Protein AF-A0A7Y2L2L7-F1 (afdb_monomer)

Foldseek 3Di:
DPDDPPQWDKDKDKDKDWDWDAPDPVWIKIKIWIKMWIAHPVDDVPQRIWIKIKMWIATPLQGTKIKMKIAHADDPDDPPDDDDPDPPPDPDDGGGIKIWIDGPQWIWIADPVQRKIKIFGAPDFQQVVVLSVVSVVPDSPDHQDPPRCVSRVHDQHQWMKMAGPDDPPQWRIKIKRADPDWDDPPQKTFGIKMWTQGPNFIAIATCIDGNDPPPCVDQNPPVVVVHHGPVDDDDPCPPDCAFKDWQDWDKDFQKDFPPLVVDQFLVVLVVLCSPQDDPPDPDDSDDPVDDDGNDIDGHPPKGIWTKTWMAGGDDPPDPDHQWTWIWIDTPPAKTKTKIAGDDCVSPLRHGWIWIWMWGDPDPPDIDIHIDTTHHPVVVDDDD

Radius of gyration: 35.13 Å; Cα contacts (8 Å, |Δi|>4): 806; chains: 1; bounding box: 85×41×116 Å

Secondary structure (DSSP, 8-state):
---------EEEEEEEEEEEEEEETTEEEEEEEEEEEEEETTSPTT-SEEEEEEEEEEETTTEEEEEEEEESS--S------S-----------SS-EEEEEETTEEEEEETTTTEEEEEESS-BHHHHHHHHHHHTT-TT----TTGGGGGGSB-TTEEEEEE-STT-SEEEEEEEEEEEEEE-SSEEEEEEEEEEETTEEEEEEEEEE-STTTTTSGGG-GGGT-EEGGG----TTSSTTSEEEEEEEEEESEEETTGGG--SHHHHHHHHHTSPPS-SSS-SS-TTSPPTT-EEE-TT--EEEEEEEEEEE-TTSS-EEEEEEEEEETTTEEEEEEEE-SGGGGGGTT-EEEEEEEE-SSS-EEEEEEEE--HHHH----

Structure (mmCIF, N/CA/C/O backbone):
data_AF-A0A7Y2L2L7-F1
#
_entry.id   AF-A0A7Y2L2L7-F1
#
loop_
_atom_site.group_PDB
_atom_site.id
_atom_site.type_symbol
_atom_site.label_atom_id
_atom_site.label_alt_id
_atom_site.label_comp_id
_atom_site.label_asym_id
_atom_site.label_entity_id
_atom_site.label_seq_id
_atom_site.pdbx_PDB_ins_code
_atom_site.Cartn_x
_atom_site.Cartn_y
_atom_site.Cartn_z
_atom_site.occupancy
_atom_site.B_iso_or_equiv
_atom_site.auth_seq_id
_atom_site.auth_comp_id
_atom_site.auth_asym_id
_atom_site.auth_atom_id
_atom_site.pdbx_PDB_model_num
ATOM 1 N N . ALA A 1 1 ? -16.631 1.952 -66.111 1.00 39.06 1 ALA A N 1
ATOM 2 C CA . ALA A 1 1 ? -15.420 1.112 -66.146 1.00 39.06 1 ALA A CA 1
ATOM 3 C C . ALA A 1 1 ? -15.058 0.763 -64.712 1.00 39.06 1 ALA A C 1
ATOM 5 O O . ALA A 1 1 ? -14.787 1.664 -63.931 1.00 39.06 1 ALA A O 1
ATOM 6 N N . VAL A 1 2 ? -15.178 -0.513 -64.348 1.00 40.34 2 VAL A N 1
ATOM 7 C CA . VAL A 1 2 ? -14.772 -1.027 -63.035 1.00 40.34 2 VAL A CA 1
ATOM 8 C C . VAL A 1 2 ? -13.245 -1.007 -63.015 1.00 40.34 2 VAL A C 1
ATOM 10 O O . VAL A 1 2 ? -12.619 -1.668 -63.839 1.00 40.34 2 VAL A O 1
ATOM 13 N N . ALA A 1 3 ? -12.650 -0.174 -62.161 1.00 37.66 3 ALA A N 1
ATOM 14 C CA . ALA A 1 3 ? -11.203 -0.104 -62.021 1.00 37.66 3 ALA A CA 1
ATOM 15 C C . ALA A 1 3 ? -10.710 -1.413 -61.397 1.00 37.66 3 ALA A C 1
ATOM 17 O O . ALA A 1 3 ? -11.117 -1.771 -60.293 1.00 37.66 3 ALA A O 1
ATOM 18 N N . ALA A 1 4 ? -9.864 -2.135 -62.128 1.00 40.38 4 ALA A N 1
ATOM 19 C CA . ALA A 1 4 ? -9.198 -3.327 -61.637 1.00 40.38 4 ALA A CA 1
ATOM 20 C C . ALA A 1 4 ? -8.348 -2.962 -60.410 1.00 40.38 4 ALA A C 1
ATOM 22 O O . ALA A 1 4 ? -7.367 -2.225 -60.515 1.00 40.38 4 ALA A O 1
ATOM 23 N N . THR A 1 5 ? -8.722 -3.476 -59.241 1.00 48.03 5 THR A N 1
ATOM 24 C CA . THR A 1 5 ? -7.874 -3.517 -58.049 1.00 48.03 5 THR A CA 1
ATOM 25 C C . THR A 1 5 ? -6.740 -4.501 -58.309 1.00 48.03 5 THR A C 1
ATOM 27 O O . THR A 1 5 ? -6.820 -5.677 -57.967 1.00 48.03 5 THR A O 1
ATOM 30 N N . GLY A 1 6 ? -5.694 -4.025 -58.987 1.00 52.25 6 GLY A N 1
ATOM 31 C CA . GLY A 1 6 ? -4.464 -4.784 -59.177 1.00 52.25 6 GLY A CA 1
ATOM 32 C C . GLY A 1 6 ? -3.884 -5.178 -57.821 1.00 52.25 6 GLY A C 1
ATOM 33 O O . GLY A 1 6 ? -3.702 -4.328 -56.947 1.00 52.25 6 GLY A O 1
ATOM 34 N N . THR A 1 7 ? -3.626 -6.470 -57.643 1.00 58.78 7 THR A N 1
ATOM 35 C CA . THR A 1 7 ? -2.940 -7.038 -56.483 1.00 58.78 7 THR A CA 1
ATOM 36 C C . THR A 1 7 ? -1.595 -6.334 -56.329 1.00 58.78 7 THR A C 1
ATOM 38 O O . THR A 1 7 ? -0.733 -6.433 -57.201 1.00 58.78 7 THR A O 1
ATOM 41 N N . ARG A 1 8 ? -1.431 -5.553 -55.261 1.00 77.12 8 ARG A N 1
ATOM 42 C CA . ARG A 1 8 ? -0.179 -4.840 -54.996 1.00 77.12 8 ARG A CA 1
ATOM 43 C C . ARG A 1 8 ? 0.861 -5.823 -54.450 1.00 77.12 8 ARG A C 1
ATOM 45 O O . ARG A 1 8 ? 0.506 -6.767 -53.752 1.00 77.12 8 ARG A O 1
ATOM 52 N N . SER A 1 9 ? 2.129 -5.629 -54.806 1.00 82.94 9 SER A N 1
ATOM 53 C CA . SER A 1 9 ? 3.227 -6.535 -54.448 1.00 82.94 9 SER A CA 1
ATOM 54 C C . SER A 1 9 ? 3.540 -6.517 -52.951 1.00 82.94 9 SER A C 1
ATOM 56 O O . SER A 1 9 ? 3.517 -5.453 -52.331 1.00 82.94 9 SER A O 1
ATOM 58 N N . SER A 1 10 ? 3.925 -7.669 -52.407 1.00 84.56 10 SER A N 1
ATOM 59 C CA . SER A 1 10 ? 4.484 -7.815 -51.062 1.00 84.56 10 SER A CA 1
ATOM 60 C C . SER A 1 10 ? 5.721 -8.718 -51.086 1.00 84.56 10 SER A C 1
ATOM 62 O O . SER A 1 10 ? 5.851 -9.578 -51.961 1.00 84.56 10 SER A O 1
ATOM 64 N N . TYR A 1 11 ? 6.652 -8.505 -50.156 1.00 80.94 11 TYR A N 1
ATOM 65 C CA . TYR A 1 11 ? 7.819 -9.372 -49.959 1.00 80.94 11 TYR A CA 1
ATOM 66 C C . TYR A 1 11 ? 8.286 -9.352 -48.501 1.00 80.94 11 TYR A C 1
ATOM 68 O O . TYR A 1 11 ? 8.021 -8.399 -47.774 1.00 80.94 11 TYR A O 1
ATOM 76 N N . SER A 1 12 ? 9.001 -10.397 -48.085 1.00 81.94 12 SER A N 1
ATOM 77 C CA . SER A 1 12 ? 9.593 -10.522 -46.751 1.00 81.94 12 SER A CA 1
ATOM 78 C C . SER A 1 12 ? 11.036 -11.002 -46.869 1.00 81.94 12 SER A C 1
ATOM 80 O O . SER A 1 12 ? 11.345 -11.868 -47.692 1.00 81.94 12 SER A O 1
ATOM 82 N N . ILE A 1 13 ? 11.924 -10.418 -46.072 1.00 80.69 13 ILE A N 1
ATOM 83 C CA . ILE A 1 13 ? 13.342 -10.757 -45.985 1.00 80.69 13 ILE A CA 1
ATOM 84 C C . ILE A 1 13 ? 13.654 -11.024 -44.519 1.00 80.69 13 ILE A C 1
ATOM 86 O O . ILE A 1 13 ? 13.437 -10.164 -43.671 1.00 80.69 13 ILE A O 1
ATOM 90 N N . SER A 1 14 ? 14.226 -12.189 -44.226 1.00 83.56 14 SER A N 1
ATOM 91 C CA . SER A 1 14 ? 14.702 -12.540 -42.890 1.00 83.56 14 SER A CA 1
ATOM 92 C C . SER A 1 14 ? 16.137 -13.046 -42.948 1.00 83.56 14 SER A C 1
ATOM 94 O O . SER A 1 14 ? 16.464 -13.876 -43.798 1.00 83.56 14 SER A O 1
ATOM 96 N N . THR A 1 15 ? 16.983 -12.599 -42.028 1.00 84.69 15 THR A N 1
ATOM 97 C CA . THR A 1 15 ? 18.357 -13.083 -41.878 1.00 84.69 15 THR A CA 1
ATOM 98 C C . THR A 1 15 ? 18.706 -13.280 -40.410 1.00 84.69 15 THR A C 1
ATOM 100 O O . THR A 1 15 ? 18.122 -12.663 -39.518 1.00 84.69 15 THR A O 1
ATOM 103 N N . ARG A 1 16 ? 19.669 -14.164 -40.162 1.00 89.50 16 ARG A N 1
ATOM 104 C CA . ARG A 1 16 ? 20.179 -14.480 -38.835 1.00 89.50 16 ARG A CA 1
ATOM 105 C C . ARG A 1 16 ? 21.699 -14.477 -38.887 1.00 89.50 16 ARG A C 1
ATOM 107 O O . ARG A 1 16 ? 22.299 -15.198 -39.681 1.00 89.50 16 ARG A O 1
ATOM 114 N N . ILE A 1 17 ? 22.308 -13.674 -38.029 1.00 91.19 17 ILE A N 1
ATOM 115 C CA . ILE A 1 17 ? 23.754 -13.517 -37.899 1.00 91.19 17 ILE A CA 1
ATOM 116 C C . ILE A 1 17 ? 24.122 -13.994 -36.499 1.00 91.19 17 ILE A C 1
ATOM 118 O O . ILE A 1 17 ? 23.615 -13.459 -35.517 1.00 91.19 17 ILE A O 1
ATOM 122 N N . ARG A 1 18 ? 24.993 -14.999 -36.397 1.00 92.81 18 ARG A N 1
ATOM 123 C CA . ARG A 1 18 ? 25.559 -15.434 -35.116 1.00 92.81 18 ARG A CA 1
ATOM 124 C C . ARG A 1 18 ? 27.035 -15.084 -35.078 1.00 92.81 18 ARG A C 1
ATOM 126 O O . ARG A 1 18 ? 27.758 -15.391 -36.024 1.00 92.81 18 ARG A O 1
ATOM 133 N N . TRP A 1 19 ? 27.471 -14.469 -33.991 1.00 90.44 19 TRP A N 1
ATOM 134 C CA . TRP A 1 19 ? 28.860 -14.114 -33.769 1.00 90.44 19 TRP A CA 1
ATOM 135 C C . TRP A 1 19 ? 29.282 -14.546 -32.370 1.00 90.44 19 TRP A C 1
ATOM 137 O O . TRP A 1 19 ? 28.681 -14.136 -31.383 1.00 90.44 19 TRP A O 1
ATOM 147 N N . ILE A 1 20 ? 30.309 -15.391 -32.310 1.00 90.12 20 ILE A N 1
ATOM 148 C CA . ILE A 1 20 ? 30.885 -15.901 -31.067 1.00 90.12 20 ILE A CA 1
ATOM 149 C C . ILE A 1 20 ? 32.310 -15.371 -30.986 1.00 90.12 20 ILE A C 1
ATOM 151 O O . ILE A 1 20 ? 33.086 -15.548 -31.930 1.00 90.12 20 ILE A O 1
ATOM 155 N N . PHE A 1 21 ? 32.646 -14.717 -29.882 1.00 87.75 21 PHE A N 1
ATOM 156 C CA . PHE A 1 21 ? 33.990 -14.213 -29.628 1.00 87.75 21 PHE A CA 1
ATOM 157 C C . PHE A 1 21 ? 34.285 -14.197 -28.128 1.00 87.75 21 PHE A C 1
ATOM 159 O O . PHE A 1 21 ? 33.378 -14.186 -27.302 1.00 87.75 21 PHE A O 1
ATOM 166 N N . GLU A 1 22 ? 35.562 -14.181 -27.767 1.00 85.25 22 GLU A N 1
ATOM 167 C CA . GLU A 1 22 ? 35.997 -14.019 -26.380 1.00 85.25 22 GLU A CA 1
ATOM 168 C C . GLU A 1 22 ? 36.244 -12.532 -26.109 1.00 85.25 22 GLU A C 1
ATOM 170 O O . GLU A 1 22 ? 37.097 -11.916 -26.751 1.00 85.25 22 GLU A O 1
ATOM 175 N N . LEU A 1 23 ? 35.491 -11.933 -25.181 1.00 79.31 23 LEU A N 1
ATOM 176 C CA . LEU A 1 23 ? 35.745 -10.554 -24.742 1.00 79.31 23 LEU A CA 1
ATOM 177 C C . LEU A 1 23 ? 37.018 -10.498 -23.885 1.00 79.31 23 LEU A C 1
ATOM 179 O O . LEU A 1 23 ? 37.830 -9.583 -24.006 1.00 79.31 23 LEU A O 1
ATOM 183 N N . THR A 1 24 ? 37.186 -11.515 -23.042 1.00 78.12 24 THR A N 1
ATOM 184 C CA . THR A 1 24 ? 38.411 -11.871 -22.322 1.00 78.12 24 THR A CA 1
ATOM 185 C C . THR A 1 24 ? 38.525 -13.402 -22.313 1.00 78.12 24 THR A C 1
ATOM 187 O O . THR A 1 24 ? 37.511 -14.068 -22.538 1.00 78.12 24 THR A O 1
ATOM 190 N N . PRO A 1 25 ? 39.696 -13.994 -22.001 1.00 77.25 25 PRO A N 1
ATOM 191 C CA . PRO A 1 25 ? 39.854 -15.456 -21.963 1.00 77.25 25 PRO A CA 1
ATOM 192 C C . PRO A 1 25 ? 38.906 -16.189 -20.994 1.00 77.25 25 PRO A C 1
ATOM 194 O O . PRO A 1 25 ? 38.838 -17.413 -21.000 1.00 77.25 25 PRO A O 1
ATOM 197 N N . GLN A 1 26 ? 38.211 -15.458 -20.117 1.00 73.62 26 GLN A N 1
ATOM 198 C CA . GLN A 1 26 ? 37.263 -15.982 -19.132 1.00 73.62 26 GLN A CA 1
ATOM 199 C C . GLN A 1 26 ? 35.803 -15.614 -19.444 1.00 73.62 26 GLN A C 1
ATOM 201 O O . GLN A 1 26 ? 34.911 -16.031 -18.709 1.00 73.62 26 GLN A O 1
ATOM 206 N N . ILE A 1 27 ? 35.548 -14.811 -20.483 1.00 77.81 27 ILE A N 1
ATOM 207 C CA . ILE A 1 27 ? 34.214 -14.296 -20.818 1.00 77.81 27 ILE A CA 1
ATOM 208 C C . ILE A 1 27 ? 33.947 -14.526 -22.313 1.00 77.81 27 ILE A C 1
ATOM 210 O O . ILE A 1 27 ? 34.188 -13.629 -23.135 1.00 77.81 27 ILE A O 1
ATOM 214 N N . PRO A 1 28 ? 33.453 -15.719 -22.690 1.00 83.25 28 PRO A N 1
ATOM 215 C CA . PRO A 1 28 ? 32.911 -15.941 -24.021 1.00 83.25 28 PRO A CA 1
ATOM 216 C C . PRO A 1 28 ? 31.595 -15.167 -24.180 1.00 83.25 28 PRO A C 1
ATOM 218 O O . PRO A 1 28 ? 30.755 -15.132 -23.280 1.00 83.25 28 PRO A O 1
ATOM 221 N N . ILE A 1 29 ? 31.419 -14.538 -25.338 1.00 84.31 29 ILE A N 1
ATOM 222 C CA . ILE A 1 29 ? 30.205 -13.826 -25.731 1.00 84.31 29 ILE A CA 1
ATOM 223 C C . ILE A 1 29 ? 29.638 -14.514 -26.978 1.00 84.31 29 ILE A C 1
ATOM 225 O O . ILE A 1 29 ? 30.321 -14.624 -27.998 1.00 84.31 29 ILE A O 1
ATOM 229 N N . ASP A 1 30 ? 28.378 -14.945 -26.914 1.00 89.75 30 ASP A N 1
ATOM 230 C CA . ASP A 1 30 ? 27.628 -15.479 -28.060 1.00 89.75 30 ASP A CA 1
ATOM 231 C C . ASP A 1 30 ? 26.462 -14.544 -28.389 1.00 89.75 30 ASP A C 1
ATOM 233 O O . ASP A 1 30 ? 25.514 -14.407 -27.613 1.00 89.75 30 ASP A O 1
ATOM 237 N N . ILE A 1 31 ? 26.552 -13.872 -29.535 1.00 89.44 31 ILE A N 1
ATOM 238 C CA . ILE A 1 31 ? 25.547 -12.931 -30.022 1.00 89.44 31 ILE A CA 1
ATOM 239 C C . ILE A 1 31 ? 24.783 -13.562 -31.180 1.00 89.44 31 ILE A C 1
ATOM 241 O O . ILE A 1 31 ? 25.371 -13.984 -32.174 1.00 89.44 31 ILE A O 1
ATOM 245 N N . LEU A 1 32 ? 23.457 -13.534 -31.100 1.00 90.31 32 LEU A N 1
ATOM 246 C CA . LEU A 1 32 ? 22.547 -13.895 -32.176 1.00 90.31 32 LEU A CA 1
ATOM 247 C C . LEU A 1 32 ? 21.701 -12.686 -32.569 1.00 90.31 32 LEU A C 1
ATOM 249 O O . LEU A 1 32 ? 20.846 -12.269 -31.797 1.00 90.31 32 LEU A O 1
ATOM 253 N N . ALA A 1 33 ? 21.902 -12.145 -33.765 1.00 88.06 33 ALA A N 1
ATOM 254 C CA . ALA A 1 33 ? 21.072 -11.091 -34.331 1.00 88.06 33 ALA A CA 1
ATOM 255 C C . ALA A 1 33 ? 20.120 -11.662 -35.388 1.00 88.06 33 ALA A C 1
ATOM 257 O O . ALA A 1 33 ? 20.546 -12.315 -36.338 1.00 88.06 33 ALA A O 1
ATOM 258 N N . GLU A 1 34 ? 18.834 -11.383 -35.247 1.00 85.25 34 GLU A N 1
ATOM 259 C CA . GLU A 1 34 ? 17.785 -11.715 -36.206 1.00 85.25 34 GLU A CA 1
ATOM 260 C C . GLU A 1 34 ? 17.257 -10.421 -36.812 1.00 85.25 34 GLU A C 1
ATOM 262 O O . GLU A 1 34 ? 16.835 -9.521 -36.087 1.00 85.25 34 GLU A O 1
ATOM 267 N N . LEU A 1 35 ? 17.296 -10.308 -38.136 1.00 84.31 35 LEU A N 1
ATOM 268 C CA . LEU A 1 35 ? 16.791 -9.148 -38.857 1.00 84.31 35 LEU A CA 1
ATOM 269 C C . LEU A 1 35 ? 15.642 -9.587 -39.759 1.00 84.31 35 LEU A C 1
ATOM 271 O O . LEU A 1 35 ? 15.767 -10.572 -40.483 1.00 84.31 35 LEU A O 1
ATOM 275 N N . GLY A 1 36 ? 14.541 -8.846 -39.722 1.00 83.06 36 GLY A N 1
ATOM 276 C CA . GLY A 1 36 ? 13.360 -9.050 -40.552 1.00 83.06 36 GLY A CA 1
ATOM 277 C C . GLY A 1 36 ? 12.926 -7.737 -41.196 1.00 83.06 36 GLY A C 1
ATOM 278 O O . GLY A 1 36 ? 12.938 -6.700 -40.531 1.00 83.06 36 GLY A O 1
ATOM 279 N N . LEU A 1 37 ? 12.551 -7.780 -42.472 1.00 82.25 37 LEU A N 1
ATOM 280 C CA . LEU A 1 37 ? 11.985 -6.666 -43.226 1.00 82.25 37 LEU A CA 1
ATOM 281 C C . LEU A 1 37 ? 10.838 -7.179 -44.098 1.00 82.25 37 LEU A C 1
ATOM 283 O O . LEU A 1 37 ? 11.045 -8.023 -44.964 1.00 82.25 37 LEU A O 1
ATOM 287 N N . ASP A 1 38 ? 9.661 -6.607 -43.908 1.00 84.25 38 ASP A N 1
ATOM 288 C CA . ASP A 1 38 ? 8.451 -6.864 -44.672 1.00 84.25 38 ASP A CA 1
ATOM 289 C C . ASP A 1 38 ? 8.064 -5.615 -45.468 1.00 84.25 38 ASP A C 1
ATOM 291 O O . ASP A 1 38 ? 8.082 -4.498 -44.942 1.00 84.25 38 ASP A O 1
ATOM 295 N N . TYR A 1 39 ? 7.672 -5.815 -46.722 1.00 82.06 39 TYR A N 1
ATOM 296 C CA . TYR A 1 39 ? 7.047 -4.810 -47.573 1.00 82.06 39 TYR A CA 1
ATOM 297 C C . TYR A 1 39 ? 5.655 -5.270 -48.002 1.00 82.06 39 TYR A C 1
ATOM 299 O O . TYR A 1 39 ? 5.471 -6.407 -48.445 1.00 82.06 39 TYR A O 1
ATOM 307 N N . ASP A 1 40 ? 4.686 -4.363 -47.936 1.00 84.06 40 ASP A N 1
ATOM 308 C CA . ASP A 1 40 ? 3.310 -4.591 -48.355 1.00 84.06 40 ASP A CA 1
ATOM 309 C C . ASP A 1 40 ? 2.741 -3.341 -49.040 1.00 84.06 40 ASP A C 1
ATOM 311 O O . ASP A 1 40 ? 2.351 -2.364 -48.394 1.00 84.06 40 ASP A O 1
ATOM 315 N N . GLY A 1 41 ? 2.652 -3.386 -50.373 1.00 80.06 41 GLY A N 1
ATOM 316 C CA . GLY A 1 41 ? 2.139 -2.278 -51.178 1.00 80.06 41 GLY A CA 1
ATOM 317 C C . GLY A 1 41 ? 0.646 -1.991 -50.979 1.00 80.06 41 GLY A C 1
ATOM 318 O O . GLY A 1 41 ? 0.157 -0.961 -51.448 1.00 80.06 41 GLY A O 1
ATOM 319 N N . SER A 1 42 ? -0.110 -2.869 -50.305 1.00 82.38 42 SER A N 1
ATOM 320 C CA . SER A 1 42 ? -1.523 -2.625 -49.977 1.00 82.38 42 SER A CA 1
ATOM 321 C C . SER A 1 42 ? -1.721 -1.586 -48.867 1.00 82.38 42 SER A C 1
ATOM 323 O O . SER A 1 42 ? -2.819 -1.036 -48.745 1.00 82.38 42 SER A O 1
ATOM 325 N N . ARG A 1 43 ? -0.662 -1.266 -48.112 1.00 76.56 43 ARG A N 1
ATOM 326 C CA . ARG A 1 43 ? -0.695 -0.296 -47.011 1.00 76.56 43 ARG A CA 1
ATOM 327 C C . ARG A 1 43 ? -0.734 1.148 -47.499 1.00 76.56 43 ARG A C 1
ATOM 329 O O . ARG A 1 43 ? -0.617 1.445 -48.691 1.00 76.56 43 ARG A O 1
ATOM 336 N N . LYS A 1 44 ? -0.972 2.057 -46.552 1.00 79.75 44 LYS A N 1
ATOM 337 C CA . LYS A 1 44 ? -0.953 3.496 -46.814 1.00 79.75 44 LYS A CA 1
ATOM 338 C C . LYS A 1 44 ? 0.466 3.942 -47.187 1.00 79.75 44 LYS A C 1
ATOM 340 O O . LYS A 1 44 ? 1.419 3.376 -46.655 1.00 79.75 44 LYS A O 1
ATOM 345 N N . PRO A 1 45 ? 0.597 4.989 -48.022 1.00 73.62 45 PRO A N 1
ATOM 346 C CA . PRO A 1 45 ? 1.872 5.657 -48.244 1.00 73.62 45 PRO A CA 1
ATOM 347 C C . PRO A 1 45 ? 2.561 6.029 -46.924 1.00 73.62 45 PRO A C 1
ATOM 349 O O . PRO A 1 45 ? 1.982 6.764 -46.125 1.00 73.62 45 PRO A O 1
ATOM 352 N N . GLY A 1 46 ? 3.772 5.517 -46.702 1.00 72.19 46 GLY A N 1
ATOM 353 C CA . GLY A 1 46 ? 4.560 5.687 -45.476 1.00 72.19 46 GLY A CA 1
ATOM 354 C C . GLY A 1 46 ? 4.458 4.540 -44.457 1.00 72.19 46 GLY A C 1
ATOM 355 O O . GLY A 1 46 ? 5.206 4.547 -43.483 1.00 72.19 46 GLY A O 1
ATOM 356 N N . GLU A 1 47 ? 3.581 3.553 -44.667 1.00 76.62 47 GLU A N 1
ATOM 357 C CA . GLU A 1 47 ? 3.376 2.391 -43.779 1.00 76.62 47 GLU A CA 1
ATOM 358 C C . GLU A 1 47 ? 3.721 1.051 -44.460 1.00 76.62 47 GLU A C 1
ATOM 360 O O . GLU A 1 47 ? 3.529 -0.020 -43.875 1.00 76.62 47 GLU A O 1
ATOM 365 N N . GLU A 1 48 ? 4.217 1.081 -45.700 1.00 81.06 48 GLU A N 1
ATOM 366 C CA . GLU A 1 48 ? 4.445 -0.115 -46.517 1.00 81.06 48 GLU A CA 1
ATOM 367 C C . GLU A 1 48 ? 5.557 -1.009 -45.978 1.00 81.06 48 GLU A C 1
ATOM 369 O O . GLU A 1 48 ? 5.547 -2.205 -46.253 1.00 81.06 48 GLU A O 1
ATOM 374 N N . PHE A 1 49 ? 6.484 -0.457 -45.193 1.00 82.00 49 PHE A N 1
ATOM 375 C CA . PHE A 1 49 ? 7.595 -1.192 -44.598 1.00 82.00 49 PHE A CA 1
ATOM 376 C C . PHE A 1 49 ? 7.370 -1.463 -43.109 1.00 82.00 49 PHE A C 1
ATOM 378 O O . PHE A 1 49 ? 7.006 -0.571 -42.341 1.00 82.00 49 PHE A O 1
ATOM 385 N N . ALA A 1 50 ? 7.657 -2.690 -42.688 1.00 82.00 50 ALA A N 1
ATOM 386 C CA . ALA A 1 50 ? 7.777 -3.067 -41.285 1.00 82.00 50 ALA A CA 1
ATOM 387 C C . ALA A 1 50 ? 8.994 -3.966 -41.093 1.00 82.00 50 ALA A C 1
ATOM 389 O O . ALA A 1 50 ? 9.442 -4.623 -42.027 1.00 82.00 50 ALA A O 1
ATOM 390 N N . GLY A 1 51 ? 9.553 -4.003 -39.894 1.00 80.19 51 GLY A N 1
ATOM 391 C CA . GLY A 1 51 ? 10.708 -4.847 -39.650 1.00 80.19 51 GLY A CA 1
ATOM 392 C C . GLY A 1 51 ? 11.141 -4.892 -38.201 1.00 80.19 51 GLY A C 1
ATOM 393 O O . GLY A 1 51 ? 10.614 -4.195 -37.328 1.00 80.19 51 GLY A O 1
ATOM 394 N N . SER A 1 52 ? 12.128 -5.739 -37.947 1.00 82.25 52 SER A N 1
ATOM 395 C CA . SER A 1 52 ? 12.704 -5.915 -36.624 1.00 82.25 52 SER A CA 1
ATOM 396 C C . SER A 1 52 ? 14.175 -6.276 -36.691 1.00 82.25 52 SER A C 1
ATOM 398 O O . SER A 1 52 ? 14.588 -7.021 -37.573 1.00 82.25 52 SER A O 1
ATOM 400 N N . VAL A 1 53 ? 14.942 -5.816 -35.713 1.00 83.69 53 VAL A N 1
ATOM 401 C CA . VAL A 1 53 ? 16.292 -6.295 -35.415 1.00 83.69 53 VAL A CA 1
ATOM 402 C C . VAL A 1 53 ? 16.271 -6.780 -33.976 1.00 83.69 53 VAL A C 1
ATOM 404 O O . VAL A 1 53 ? 15.986 -5.989 -33.088 1.00 83.69 53 VAL A O 1
ATOM 407 N N . ILE A 1 54 ? 16.525 -8.059 -33.726 1.00 86.50 54 ILE A N 1
ATOM 408 C CA . ILE A 1 54 ? 16.513 -8.649 -32.383 1.00 86.50 54 ILE A CA 1
ATOM 409 C C . ILE A 1 54 ? 17.863 -9.317 -32.146 1.00 86.50 54 ILE A C 1
ATOM 411 O O . ILE A 1 54 ? 18.175 -10.334 -32.753 1.00 86.50 54 ILE A O 1
ATOM 415 N N . GLY A 1 55 ? 18.672 -8.731 -31.274 1.00 85.75 55 GLY A N 1
ATOM 416 C CA . GLY A 1 55 ? 19.914 -9.295 -30.766 1.00 85.75 55 GLY A CA 1
ATOM 417 C C . GLY A 1 55 ? 19.685 -10.041 -29.455 1.00 85.75 55 GLY A C 1
ATOM 418 O O . GLY A 1 55 ? 19.054 -9.515 -28.545 1.00 85.75 55 GLY A O 1
ATOM 419 N N . THR A 1 56 ? 20.225 -11.245 -29.329 1.00 89.81 56 THR A N 1
ATOM 420 C CA . THR A 1 56 ? 20.357 -11.971 -28.062 1.00 89.81 56 THR A CA 1
ATOM 421 C C . THR A 1 56 ? 21.839 -12.129 -27.769 1.00 89.81 56 THR A C 1
ATOM 423 O O . THR A 1 56 ? 22.559 -12.701 -28.578 1.00 89.81 56 THR A O 1
ATOM 426 N N . ILE A 1 57 ? 22.292 -11.603 -26.641 1.00 89.25 57 ILE A N 1
ATOM 427 C CA . ILE A 1 57 ? 23.664 -11.684 -26.150 1.00 89.25 57 ILE A CA 1
ATOM 428 C C . ILE A 1 57 ? 23.651 -12.668 -24.984 1.00 89.25 57 ILE A C 1
ATOM 430 O O . ILE A 1 57 ? 23.040 -12.397 -23.952 1.00 89.25 57 ILE A O 1
ATOM 434 N N . ASN A 1 58 ? 24.307 -13.811 -25.142 1.00 86.50 58 ASN A N 1
ATOM 43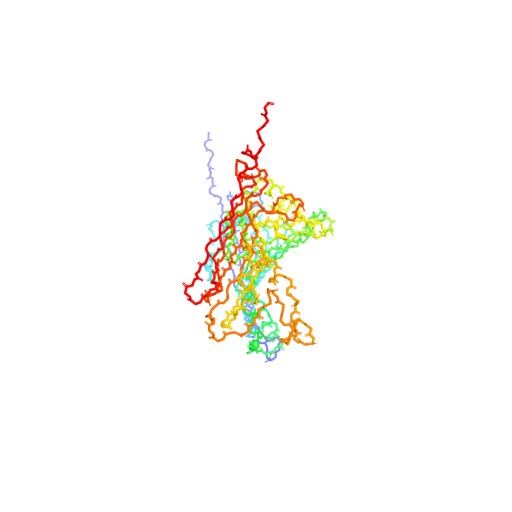5 C CA . ASN A 1 58 ? 24.484 -14.787 -24.077 1.00 86.50 58 ASN A CA 1
ATOM 436 C C . ASN A 1 58 ? 25.843 -14.568 -23.412 1.00 86.50 58 ASN A C 1
ATOM 438 O O . ASN A 1 58 ? 26.877 -14.591 -24.081 1.00 86.50 58 ASN A O 1
ATOM 442 N N . ILE A 1 59 ? 25.811 -14.357 -22.097 1.00 82.31 59 ILE A N 1
ATOM 443 C CA . ILE A 1 59 ? 26.991 -14.243 -21.239 1.00 82.31 59 ILE A CA 1
ATOM 444 C C . ILE A 1 59 ? 26.798 -15.238 -20.097 1.00 82.31 59 ILE A C 1
ATOM 446 O O . ILE A 1 59 ? 25.813 -15.126 -19.368 1.00 82.31 59 ILE A O 1
ATOM 450 N N . ASP A 1 60 ? 27.714 -16.191 -19.927 1.00 77.31 60 ASP A N 1
ATOM 451 C CA . ASP A 1 60 ? 27.522 -17.353 -19.041 1.00 77.31 60 ASP A CA 1
ATOM 452 C C . ASP A 1 60 ? 27.096 -16.988 -17.607 1.00 77.31 60 ASP A C 1
ATOM 454 O O . ASP A 1 60 ? 26.218 -17.634 -17.039 1.00 77.31 60 ASP A O 1
ATOM 458 N N . PHE A 1 61 ? 27.653 -15.915 -17.035 1.00 72.25 61 PHE A N 1
ATOM 459 C CA . PHE A 1 61 ? 27.342 -15.483 -15.666 1.00 72.25 61 PHE A CA 1
ATOM 460 C C . PHE A 1 61 ? 26.136 -14.527 -15.551 1.00 72.25 61 PHE A C 1
ATOM 462 O O . PHE A 1 61 ? 25.576 -14.387 -14.466 1.00 72.25 61 PHE A O 1
ATOM 469 N N . LEU A 1 62 ? 25.693 -13.882 -16.641 1.00 72.38 62 LEU A N 1
ATOM 470 C CA . LEU A 1 62 ? 24.531 -12.967 -16.632 1.00 72.38 62 LEU A CA 1
ATOM 471 C C . LEU A 1 62 ? 23.265 -13.595 -17.222 1.00 72.38 62 LEU A C 1
ATOM 473 O O . LEU A 1 62 ? 22.160 -13.113 -16.955 1.00 72.38 62 LEU A O 1
ATOM 477 N N . GLY A 1 63 ? 23.406 -14.670 -17.996 1.00 79.44 63 GLY A N 1
ATOM 478 C CA . GLY A 1 63 ? 22.340 -15.240 -18.809 1.00 79.44 63 GLY A CA 1
ATOM 479 C C . GLY A 1 63 ? 22.052 -14.422 -20.080 1.00 79.44 63 GLY A C 1
ATOM 480 O O . GLY A 1 63 ? 22.808 -13.513 -20.431 1.00 79.44 63 GLY A O 1
ATOM 481 N N . PRO A 1 64 ? 20.960 -14.747 -20.795 1.00 86.06 64 PRO A N 1
ATOM 482 C CA . PRO A 1 64 ? 20.597 -14.082 -22.043 1.00 86.06 64 PRO A CA 1
ATOM 483 C C . PRO A 1 64 ? 20.117 -12.645 -21.799 1.00 86.06 64 PRO A C 1
ATOM 485 O O . PRO A 1 64 ? 19.156 -12.409 -21.059 1.00 86.06 64 PRO A O 1
ATOM 488 N N . ILE A 1 65 ? 20.748 -11.691 -22.478 1.00 85.69 65 ILE A N 1
ATOM 489 C CA . ILE A 1 65 ? 20.293 -10.305 -22.612 1.00 85.69 65 ILE A CA 1
ATOM 490 C C . ILE A 1 65 ? 19.736 -10.148 -24.019 1.00 85.69 65 ILE A C 1
ATOM 492 O O . ILE A 1 65 ? 20.425 -10.417 -24.999 1.00 85.69 65 ILE A O 1
ATOM 496 N N . GLN A 1 66 ? 18.499 -9.692 -24.136 1.00 86.94 66 GLN A N 1
ATOM 497 C CA . GLN A 1 66 ? 17.880 -9.446 -25.430 1.00 86.94 66 GLN A CA 1
ATOM 498 C C . GLN A 1 66 ? 17.759 -7.944 -25.659 1.00 86.94 66 GLN A C 1
ATOM 500 O O . GLN A 1 66 ? 17.307 -7.220 -24.777 1.00 86.94 66 GLN A O 1
ATOM 505 N N . ILE A 1 67 ? 18.161 -7.479 -26.833 1.00 85.44 67 ILE A N 1
ATOM 506 C CA . ILE A 1 67 ? 18.007 -6.100 -27.287 1.00 85.44 67 ILE A CA 1
ATOM 507 C C . ILE A 1 67 ? 17.272 -6.172 -28.613 1.00 85.44 67 ILE A C 1
ATOM 509 O O . ILE A 1 67 ? 17.716 -6.862 -29.525 1.00 85.44 67 ILE A O 1
ATOM 513 N N . GLY A 1 68 ? 16.154 -5.477 -28.741 1.00 85.44 68 GLY A N 1
ATOM 514 C CA . GLY A 1 68 ? 15.379 -5.490 -29.965 1.00 85.44 68 GLY A CA 1
ATOM 515 C C . GLY A 1 68 ? 14.942 -4.108 -30.393 1.00 85.44 68 GLY A C 1
ATOM 516 O O . GLY A 1 68 ? 14.691 -3.224 -29.587 1.00 85.44 68 GLY A O 1
ATOM 517 N N . TYR A 1 69 ? 14.820 -3.934 -31.692 1.00 81.81 69 TYR A N 1
ATOM 518 C CA . TYR A 1 69 ? 14.234 -2.778 -32.330 1.00 81.81 69 TYR A CA 1
ATOM 519 C C . TYR A 1 69 ? 13.140 -3.269 -33.269 1.00 81.81 69 TYR A C 1
ATOM 521 O O . TYR A 1 69 ? 13.353 -4.222 -34.019 1.00 81.81 69 TYR A O 1
ATOM 529 N N . ARG A 1 70 ? 11.961 -2.657 -33.223 1.00 82.19 70 ARG A N 1
ATOM 530 C CA . ARG A 1 70 ? 10.855 -2.942 -34.150 1.00 82.19 70 ARG A CA 1
ATOM 531 C C . ARG A 1 70 ? 10.351 -1.639 -34.743 1.00 82.19 70 ARG A C 1
ATOM 533 O O . ARG A 1 70 ? 10.280 -0.652 -34.020 1.00 82.19 70 ARG A O 1
ATOM 540 N N . PHE A 1 71 ? 9.995 -1.645 -36.023 1.00 77.56 71 PHE A N 1
ATOM 541 C CA . PHE A 1 71 ? 9.447 -0.486 -36.731 1.00 77.56 71 PHE A CA 1
ATOM 542 C C . PHE A 1 71 ? 8.343 -0.899 -37.713 1.00 77.56 71 PHE A C 1
ATOM 544 O O . PHE A 1 71 ? 8.277 -2.052 -38.140 1.00 77.56 71 PHE A O 1
ATOM 551 N N . GLY A 1 72 ? 7.499 0.062 -38.089 1.00 67.31 72 GLY A N 1
ATOM 552 C CA . GLY A 1 72 ? 6.347 -0.145 -38.970 1.00 67.31 72 GLY A CA 1
ATOM 553 C C . GLY A 1 72 ? 5.055 -0.493 -38.225 1.00 67.31 72 GLY A C 1
ATOM 554 O O . GLY A 1 72 ? 5.043 -0.686 -37.008 1.00 67.31 72 GLY A O 1
ATOM 555 N N . ALA A 1 73 ? 3.943 -0.529 -38.961 1.00 58.34 73 ALA A N 1
ATOM 556 C CA . ALA A 1 73 ? 2.630 -0.826 -38.397 1.00 58.34 73 ALA A CA 1
ATOM 557 C C . ALA A 1 73 ? 2.546 -2.287 -37.907 1.00 58.34 73 ALA A C 1
ATOM 559 O O . ALA A 1 73 ? 3.073 -3.174 -38.585 1.00 58.34 73 ALA A O 1
ATOM 560 N N . PRO A 1 74 ? 1.887 -2.566 -36.761 1.00 50.47 74 PRO A N 1
ATOM 561 C CA . PRO A 1 74 ? 1.746 -3.924 -36.248 1.00 50.47 74 PRO A CA 1
ATOM 562 C C . PRO A 1 74 ? 1.038 -4.794 -37.288 1.00 50.47 74 PRO A C 1
ATOM 564 O O . PRO A 1 74 ? -0.125 -4.567 -37.624 1.00 50.47 74 PRO A O 1
ATOM 567 N N . THR A 1 75 ? 1.751 -5.778 -37.829 1.00 46.00 75 THR A N 1
ATOM 568 C CA . THR A 1 75 ? 1.175 -6.731 -38.771 1.00 46.00 75 THR A CA 1
ATOM 569 C C . THR A 1 75 ? 0.440 -7.799 -37.970 1.00 46.00 75 THR A C 1
ATOM 571 O O . THR A 1 75 ? 0.987 -8.408 -37.054 1.00 46.00 75 THR A O 1
ATOM 574 N N . THR A 1 76 ? -0.818 -8.068 -38.308 1.00 37.31 76 THR A N 1
ATOM 575 C CA . THR A 1 76 ? -1.552 -9.240 -37.803 1.00 37.31 76 THR A CA 1
ATOM 576 C C . THR A 1 76 ? -1.032 -10.558 -38.395 1.00 37.31 76 THR A C 1
ATOM 578 O O . THR A 1 76 ? -1.591 -11.617 -38.127 1.00 37.31 76 THR A O 1
ATOM 581 N N . SER A 1 77 ? 0.038 -10.526 -39.194 1.00 38.22 77 SER A N 1
ATOM 582 C CA . SER A 1 77 ? 0.567 -11.692 -39.895 1.00 38.22 77 SER A CA 1
ATOM 583 C C . SER A 1 77 ? 1.974 -11.429 -40.449 1.00 38.22 77 SER A C 1
ATOM 585 O O . SER A 1 77 ? 2.133 -11.174 -41.640 1.00 38.22 77 SER A O 1
ATOM 587 N N . SER A 1 78 ? 3.001 -11.526 -39.608 1.00 34.34 78 SER A N 1
ATOM 588 C CA . SER A 1 78 ? 4.370 -11.797 -40.067 1.00 34.34 78 SER A CA 1
ATOM 589 C C . SER A 1 78 ? 4.862 -13.032 -39.322 1.00 34.34 78 SER A C 1
ATOM 591 O O . SER A 1 78 ? 5.154 -12.988 -38.129 1.00 34.34 78 SER A O 1
ATOM 593 N N . GLY A 1 79 ? 4.853 -14.167 -40.021 1.00 33.16 79 GLY A N 1
ATOM 594 C CA . GLY A 1 79 ? 5.199 -15.493 -39.511 1.00 33.16 79 GLY A CA 1
ATOM 595 C C . GLY A 1 79 ? 6.690 -15.673 -39.231 1.00 33.16 79 GLY A C 1
ATOM 596 O O . GLY A 1 79 ? 7.335 -16.506 -39.858 1.00 33.16 79 GLY A O 1
ATOM 597 N N . VAL A 1 80 ? 7.217 -14.943 -38.248 1.00 33.19 80 VAL A N 1
ATOM 598 C CA . VAL A 1 80 ? 8.430 -15.334 -37.521 1.00 33.19 80 VAL A CA 1
ATOM 599 C C . VAL A 1 80 ? 8.018 -15.633 -36.082 1.00 33.19 80 VAL A C 1
ATOM 601 O O . VAL A 1 80 ? 8.117 -14.807 -35.180 1.00 33.19 80 VAL A O 1
ATOM 604 N N . THR A 1 81 ? 7.500 -16.842 -35.882 1.00 33.25 81 THR A N 1
ATOM 605 C CA . THR A 1 81 ? 7.405 -17.478 -34.567 1.00 33.25 81 THR A CA 1
ATOM 606 C C . THR A 1 81 ? 8.816 -17.768 -34.060 1.00 33.25 81 THR A C 1
ATOM 608 O O . THR A 1 81 ? 9.459 -18.710 -34.528 1.00 33.25 81 THR A O 1
ATOM 611 N N . THR A 1 82 ? 9.297 -16.989 -33.091 1.00 29.41 82 THR A N 1
ATOM 612 C CA . THR A 1 82 ? 10.384 -17.409 -32.197 1.00 29.41 82 THR A CA 1
ATOM 613 C C . THR A 1 82 ? 9.847 -17.651 -30.790 1.00 29.41 82 THR A C 1
ATOM 615 O O . THR A 1 82 ? 8.909 -17.005 -30.328 1.00 29.41 82 THR A O 1
ATOM 618 N N . LEU A 1 83 ? 10.427 -18.666 -30.143 1.00 32.94 83 LEU A N 1
ATOM 619 C CA . LEU A 1 83 ? 10.045 -19.222 -28.846 1.00 32.94 83 LEU A CA 1
ATOM 620 C C . LEU A 1 83 ? 10.019 -18.155 -27.743 1.00 32.94 83 LEU A C 1
ATOM 622 O O . LEU A 1 83 ? 11.054 -17.861 -27.148 1.00 32.94 83 LEU A O 1
ATOM 626 N N . ARG A 1 84 ? 8.828 -17.634 -27.433 1.00 30.66 84 ARG A N 1
ATOM 627 C CA . ARG A 1 84 ? 8.219 -17.643 -26.089 1.00 30.66 84 ARG A CA 1
ATOM 628 C C . ARG A 1 84 ? 6.908 -16.861 -26.115 1.00 30.66 84 ARG A C 1
ATOM 630 O O . ARG A 1 84 ? 6.874 -15.664 -25.841 1.00 30.66 84 ARG A O 1
ATOM 637 N N . ASP A 1 85 ? 5.837 -17.596 -26.395 1.00 31.91 85 ASP A N 1
ATOM 638 C CA . ASP A 1 85 ? 4.427 -17.238 -26.220 1.00 31.91 85 ASP A CA 1
ATOM 639 C C . ASP A 1 85 ? 4.081 -16.914 -24.750 1.00 31.91 85 ASP A C 1
ATOM 641 O O . ASP A 1 85 ? 3.303 -17.609 -24.096 1.00 31.91 85 ASP A O 1
ATOM 645 N N . LEU A 1 86 ? 4.683 -15.867 -24.183 1.00 29.84 86 LEU A N 1
ATOM 646 C CA . LEU A 1 86 ? 4.215 -15.289 -22.929 1.00 29.84 86 LEU A CA 1
ATOM 647 C C . LEU A 1 86 ? 2.994 -14.409 -23.228 1.00 29.84 86 LEU A C 1
ATOM 649 O O . LEU A 1 86 ? 3.083 -13.524 -24.084 1.00 29.84 86 LEU A O 1
ATOM 653 N N . PRO A 1 87 ? 1.868 -14.597 -22.520 1.00 27.58 87 PRO A N 1
ATOM 654 C CA . PRO A 1 87 ? 0.697 -13.759 -22.683 1.00 27.58 87 PRO A CA 1
ATOM 655 C C . PRO A 1 87 ? 0.981 -12.415 -22.010 1.00 27.58 87 PRO A C 1
ATOM 657 O O . PRO A 1 87 ? 0.673 -12.208 -20.839 1.00 27.58 87 PRO A O 1
ATOM 660 N N . LEU A 1 88 ? 1.585 -11.481 -22.741 1.00 33.94 88 LEU A N 1
ATOM 661 C CA . LEU A 1 88 ? 1.397 -10.071 -22.433 1.00 33.94 88 LEU A CA 1
ATOM 662 C C . LEU A 1 88 ? 0.067 -9.689 -23.071 1.00 33.94 88 LEU A C 1
ATOM 664 O O . LEU A 1 88 ? -0.046 -9.645 -24.295 1.00 33.94 88 LEU A O 1
ATOM 668 N N . ALA A 1 89 ? -0.951 -9.483 -22.238 1.00 28.47 89 ALA A N 1
ATOM 669 C CA . ALA A 1 89 ? -2.228 -8.941 -22.665 1.00 28.47 89 ALA A CA 1
ATOM 670 C C . ALA A 1 89 ? -1.974 -7.722 -23.566 1.00 28.47 89 ALA A C 1
ATOM 672 O O . ALA A 1 89 ? -1.398 -6.720 -23.140 1.00 28.47 89 ALA A O 1
ATOM 673 N N . ALA A 1 90 ? -2.348 -7.866 -24.835 1.00 27.70 90 ALA A N 1
ATOM 674 C CA . ALA A 1 90 ? -2.136 -6.890 -25.882 1.00 27.70 90 ALA A CA 1
ATOM 675 C C . ALA A 1 90 ? -3.035 -5.670 -25.645 1.00 27.70 90 ALA A C 1
ATOM 677 O O . ALA A 1 90 ? -4.126 -5.560 -26.200 1.00 27.70 90 ALA A O 1
ATOM 678 N N . ALA A 1 91 ? -2.566 -4.724 -24.834 1.00 28.25 91 ALA A N 1
ATOM 679 C CA . ALA A 1 91 ? -2.879 -3.330 -25.095 1.00 28.25 91 ALA A CA 1
ATOM 680 C C . ALA A 1 91 ? -2.131 -2.972 -26.382 1.00 28.25 91 ALA A C 1
ATOM 682 O O . ALA A 1 91 ? -0.901 -2.975 -26.414 1.00 28.25 91 ALA A O 1
ATOM 683 N N . ALA A 1 92 ? -2.882 -2.771 -27.463 1.00 31.53 92 ALA A N 1
ATOM 684 C CA . ALA A 1 92 ? -2.355 -2.399 -28.765 1.00 31.53 92 ALA A CA 1
ATOM 685 C C . ALA A 1 92 ? -1.386 -1.214 -28.627 1.00 31.53 92 ALA A C 1
ATOM 687 O O . ALA A 1 92 ? -1.802 -0.095 -28.329 1.00 31.53 92 ALA A O 1
ATOM 688 N N . LEU A 1 93 ? -0.093 -1.459 -28.838 1.00 37.22 93 LEU A N 1
ATOM 689 C CA . LEU A 1 93 ? 0.864 -0.382 -29.042 1.00 37.22 93 LEU A CA 1
ATOM 690 C C . LEU A 1 93 ? 0.701 0.085 -30.498 1.00 37.22 93 LEU A C 1
ATOM 692 O O . LEU A 1 93 ? 0.856 -0.733 -31.410 1.00 37.22 93 LEU A O 1
ATOM 696 N N . PRO A 1 94 ? 0.304 1.350 -30.734 1.00 39.09 94 PRO A N 1
ATOM 697 C CA . PRO A 1 94 ? 0.140 1.878 -32.080 1.00 39.09 94 PRO A CA 1
ATOM 698 C C . PRO A 1 94 ? 1.494 1.932 -32.791 1.00 39.09 94 PRO A C 1
ATOM 700 O O . PRO A 1 94 ? 2.540 1.973 -32.147 1.00 39.09 94 PRO A O 1
ATOM 703 N N . ALA A 1 95 ? 1.439 1.903 -34.124 1.00 56.22 95 ALA A N 1
ATOM 704 C CA . ALA A 1 95 ? 2.590 1.988 -35.010 1.00 56.22 95 ALA A CA 1
ATOM 705 C C . ALA A 1 95 ? 3.552 3.088 -34.547 1.00 56.22 95 ALA A C 1
ATOM 707 O O . ALA A 1 95 ? 3.124 4.234 -34.419 1.00 56.22 95 ALA A O 1
ATOM 708 N N . ASN A 1 96 ? 4.789 2.689 -34.231 1.00 58.94 96 ASN A N 1
ATOM 709 C CA . ASN A 1 96 ? 6.059 3.322 -34.587 1.00 58.94 96 ASN A CA 1
ATOM 710 C C . ASN A 1 96 ? 7.219 2.746 -33.734 1.00 58.94 96 ASN A C 1
ATOM 712 O O . ASN A 1 96 ? 7.039 1.891 -32.862 1.00 58.94 96 ASN A O 1
ATOM 716 N N . SER A 1 97 ? 8.441 3.126 -34.106 1.00 69.81 97 SER A N 1
ATOM 717 C CA . SER A 1 97 ? 9.714 2.527 -33.707 1.00 69.81 97 SER A CA 1
ATOM 718 C C . SER A 1 97 ? 9.889 2.371 -32.194 1.00 69.81 97 SER A C 1
ATOM 720 O O . SER A 1 97 ? 9.861 3.356 -31.463 1.00 69.81 97 SER A O 1
ATOM 722 N N . THR A 1 98 ? 10.122 1.143 -31.725 1.00 77.69 98 THR A N 1
ATOM 723 C CA . THR A 1 98 ? 10.410 0.845 -30.312 1.00 77.69 98 THR A CA 1
ATOM 724 C C . THR A 1 98 ? 11.756 0.143 -30.195 1.00 77.69 98 THR A C 1
ATOM 726 O O . THR A 1 98 ? 11.941 -0.935 -30.768 1.00 77.69 98 THR A O 1
ATOM 729 N N . LEU A 1 99 ? 12.683 0.732 -29.437 1.00 82.38 99 LEU A N 1
ATOM 730 C CA . LEU A 1 99 ? 13.900 0.063 -28.968 1.00 82.38 99 LEU A CA 1
ATOM 731 C C . LEU A 1 99 ? 13.614 -0.526 -27.592 1.00 82.38 99 LEU A C 1
ATOM 733 O O . LEU A 1 99 ? 13.090 0.162 -26.729 1.00 82.38 99 LEU A O 1
ATOM 737 N N . TRP A 1 100 ? 13.969 -1.776 -27.355 1.00 86.06 100 TRP A N 1
ATOM 738 C CA . TRP A 1 100 ? 13.770 -2.420 -26.069 1.00 86.06 100 TRP A CA 1
ATOM 739 C C . TRP A 1 100 ? 14.960 -3.289 -25.693 1.00 86.06 100 TRP A C 1
ATOM 741 O O . TRP A 1 100 ? 15.707 -3.776 -26.539 1.00 86.06 100 TRP A O 1
ATOM 751 N N . MET A 1 101 ? 15.121 -3.486 -24.395 1.00 86.00 101 MET A N 1
ATOM 752 C CA . MET A 1 101 ? 16.072 -4.400 -23.793 1.00 86.00 101 MET A CA 1
ATOM 753 C C . MET A 1 101 ? 15.337 -5.223 -22.744 1.00 86.00 101 MET A C 1
ATOM 755 O O . MET A 1 101 ? 14.564 -4.675 -21.958 1.00 86.00 101 MET A O 1
ATOM 759 N N . SER A 1 102 ? 15.588 -6.526 -22.696 1.00 86.38 102 SER A N 1
ATOM 760 C CA . SER A 1 102 ? 15.077 -7.393 -21.642 1.00 86.38 102 SER A CA 1
ATOM 761 C C . SER A 1 102 ? 16.162 -8.301 -21.088 1.00 86.38 102 SER A C 1
ATOM 763 O O . SER A 1 102 ? 16.925 -8.902 -21.846 1.00 86.38 102 SER A O 1
ATOM 765 N N . TRP A 1 103 ? 16.190 -8.440 -19.768 1.00 83.19 103 TRP A N 1
ATOM 766 C CA . TRP A 1 103 ? 17.140 -9.286 -19.058 1.00 83.19 103 TRP A CA 1
ATOM 767 C C . TRP A 1 103 ? 16.513 -9.793 -17.760 1.00 83.19 103 TRP A C 1
ATOM 769 O O . TRP A 1 103 ? 16.079 -8.994 -16.938 1.00 83.19 103 TRP A O 1
ATOM 779 N N . LYS A 1 104 ? 16.422 -11.118 -17.580 1.00 80.75 104 LYS A N 1
ATOM 780 C CA . LYS A 1 104 ? 15.881 -11.763 -16.362 1.00 80.75 104 LYS A CA 1
ATOM 781 C C . LYS A 1 104 ? 14.567 -11.133 -15.835 1.00 80.75 104 LYS A C 1
ATOM 783 O O . LYS A 1 104 ? 14.363 -11.041 -14.637 1.00 80.75 104 LYS A O 1
ATOM 788 N N . GLY A 1 105 ? 13.660 -10.675 -16.705 1.00 76.12 105 GLY A N 1
ATOM 789 C CA . GLY A 1 105 ? 12.392 -10.039 -16.299 1.00 76.12 105 GLY A CA 1
ATOM 790 C C . GLY A 1 105 ? 12.463 -8.532 -16.000 1.00 76.12 105 GLY A C 1
ATOM 791 O O . GLY A 1 105 ? 11.424 -7.912 -15.779 1.00 76.12 105 GLY A O 1
ATOM 792 N N . PHE A 1 106 ? 13.652 -7.925 -16.047 1.00 76.44 106 PHE A N 1
ATOM 793 C CA . PHE A 1 106 ? 13.814 -6.487 -16.258 1.00 76.44 106 PHE A CA 1
ATOM 794 C C . PHE A 1 106 ? 13.552 -6.171 -17.728 1.00 76.44 106 PHE A C 1
ATOM 796 O O . PHE A 1 106 ? 14.049 -6.874 -18.614 1.00 76.44 106 PHE A O 1
ATOM 803 N N . ARG A 1 107 ? 12.793 -5.111 -17.995 1.00 82.62 107 ARG A N 1
ATOM 804 C CA . ARG A 1 107 ? 12.513 -4.640 -19.351 1.00 82.62 107 ARG A CA 1
ATOM 805 C C . ARG A 1 107 ? 12.611 -3.125 -19.413 1.00 82.62 107 ARG A C 1
ATOM 807 O O . ARG A 1 107 ? 11.955 -2.440 -18.632 1.00 82.62 107 ARG A O 1
ATOM 814 N N . ALA A 1 108 ? 13.413 -2.630 -20.345 1.00 76.56 108 ALA A N 1
ATOM 815 C CA . ALA A 1 108 ? 13.509 -1.224 -20.701 1.00 76.56 108 ALA A CA 1
ATOM 816 C C . ALA A 1 108 ? 13.005 -1.042 -22.133 1.00 76.56 108 ALA A C 1
ATOM 818 O O . ALA A 1 108 ? 13.350 -1.835 -23.004 1.00 76.56 108 ALA A O 1
ATOM 819 N N . GLU A 1 109 ? 12.211 -0.014 -22.388 1.00 86.12 109 GLU A N 1
ATOM 820 C CA . GLU A 1 109 ? 11.677 0.314 -23.706 1.00 86.12 109 GLU A CA 1
ATOM 821 C C . GLU A 1 109 ? 11.819 1.805 -23.963 1.00 86.12 109 GLU A C 1
ATOM 823 O O . GLU A 1 109 ? 11.660 2.615 -23.056 1.00 86.12 109 GLU A O 1
ATOM 828 N N . TYR A 1 110 ? 12.098 2.166 -25.203 1.00 82.12 110 TYR A N 1
ATOM 829 C CA . TYR A 1 110 ? 12.098 3.525 -25.693 1.00 82.12 110 TYR A CA 1
ATOM 830 C C . TYR A 1 110 ? 11.181 3.610 -26.907 1.00 82.12 110 TYR A C 1
ATOM 832 O O . TYR A 1 110 ? 11.442 2.993 -27.943 1.00 82.12 110 TYR A O 1
ATOM 840 N N . ASP A 1 111 ? 10.104 4.370 -26.748 1.00 82.19 111 ASP A N 1
ATOM 841 C CA . ASP A 1 111 ? 9.153 4.717 -27.799 1.00 82.19 111 ASP A CA 1
ATOM 842 C C . ASP A 1 111 ? 9.609 6.050 -28.404 1.00 82.19 111 ASP A C 1
ATOM 844 O O . ASP A 1 111 ? 9.613 7.077 -27.718 1.00 82.19 111 ASP A O 1
ATOM 848 N N . PHE A 1 112 ? 10.058 6.034 -29.660 1.00 78.94 112 PHE A N 1
ATOM 849 C CA . PHE A 1 112 ? 10.665 7.207 -30.300 1.00 78.94 112 PHE A CA 1
ATOM 850 C C . PHE A 1 112 ? 9.649 8.329 -30.574 1.00 78.94 112 PHE A C 1
ATOM 852 O O . PHE A 1 112 ? 10.020 9.501 -30.602 1.00 78.94 112 PHE A O 1
ATOM 859 N N . ASP A 1 113 ? 8.368 8.004 -30.726 1.00 78.00 113 ASP A N 1
ATOM 860 C CA . ASP A 1 113 ? 7.302 8.941 -31.111 1.00 78.00 113 ASP A CA 1
ATOM 861 C C . ASP A 1 113 ? 6.685 9.607 -29.897 1.00 78.00 113 ASP A C 1
ATOM 863 O O . ASP A 1 113 ? 6.410 10.817 -29.854 1.00 78.00 113 ASP A O 1
ATOM 867 N N . LYS A 1 114 ? 6.497 8.807 -28.851 1.00 79.81 114 LYS A N 1
ATOM 868 C CA . LYS A 1 114 ? 6.153 9.327 -27.537 1.00 79.81 114 LYS A CA 1
ATOM 869 C C . LYS A 1 114 ? 7.362 9.963 -26.869 1.00 79.81 114 LYS A C 1
ATOM 871 O O . LYS A 1 114 ? 7.150 10.825 -26.028 1.00 79.81 114 LYS A O 1
ATOM 876 N N . GLN A 1 115 ? 8.581 9.615 -27.287 1.00 83.12 115 GLN A N 1
ATOM 877 C CA . GLN A 1 115 ? 9.841 9.978 -26.636 1.00 83.12 115 GLN A CA 1
ATOM 878 C C . GLN A 1 115 ? 9.836 9.581 -25.155 1.00 83.12 115 GLN A C 1
ATOM 880 O O . GLN A 1 115 ? 10.272 10.340 -24.291 1.00 83.12 115 GLN A O 1
ATOM 885 N N . VAL A 1 116 ? 9.327 8.382 -24.869 1.00 82.06 116 VAL A N 1
ATOM 886 C CA . VAL A 1 116 ? 9.182 7.858 -23.508 1.00 82.06 116 VAL A CA 1
ATOM 887 C C . VAL A 1 116 ? 10.133 6.690 -23.307 1.00 82.06 116 VAL A C 1
ATOM 889 O O . VAL A 1 116 ? 10.118 5.745 -24.093 1.00 82.06 116 VAL A O 1
ATOM 892 N N . VAL A 1 117 ? 10.925 6.740 -22.234 1.00 79.69 117 VAL A N 1
ATOM 893 C CA . VAL A 1 117 ? 11.704 5.595 -21.745 1.00 79.69 117 VAL A CA 1
ATOM 894 C C . VAL A 1 117 ? 10.931 4.936 -20.608 1.00 79.69 117 VAL A C 1
ATOM 896 O O . VAL A 1 117 ? 10.691 5.575 -19.588 1.00 79.69 117 VAL A O 1
ATOM 899 N N . ALA A 1 118 ? 10.553 3.672 -20.753 1.00 81.38 118 ALA A N 1
ATOM 900 C CA . ALA A 1 118 ? 9.833 2.901 -19.748 1.00 81.38 118 ALA A CA 1
ATOM 901 C C . ALA A 1 118 ? 10.688 1.747 -19.221 1.00 81.38 118 ALA A C 1
ATOM 903 O O . ALA A 1 118 ? 11.257 0.982 -19.987 1.00 81.38 118 ALA A O 1
ATOM 904 N N . PHE A 1 119 ? 10.730 1.589 -17.906 1.00 75.19 119 PHE A N 1
ATOM 905 C CA . PHE A 1 119 ? 11.347 0.483 -17.189 1.00 75.19 119 PHE A CA 1
ATOM 906 C C . PHE A 1 119 ? 10.260 -0.315 -16.481 1.00 75.19 119 PHE A C 1
ATOM 908 O O . PHE A 1 119 ? 9.303 0.262 -15.960 1.00 75.19 119 PHE A O 1
ATOM 915 N N . SER A 1 120 ? 10.398 -1.635 -16.435 1.00 79.12 120 SER A N 1
ATOM 916 C CA . SER A 1 120 ? 9.480 -2.514 -15.713 1.00 79.12 120 SER A CA 1
ATOM 917 C C . SER A 1 120 ? 10.187 -3.757 -15.184 1.00 79.12 120 SER A C 1
ATOM 919 O O . SER A 1 120 ? 11.184 -4.215 -15.750 1.00 79.12 120 SER A O 1
ATOM 921 N N . LEU A 1 121 ? 9.664 -4.284 -14.077 1.00 71.81 121 LEU A N 1
ATOM 922 C CA . LEU A 1 121 ? 10.159 -5.487 -13.415 1.00 71.81 121 LEU A CA 1
ATOM 923 C C . LEU A 1 121 ? 9.047 -6.538 -13.343 1.00 71.81 121 LEU A C 1
ATOM 925 O O . LEU A 1 121 ? 7.942 -6.273 -12.869 1.00 71.81 121 LEU A O 1
ATOM 929 N N . THR A 1 122 ? 9.353 -7.752 -13.798 1.00 81.50 122 THR A N 1
ATOM 930 C CA . THR A 1 122 ? 8.468 -8.922 -13.713 1.00 81.50 122 THR A CA 1
ATOM 931 C C . THR A 1 122 ? 9.236 -10.121 -13.170 1.00 81.50 122 THR A C 1
ATOM 933 O O . THR A 1 122 ? 10.300 -10.457 -13.678 1.00 81.50 122 THR A O 1
ATOM 936 N N . GLY A 1 123 ? 8.694 -10.779 -12.149 1.00 82.81 123 GLY A N 1
ATOM 937 C CA . GLY A 1 123 ? 9.335 -11.892 -11.444 1.00 82.81 123 GLY A CA 1
ATOM 938 C C . GLY A 1 123 ? 10.383 -11.475 -10.406 1.00 82.81 123 GLY A C 1
ATOM 939 O O . GLY A 1 123 ? 11.109 -12.339 -9.926 1.00 82.81 123 GLY A O 1
ATOM 940 N N . TRP A 1 124 ? 10.477 -10.185 -10.059 1.00 77.94 124 TRP A N 1
ATOM 941 C CA . TRP A 1 124 ? 11.491 -9.664 -9.135 1.00 77.94 124 TRP A CA 1
ATOM 942 C C . TRP A 1 124 ? 10.942 -9.432 -7.732 1.00 77.94 124 TRP A C 1
ATOM 944 O O . TRP A 1 124 ? 9.772 -9.099 -7.540 1.00 77.94 124 TRP A O 1
ATOM 954 N N . THR A 1 125 ? 11.829 -9.537 -6.751 1.00 78.25 125 THR A N 1
ATOM 955 C CA . THR A 1 125 ? 11.648 -9.098 -5.367 1.00 78.25 125 THR A CA 1
ATOM 956 C C . THR A 1 125 ? 12.797 -8.157 -5.004 1.00 78.25 125 THR A C 1
ATOM 958 O O . THR A 1 125 ? 13.803 -8.088 -5.716 1.00 78.25 125 THR A O 1
ATOM 961 N N . VAL A 1 126 ? 12.680 -7.421 -3.897 1.00 62.06 126 VAL A N 1
ATOM 962 C CA . VAL A 1 126 ? 13.801 -6.597 -3.401 1.00 62.06 126 VAL A CA 1
ATOM 963 C C . VAL A 1 126 ? 15.031 -7.471 -3.161 1.00 62.06 126 VAL A C 1
ATOM 965 O O . VAL A 1 126 ? 16.145 -7.099 -3.524 1.00 62.06 126 VAL A O 1
ATOM 968 N N . GLY A 1 127 ? 14.823 -8.663 -2.604 1.00 63.44 127 GLY A N 1
ATOM 969 C CA . GLY A 1 127 ? 15.900 -9.611 -2.375 1.00 63.44 127 GLY A CA 1
ATOM 970 C C . GLY A 1 127 ? 16.520 -10.152 -3.666 1.00 63.44 127 GLY A C 1
ATOM 971 O O . GLY A 1 127 ? 17.744 -10.174 -3.771 1.00 63.44 127 GLY A O 1
ATOM 972 N N . SER A 1 128 ? 15.717 -10.481 -4.687 1.00 78.75 128 SER A N 1
ATOM 973 C CA . SER A 1 128 ? 16.255 -10.964 -5.967 1.00 78.75 128 SER A CA 1
ATOM 974 C C . SER A 1 128 ? 17.048 -9.887 -6.709 1.00 78.75 128 SER A C 1
ATOM 976 O O . SER A 1 128 ? 18.037 -10.218 -7.358 1.00 78.75 128 SER A O 1
ATOM 978 N N . LEU A 1 129 ? 16.666 -8.607 -6.583 1.00 70.00 129 LEU A N 1
ATOM 979 C CA . LEU A 1 129 ? 17.430 -7.473 -7.119 1.00 70.00 129 LEU A CA 1
ATOM 980 C C . LEU A 1 129 ? 18.828 -7.404 -6.507 1.00 70.00 129 LEU A C 1
ATOM 982 O O . LEU A 1 129 ? 19.815 -7.296 -7.231 1.00 70.00 129 LEU A O 1
ATOM 986 N N . ILE A 1 130 ? 18.909 -7.509 -5.180 1.00 63.50 130 ILE A N 1
ATOM 987 C CA . ILE A 1 130 ? 20.185 -7.514 -4.460 1.00 63.50 130 ILE A CA 1
ATOM 988 C C . ILE A 1 130 ? 21.012 -8.735 -4.868 1.00 63.50 130 ILE A C 1
ATOM 990 O O . ILE A 1 130 ? 22.190 -8.581 -5.183 1.00 63.50 130 ILE A O 1
ATOM 994 N N . THR A 1 131 ? 20.401 -9.922 -4.930 1.00 76.12 131 THR A N 1
ATOM 995 C CA . THR A 1 131 ? 21.086 -11.135 -5.388 1.00 76.12 131 THR A CA 1
ATOM 996 C C . THR A 1 131 ? 21.652 -10.967 -6.794 1.00 76.12 131 THR A C 1
ATOM 998 O O . THR A 1 131 ? 22.835 -11.215 -6.982 1.00 76.12 131 THR A O 1
ATOM 1001 N N . ALA A 1 132 ? 20.883 -10.450 -7.755 1.00 73.94 132 ALA A N 1
ATOM 1002 C CA . ALA A 1 132 ? 21.375 -10.250 -9.118 1.00 73.94 132 ALA A CA 1
ATOM 1003 C C . ALA A 1 132 ? 22.518 -9.222 -9.216 1.00 73.94 132 ALA A C 1
ATOM 1005 O O . ALA A 1 132 ? 23.410 -9.377 -10.050 1.00 73.94 132 ALA A O 1
ATOM 1006 N N . LEU A 1 133 ? 22.518 -8.182 -8.372 1.00 68.44 133 LEU A N 1
ATOM 1007 C CA . LEU A 1 133 ? 23.638 -7.238 -8.292 1.00 68.44 133 LEU A CA 1
ATOM 1008 C C . LEU A 1 133 ? 24.901 -7.913 -7.742 1.00 68.44 133 LEU A C 1
ATOM 1010 O O . LEU A 1 133 ? 25.988 -7.668 -8.254 1.00 68.44 133 LEU A O 1
ATOM 1014 N N . VAL A 1 134 ? 24.771 -8.780 -6.736 1.00 69.12 134 VAL A N 1
ATOM 1015 C CA . VAL A 1 134 ? 25.905 -9.523 -6.164 1.00 69.12 134 VAL A CA 1
ATOM 1016 C C . VAL A 1 134 ? 26.413 -10.611 -7.123 1.00 69.12 134 VAL A C 1
ATOM 1018 O O . VAL A 1 134 ? 27.626 -10.749 -7.287 1.00 69.12 134 VAL A O 1
ATOM 1021 N N . GLU A 1 135 ? 25.515 -11.289 -7.847 1.00 73.06 135 GLU A N 1
ATOM 1022 C CA . GLU A 1 135 ? 25.862 -12.187 -8.961 1.00 73.06 135 GLU A CA 1
ATOM 1023 C C . GLU A 1 135 ? 26.710 -11.450 -10.009 1.00 73.06 135 GLU A C 1
ATOM 1025 O O . GLU A 1 135 ? 27.757 -11.945 -10.427 1.00 73.06 135 GLU A O 1
ATOM 1030 N N . MET A 1 136 ? 26.306 -10.230 -10.390 1.00 65.56 136 MET A N 1
ATOM 1031 C CA . MET A 1 136 ? 27.043 -9.395 -11.346 1.00 65.56 136 MET A CA 1
ATOM 1032 C C . MET A 1 136 ? 28.424 -8.964 -10.825 1.00 65.56 136 MET A C 1
ATOM 1034 O O . MET A 1 136 ? 29.341 -8.762 -11.621 1.00 65.56 136 MET A O 1
ATOM 1038 N N . LEU A 1 137 ? 28.590 -8.835 -9.507 1.00 69.19 137 LEU A N 1
ATOM 1039 C CA . LEU A 1 137 ? 29.864 -8.495 -8.867 1.00 69.19 137 LEU A CA 1
ATOM 1040 C C . LEU A 1 137 ? 30.805 -9.701 -8.695 1.00 69.19 137 LEU A C 1
ATOM 1042 O O . LEU A 1 137 ? 31.942 -9.512 -8.262 1.00 69.19 137 LEU A O 1
ATOM 1046 N N . GLY A 1 138 ? 30.374 -10.911 -9.070 1.00 64.12 138 GLY A N 1
ATOM 1047 C CA . GLY A 1 138 ? 31.230 -12.098 -9.148 1.00 64.12 138 GLY A CA 1
ATOM 1048 C C . GLY A 1 138 ? 30.923 -13.214 -8.148 1.00 64.12 138 GLY A C 1
ATOM 1049 O O . GLY A 1 138 ? 31.709 -14.156 -8.072 1.00 64.12 138 GLY A O 1
ATOM 1050 N N . ASP A 1 139 ? 29.809 -13.152 -7.409 1.00 72.06 139 ASP A N 1
ATOM 1051 C CA . ASP A 1 139 ? 29.342 -14.261 -6.560 1.00 72.06 139 ASP A CA 1
ATOM 1052 C C . ASP A 1 139 ? 28.031 -14.863 -7.111 1.00 72.06 139 ASP A C 1
ATOM 1054 O O . ASP A 1 139 ? 26.935 -14.456 -6.714 1.00 72.06 139 ASP A O 1
ATOM 1058 N N . PRO A 1 140 ? 28.117 -15.823 -8.056 1.00 70.00 140 PRO A N 1
ATOM 1059 C CA . PRO A 1 140 ? 26.959 -16.358 -8.774 1.00 70.00 140 PRO A CA 1
ATOM 1060 C C . PRO A 1 140 ? 26.055 -17.265 -7.924 1.00 70.00 140 PRO A C 1
ATOM 1062 O O . PRO A 1 140 ? 24.974 -17.632 -8.377 1.00 70.00 140 PRO A O 1
ATOM 1065 N N . TYR A 1 141 ? 26.485 -17.658 -6.719 1.00 74.62 141 TYR A N 1
ATOM 1066 C CA . TYR A 1 141 ? 25.716 -18.525 -5.814 1.00 74.62 141 TYR A CA 1
ATOM 1067 C C . TYR A 1 141 ? 25.212 -17.779 -4.576 1.0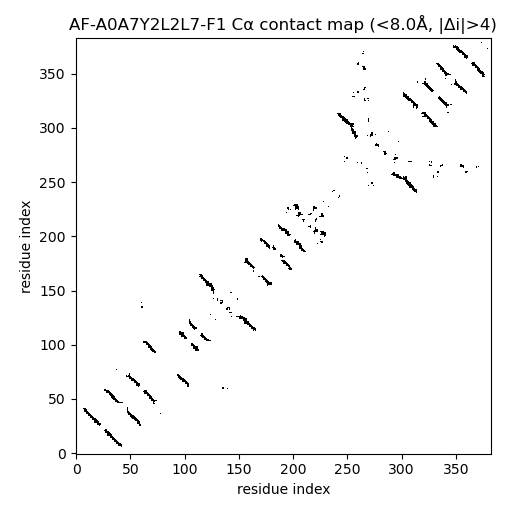0 74.62 141 TYR A C 1
ATOM 1069 O O . TYR A 1 141 ? 24.697 -18.399 -3.637 1.00 74.62 141 TYR A O 1
ATOM 1077 N N . PHE A 1 142 ? 25.355 -16.454 -4.561 1.00 73.50 142 PHE A N 1
ATOM 1078 C CA . PHE A 1 142 ? 24.919 -15.628 -3.455 1.00 73.50 142 PHE A CA 1
ATOM 1079 C C . PHE A 1 142 ? 23.411 -15.762 -3.220 1.00 73.50 142 PHE A C 1
ATOM 1081 O O . PHE A 1 142 ? 22.583 -15.555 -4.106 1.00 73.50 142 PHE A O 1
ATOM 1088 N N . THR A 1 143 ? 23.030 -16.044 -1.979 1.00 78.25 143 THR A N 1
ATOM 1089 C CA . THR A 1 143 ? 21.635 -15.996 -1.532 1.00 78.25 143 THR A CA 1
ATOM 1090 C C . THR A 1 143 ? 21.556 -15.190 -0.248 1.00 78.25 143 THR A C 1
ATOM 1092 O O . THR A 1 143 ? 22.501 -15.164 0.537 1.00 78.25 143 THR A O 1
ATOM 1095 N N . L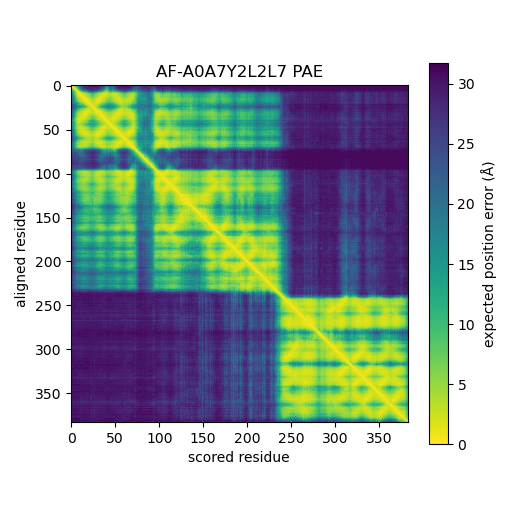EU A 1 144 ? 20.431 -14.509 -0.021 1.00 64.38 144 LEU A N 1
ATOM 1096 C CA . LEU A 1 144 ? 20.231 -13.742 1.205 1.00 64.38 144 LEU A CA 1
ATOM 1097 C C . LEU A 1 144 ? 19.966 -14.697 2.381 1.00 64.38 144 LEU A C 1
ATOM 1099 O O . LEU A 1 144 ? 18.899 -15.321 2.406 1.00 64.38 144 LEU A O 1
ATOM 1103 N N . PRO A 1 145 ? 20.875 -14.809 3.370 1.00 56.81 145 PRO A N 1
ATOM 1104 C CA . PRO A 1 145 ? 20.636 -15.647 4.536 1.00 56.81 145 PRO A CA 1
ATOM 1105 C C . PRO A 1 145 ? 19.557 -15.027 5.429 1.00 56.81 145 PRO A C 1
ATOM 1107 O O . PRO A 1 145 ? 19.241 -13.836 5.340 1.00 56.81 145 PRO A O 1
ATOM 1110 N N . ALA A 1 146 ? 18.991 -15.818 6.339 1.00 46.16 146 ALA A N 1
ATOM 1111 C CA . ALA A 1 146 ? 18.156 -15.267 7.402 1.00 46.16 146 ALA A CA 1
ATOM 1112 C C . ALA A 1 146 ? 18.966 -14.260 8.256 1.00 46.16 146 ALA A C 1
ATOM 1114 O O . ALA A 1 146 ? 20.144 -14.507 8.517 1.00 46.16 146 ALA A O 1
ATOM 1115 N N . PRO A 1 147 ? 18.373 -13.133 8.703 1.00 41.22 147 PRO A N 1
ATOM 1116 C CA . PRO A 1 147 ? 16.979 -12.708 8.517 1.00 41.22 147 PRO A CA 1
ATOM 1117 C C . PRO A 1 147 ? 16.707 -11.968 7.190 1.00 41.22 147 PRO A C 1
ATOM 1119 O O . PRO A 1 147 ? 15.549 -11.778 6.827 1.00 41.22 147 PRO A O 1
ATOM 1122 N N . TRP A 1 148 ? 17.744 -11.589 6.437 1.00 42.78 148 TRP A N 1
ATOM 1123 C CA . TRP A 1 148 ? 17.660 -10.792 5.201 1.00 42.78 148 TRP A CA 1
ATOM 1124 C C . TRP A 1 148 ? 16.864 -11.449 4.074 1.00 42.78 148 TRP A C 1
ATOM 1126 O O . TRP A 1 148 ? 16.331 -10.751 3.214 1.00 42.78 148 TRP A O 1
ATOM 1136 N N . SER A 1 149 ? 16.697 -12.773 4.125 1.00 55.94 149 SER A N 1
ATOM 1137 C CA . SER A 1 149 ? 15.765 -13.517 3.269 1.00 55.94 149 SER A CA 1
ATOM 1138 C C . SER A 1 149 ? 14.332 -12.954 3.270 1.00 55.94 149 SER A C 1
ATOM 1140 O O . SER A 1 149 ? 13.607 -13.172 2.304 1.00 55.94 149 SER A O 1
ATOM 1142 N N . VAL A 1 150 ? 13.929 -12.173 4.287 1.00 44.16 150 VAL A N 1
ATOM 1143 C CA . VAL A 1 150 ? 12.645 -11.447 4.300 1.00 44.16 150 VAL A CA 1
ATOM 1144 C C . VAL A 1 150 ? 12.496 -10.494 3.109 1.00 44.16 150 VAL A C 1
ATOM 1146 O O . VAL A 1 150 ? 11.390 -10.298 2.624 1.00 44.16 150 VAL A O 1
ATOM 1149 N N . LEU A 1 151 ? 13.589 -9.955 2.562 1.00 44.56 151 LEU A N 1
ATOM 1150 C CA . LEU A 1 151 ? 13.543 -9.099 1.371 1.00 44.56 151 LEU A CA 1
ATOM 1151 C C . LEU A 1 151 ? 13.080 -9.865 0.120 1.00 44.56 151 LEU A C 1
ATOM 1153 O O . LEU A 1 151 ? 12.581 -9.250 -0.822 1.00 44.56 151 LEU A O 1
ATOM 1157 N N . ASN A 1 152 ? 13.180 -11.201 0.119 1.00 70.69 152 ASN A N 1
ATOM 1158 C CA . ASN A 1 152 ? 12.645 -12.043 -0.951 1.00 70.69 152 ASN A CA 1
ATOM 1159 C C . ASN A 1 152 ? 11.110 -12.123 -0.939 1.00 70.69 152 ASN A C 1
ATOM 1161 O O . ASN A 1 152 ? 10.537 -12.552 -1.933 1.00 70.69 152 ASN A O 1
ATOM 1165 N N . SER A 1 153 ? 10.426 -11.733 0.144 1.00 64.75 153 SER A N 1
ATOM 1166 C CA . SER A 1 153 ? 8.954 -11.716 0.181 1.00 64.75 153 SER A CA 1
ATOM 1167 C C . SER A 1 153 ? 8.357 -10.417 -0.371 1.00 64.75 153 SER A C 1
ATOM 1169 O O . SER A 1 153 ? 7.177 -10.377 -0.719 1.00 64.75 153 SER A O 1
ATOM 1171 N N . ILE A 1 154 ? 9.169 -9.360 -0.494 1.00 61.59 154 ILE A N 1
ATOM 1172 C CA . ILE A 1 154 ? 8.741 -8.060 -1.012 1.00 61.59 154 ILE A CA 1
ATOM 1173 C C . ILE A 1 154 ? 8.797 -8.108 -2.539 1.00 61.59 154 ILE A C 1
ATOM 1175 O O . ILE A 1 154 ? 9.836 -7.837 -3.145 1.00 61.59 154 ILE A O 1
ATOM 1179 N N . ALA A 1 155 ? 7.683 -8.491 -3.162 1.00 74.62 155 ALA A N 1
ATOM 1180 C CA . ALA A 1 155 ? 7.550 -8.519 -4.613 1.00 74.62 155 ALA A CA 1
ATOM 1181 C C . ALA A 1 155 ? 7.675 -7.108 -5.214 1.00 74.62 155 ALA A C 1
ATOM 1183 O O . ALA A 1 155 ? 7.079 -6.155 -4.726 1.00 74.62 155 ALA A O 1
ATOM 1184 N N . LEU A 1 156 ? 8.428 -7.001 -6.307 1.00 66.25 156 LEU A N 1
ATOM 1185 C CA . LEU A 1 156 ? 8.532 -5.815 -7.165 1.00 66.25 156 LEU A CA 1
ATOM 1186 C C . LEU A 1 156 ? 7.735 -5.990 -8.467 1.00 66.25 156 LEU A C 1
ATOM 1188 O O . LEU A 1 156 ? 7.822 -5.169 -9.379 1.00 66.25 156 LEU A O 1
ATOM 1192 N N . ASN A 1 157 ? 6.958 -7.071 -8.559 1.00 75.44 157 ASN A N 1
ATOM 1193 C CA . ASN A 1 157 ? 6.061 -7.331 -9.676 1.00 75.44 157 ASN A CA 1
ATOM 1194 C C . ASN A 1 157 ? 5.047 -6.194 -9.792 1.00 75.44 157 ASN A C 1
ATOM 1196 O O . ASN A 1 157 ? 4.406 -5.844 -8.807 1.00 75.44 157 ASN A O 1
ATOM 1200 N N . GLY A 1 158 ? 4.909 -5.630 -10.992 1.00 70.38 158 GLY A N 1
ATOM 1201 C CA . GLY A 1 158 ? 4.019 -4.492 -11.229 1.00 70.38 158 GLY A CA 1
ATOM 1202 C C . GLY A 1 158 ? 4.674 -3.130 -10.996 1.00 70.38 158 GLY A C 1
ATOM 1203 O O . GLY A 1 158 ? 4.010 -2.112 -11.186 1.00 70.38 158 GLY A O 1
ATOM 1204 N N . PHE A 1 159 ? 5.960 -3.085 -10.628 1.00 71.38 159 PHE A N 1
ATOM 1205 C CA . PHE A 1 159 ? 6.722 -1.841 -10.601 1.00 71.38 159 PHE A CA 1
ATOM 1206 C C . PHE A 1 159 ? 7.136 -1.406 -12.013 1.00 71.38 159 PHE A C 1
ATOM 1208 O O . PHE A 1 159 ? 7.695 -2.190 -12.788 1.00 71.38 159 PHE A O 1
ATOM 1215 N N . SER A 1 160 ? 6.905 -0.134 -12.332 1.00 76.31 160 SER A N 1
ATOM 1216 C CA . SER A 1 160 ? 7.340 0.500 -13.572 1.00 76.31 160 SER A CA 1
ATOM 1217 C C . SER A 1 160 ? 7.738 1.955 -13.340 1.00 76.31 160 SER A C 1
ATOM 1219 O O . SER A 1 160 ? 7.104 2.657 -12.558 1.00 76.31 160 SER A O 1
ATOM 1221 N N . ILE A 1 161 ? 8.770 2.424 -14.040 1.00 70.56 161 ILE A N 1
ATOM 1222 C CA . ILE A 1 161 ? 9.165 3.837 -14.082 1.00 70.56 161 ILE A CA 1
ATOM 1223 C C . ILE A 1 161 ? 9.154 4.286 -15.535 1.00 70.56 161 ILE A C 1
ATOM 1225 O O . ILE A 1 161 ? 9.672 3.590 -16.397 1.00 70.56 161 ILE A O 1
ATOM 1229 N N . GLN A 1 162 ? 8.605 5.457 -15.812 1.00 82.56 162 GLN A N 1
ATOM 1230 C CA . GLN A 1 162 ? 8.557 6.059 -17.133 1.00 82.56 162 GLN A CA 1
ATOM 1231 C C . GLN A 1 162 ? 9.153 7.461 -17.080 1.00 82.56 162 GLN A C 1
ATOM 1233 O O . GLN A 1 162 ? 8.870 8.230 -16.159 1.00 82.56 162 GLN A O 1
ATOM 1238 N N . PHE A 1 163 ? 9.957 7.783 -18.085 1.00 75.19 163 PHE A N 1
ATOM 1239 C CA . PHE A 1 163 ? 10.561 9.087 -18.297 1.00 75.19 163 PHE A CA 1
ATOM 1240 C C . PHE A 1 163 ? 10.044 9.662 -19.609 1.00 75.19 163 PHE A C 1
ATOM 1242 O O . PHE A 1 163 ? 10.268 9.067 -20.661 1.00 75.19 163 PHE A O 1
ATOM 1249 N N . ASP A 1 164 ? 9.381 10.812 -19.548 1.00 84.00 164 ASP A N 1
ATOM 1250 C CA . ASP A 1 164 ? 8.986 11.572 -20.732 1.00 84.00 164 ASP A CA 1
ATOM 1251 C C . ASP A 1 164 ? 10.103 12.563 -21.088 1.00 84.00 164 ASP A C 1
ATOM 1253 O O . ASP A 1 164 ? 10.464 13.451 -20.301 1.00 84.00 164 ASP A O 1
ATOM 1257 N N . LEU A 1 165 ? 10.696 12.370 -22.267 1.00 84.31 165 LEU A N 1
ATOM 1258 C CA . LEU A 1 165 ? 11.801 13.181 -22.768 1.00 84.31 165 LEU A CA 1
ATOM 1259 C C . LEU A 1 165 ? 11.325 14.385 -23.598 1.00 84.31 165 LEU A C 1
ATOM 1261 O O . LEU A 1 165 ? 12.166 15.189 -24.012 1.00 84.31 165 LEU A O 1
ATOM 1265 N N . LYS A 1 166 ? 10.012 14.554 -23.826 1.00 85.44 166 LYS A N 1
ATOM 1266 C CA . LYS A 1 166 ? 9.474 15.710 -24.557 1.00 85.44 166 LYS A CA 1
ATOM 1267 C C . LYS A 1 166 ? 9.752 17.009 -23.811 1.00 85.44 166 LYS A C 1
ATOM 1269 O O . LYS A 1 166 ? 9.555 17.136 -22.600 1.00 85.44 166 LYS A O 1
ATOM 1274 N N . SER A 1 167 ? 10.168 18.025 -24.564 1.00 74.56 167 SER A N 1
ATOM 1275 C CA . SER A 1 167 ? 10.281 19.383 -24.034 1.00 74.56 167 SER A CA 1
ATOM 1276 C C . SER A 1 167 ? 8.893 19.895 -23.631 1.00 74.56 167 SER A C 1
ATOM 1278 O O . SER A 1 167 ? 7.964 19.853 -24.435 1.00 74.56 167 SER A O 1
ATOM 1280 N N . GLY A 1 168 ? 8.739 20.353 -22.384 1.00 70.94 168 GLY A N 1
ATOM 1281 C CA . GLY A 1 168 ? 7.459 20.836 -21.849 1.00 70.94 168 GLY A CA 1
ATOM 1282 C C . GLY A 1 168 ? 6.500 19.748 -21.348 1.00 70.94 168 GLY A C 1
ATOM 1283 O O . GLY A 1 168 ? 5.340 20.055 -21.073 1.00 70.94 168 GLY A O 1
ATOM 1284 N N . ALA A 1 169 ? 6.950 18.495 -21.212 1.00 72.19 169 ALA A N 1
ATOM 1285 C CA . ALA A 1 169 ? 6.152 17.448 -20.580 1.00 72.19 169 ALA A CA 1
ATOM 1286 C C . ALA A 1 169 ? 5.768 17.848 -19.144 1.00 72.19 169 ALA A C 1
ATOM 1288 O O . ALA A 1 169 ? 6.637 18.108 -18.308 1.00 72.19 169 ALA A O 1
ATOM 1289 N N . LYS A 1 170 ? 4.459 17.862 -18.855 1.00 70.38 170 LYS A N 1
ATOM 1290 C CA . LYS A 1 170 ? 3.927 18.157 -17.512 1.00 70.38 170 LYS A CA 1
ATOM 1291 C C . LYS A 1 170 ? 4.402 17.143 -16.475 1.00 70.38 170 LYS A C 1
ATOM 1293 O O . LYS A 1 170 ? 4.651 17.516 -15.334 1.00 70.38 170 LYS A O 1
ATOM 1298 N N . SER A 1 171 ? 4.554 15.882 -16.889 1.00 73.00 171 SER A N 1
ATOM 1299 C CA . SER A 1 171 ? 4.983 14.772 -16.040 1.00 73.00 171 SER A CA 1
ATOM 1300 C C . SER A 1 171 ? 6.235 14.092 -16.576 1.00 73.00 171 SER A C 1
ATOM 1302 O O . SER A 1 171 ? 6.151 13.104 -17.296 1.00 73.00 171 SER A O 1
ATOM 1304 N N . ARG A 1 172 ? 7.414 14.618 -16.222 1.00 78.19 172 ARG A N 1
ATOM 1305 C CA . ARG A 1 172 ? 8.697 14.094 -16.731 1.00 78.19 172 ARG A CA 1
ATOM 1306 C C . ARG A 1 172 ? 9.043 12.711 -16.198 1.00 78.19 172 ARG A C 1
ATOM 1308 O O . ARG A 1 172 ? 9.707 11.951 -16.892 1.00 78.19 172 ARG A O 1
ATOM 1315 N N . VAL A 1 173 ? 8.618 12.397 -14.976 1.00 78.62 173 VAL A N 1
ATOM 1316 C CA . VAL A 1 173 ? 8.862 11.103 -14.334 1.00 78.62 173 VAL A CA 1
ATOM 1317 C C . VAL A 1 173 ? 7.552 10.580 -13.766 1.00 78.62 173 VAL A C 1
ATOM 1319 O O . VAL A 1 173 ? 6.856 11.289 -13.037 1.00 78.62 173 VAL A O 1
ATOM 1322 N N . THR A 1 174 ? 7.230 9.334 -14.094 1.00 79.00 174 THR A N 1
ATOM 1323 C CA . THR A 1 174 ? 6.070 8.612 -13.564 1.00 79.00 174 THR A CA 1
ATOM 1324 C C . THR A 1 174 ? 6.524 7.256 -13.050 1.00 79.00 174 THR A C 1
ATOM 1326 O O . THR A 1 174 ? 7.042 6.459 -13.822 1.00 79.00 174 THR A O 1
ATOM 1329 N N . ALA A 1 175 ? 6.309 6.960 -11.773 1.00 71.56 175 ALA A N 1
ATOM 1330 C CA . ALA A 1 175 ? 6.489 5.618 -11.228 1.00 71.56 175 ALA A CA 1
ATOM 1331 C C . ALA A 1 175 ? 5.125 5.002 -10.906 1.00 71.56 175 ALA A C 1
ATOM 1333 O O . ALA A 1 175 ? 4.227 5.677 -10.412 1.00 71.56 175 ALA A O 1
ATOM 1334 N N . LYS A 1 176 ? 4.953 3.719 -11.196 1.00 78.81 176 LYS A N 1
ATOM 1335 C CA . LYS A 1 176 ? 3.728 2.957 -10.957 1.00 78.81 176 LYS A CA 1
ATOM 1336 C C . LYS A 1 176 ? 4.080 1.675 -10.230 1.00 78.81 176 LYS A C 1
ATOM 1338 O O . LYS A 1 176 ? 5.098 1.056 -10.527 1.00 78.81 176 LYS A O 1
ATOM 1343 N N . TYR A 1 177 ? 3.230 1.281 -9.297 1.00 71.56 177 TYR A N 1
ATOM 1344 C CA . TYR A 1 177 ? 3.311 -0.001 -8.623 1.00 71.56 177 TYR A CA 1
ATOM 1345 C C . TYR A 1 177 ? 1.923 -0.623 -8.543 1.00 71.56 177 TYR A C 1
ATOM 1347 O O . TYR A 1 177 ? 1.069 -0.164 -7.785 1.00 71.56 177 TYR A O 1
ATOM 1355 N N . THR A 1 178 ? 1.695 -1.662 -9.338 1.00 81.19 178 THR A N 1
ATOM 1356 C CA . THR A 1 178 ? 0.468 -2.459 -9.282 1.00 81.19 178 THR A CA 1
ATOM 1357 C C . THR A 1 178 ? 0.613 -3.549 -8.229 1.00 81.19 178 THR A C 1
ATOM 1359 O O . THR A 1 178 ? 1.587 -4.298 -8.232 1.00 81.19 178 THR A O 1
ATOM 1362 N N . LEU A 1 179 ? -0.365 -3.653 -7.333 1.00 64.88 179 LEU A N 1
ATOM 1363 C CA . LEU A 1 179 ? -0.386 -4.687 -6.307 1.00 64.88 179 LEU A CA 1
ATOM 1364 C C . LEU A 1 179 ? -0.655 -6.062 -6.946 1.00 64.88 179 LEU A C 1
ATOM 1366 O O . LEU A 1 179 ? -1.509 -6.161 -7.829 1.00 64.88 179 LEU A O 1
ATOM 1370 N N . PRO A 1 180 ? -0.002 -7.143 -6.475 1.00 72.50 180 PRO A N 1
ATOM 1371 C CA . PRO A 1 180 ? -0.257 -8.501 -6.967 1.00 72.50 180 PRO A CA 1
ATOM 1372 C C . PRO A 1 180 ? -1.715 -8.952 -6.808 1.00 72.50 180 PRO A C 1
ATOM 1374 O O . PRO A 1 180 ? -2.217 -9.732 -7.614 1.00 72.50 180 PRO A O 1
ATOM 1377 N N . ALA A 1 181 ? -2.389 -8.458 -5.769 1.00 73.31 181 ALA A N 1
ATOM 1378 C CA . ALA A 1 181 ? -3.815 -8.623 -5.545 1.00 73.31 181 ALA A CA 1
ATOM 1379 C C . ALA A 1 181 ? -4.401 -7.278 -5.086 1.00 73.31 181 ALA A C 1
ATOM 1381 O O . ALA A 1 181 ? -3.784 -6.622 -4.239 1.00 73.31 181 ALA A O 1
ATOM 1382 N N . PRO A 1 182 ? -5.568 -6.856 -5.610 1.00 72.75 182 PRO A N 1
ATOM 1383 C CA . PRO A 1 182 ? -6.240 -5.663 -5.118 1.00 72.75 182 PRO A CA 1
ATOM 1384 C C . PRO A 1 182 ? -6.570 -5.796 -3.629 1.00 72.75 182 PRO A C 1
ATOM 1386 O O . PRO A 1 182 ? -7.055 -6.836 -3.185 1.00 72.75 182 PRO A O 1
ATOM 1389 N N . ILE A 1 183 ? -6.333 -4.732 -2.866 1.00 59.22 183 ILE A N 1
ATOM 1390 C CA . ILE A 1 183 ? -6.787 -4.635 -1.478 1.00 59.22 183 ILE A CA 1
ATOM 1391 C C . ILE A 1 183 ? -8.215 -4.109 -1.520 1.00 59.22 183 ILE A C 1
ATOM 1393 O O . ILE A 1 183 ? -8.437 -2.986 -1.971 1.00 59.22 183 ILE A O 1
ATOM 1397 N N . ASP A 1 184 ? -9.170 -4.908 -1.059 1.00 66.00 184 ASP A N 1
ATOM 1398 C CA . ASP A 1 184 ? -10.572 -4.515 -0.955 1.00 66.00 184 ASP A CA 1
ATOM 1399 C C . ASP A 1 184 ? -10.979 -4.398 0.517 1.00 66.00 184 ASP A C 1
ATOM 1401 O O . ASP A 1 184 ? -10.903 -5.360 1.283 1.00 66.00 184 ASP A O 1
ATOM 1405 N N . LEU A 1 185 ? -11.386 -3.194 0.913 1.00 54.81 185 LEU A N 1
ATOM 1406 C CA . LEU A 1 185 ? -11.858 -2.860 2.256 1.00 54.81 185 LEU A CA 1
ATOM 1407 C C . LEU A 1 185 ? -13.383 -2.643 2.287 1.00 54.81 185 LEU A C 1
ATOM 1409 O O . LEU A 1 185 ? -13.910 -2.088 3.252 1.00 54.81 185 LEU A O 1
ATOM 1413 N N . GLY A 1 186 ? -14.105 -3.016 1.225 1.00 61.19 186 GLY A N 1
ATOM 1414 C CA . GLY A 1 186 ? -15.557 -2.861 1.075 1.00 61.19 186 GLY A CA 1
ATOM 1415 C C . GLY A 1 186 ? -15.999 -1.442 0.702 1.00 61.19 186 GLY A C 1
ATOM 1416 O O . GLY A 1 186 ? -16.909 -1.276 -0.105 1.00 61.19 186 GLY A O 1
ATOM 1417 N N . PHE A 1 187 ? -15.342 -0.412 1.244 1.00 61.59 187 PHE A N 1
ATOM 1418 C CA . PHE A 1 187 ? -15.560 0.999 0.882 1.00 61.59 187 PHE A CA 1
ATOM 1419 C C . PHE A 1 187 ? -14.423 1.603 0.042 1.00 61.59 187 PHE A C 1
ATOM 1421 O O . PHE A 1 187 ? -14.526 2.735 -0.439 1.00 61.59 187 PHE A O 1
ATOM 1428 N N . LEU A 1 188 ? -13.312 0.878 -0.092 1.00 58.12 188 LEU A N 1
ATOM 1429 C CA . LEU A 1 188 ? -12.100 1.312 -0.772 1.00 58.12 188 LEU A CA 1
ATOM 1430 C C . LEU A 1 188 ? -11.424 0.102 -1.411 1.00 58.12 188 LEU A C 1
ATOM 1432 O O . LEU A 1 188 ? -11.099 -0.864 -0.724 1.00 58.12 188 LEU A O 1
ATOM 1436 N N . THR A 1 189 ? -11.170 0.194 -2.708 1.00 77.00 189 THR A N 1
ATOM 1437 C CA . THR A 1 189 ? -10.397 -0.781 -3.471 1.00 77.00 189 THR A CA 1
ATOM 1438 C C . THR A 1 189 ? -9.107 -0.126 -3.935 1.00 77.00 189 THR A C 1
ATOM 1440 O O . THR A 1 189 ? -9.153 0.907 -4.600 1.00 77.00 189 THR A O 1
ATOM 1443 N N . ILE A 1 190 ? -7.964 -0.732 -3.623 1.00 69.94 190 ILE A N 1
ATOM 1444 C CA . ILE A 1 190 ? -6.639 -0.272 -4.049 1.00 69.94 190 ILE A CA 1
ATOM 1445 C C . ILE A 1 190 ? -6.038 -1.337 -4.961 1.00 69.94 190 ILE A C 1
ATOM 1447 O O . ILE A 1 190 ? -5.769 -2.456 -4.528 1.00 69.94 190 ILE A O 1
ATOM 1451 N N . LYS A 1 191 ? -5.821 -0.987 -6.226 1.00 80.94 191 LYS A N 1
ATOM 1452 C CA . LYS A 1 191 ? -5.154 -1.830 -7.228 1.00 80.94 191 LYS A CA 1
ATOM 1453 C C . LYS A 1 191 ? -3.670 -1.507 -7.337 1.00 80.94 191 LYS A C 1
ATOM 1455 O O . LYS A 1 191 ? -2.877 -2.384 -7.667 1.00 80.94 191 LYS A O 1
ATOM 1460 N N . GLY A 1 192 ? -3.280 -0.274 -7.039 1.00 72.19 192 GLY A N 1
ATOM 1461 C CA . GLY A 1 192 ? -1.892 0.147 -7.118 1.00 72.19 192 GLY A CA 1
ATOM 1462 C C . GLY A 1 192 ? -1.669 1.576 -6.651 1.00 72.19 192 GLY A C 1
ATOM 1463 O O . GLY A 1 192 ? -2.587 2.277 -6.226 1.00 72.19 192 GLY A O 1
ATOM 1464 N N . LEU A 1 193 ? -0.415 1.995 -6.739 1.00 72.12 193 LEU A N 1
ATOM 1465 C CA . LEU A 1 193 ? 0.043 3.338 -6.423 1.00 72.12 193 LEU A CA 1
ATOM 1466 C C . LEU A 1 193 ? 0.729 3.932 -7.648 1.00 72.12 193 LEU A C 1
ATOM 1468 O O . LEU A 1 193 ? 1.458 3.244 -8.366 1.00 72.12 193 LEU A O 1
ATOM 1472 N N . GLN A 1 194 ? 0.528 5.223 -7.860 1.00 75.81 194 GLN A N 1
ATOM 1473 C CA . GLN A 1 194 ? 1.195 5.985 -8.900 1.00 75.81 194 GLN A CA 1
ATOM 1474 C C . GLN A 1 194 ? 1.837 7.226 -8.290 1.00 75.81 194 GLN A C 1
ATOM 1476 O O . GLN A 1 194 ? 1.210 7.977 -7.554 1.00 75.81 194 GLN A O 1
ATOM 1481 N N . PHE A 1 195 ? 3.095 7.454 -8.628 1.00 76.25 195 PHE A N 1
ATOM 1482 C CA . PHE A 1 195 ? 3.861 8.625 -8.246 1.00 76.25 195 PHE A CA 1
ATOM 1483 C C . PHE A 1 195 ? 4.141 9.421 -9.511 1.00 76.25 195 PHE A C 1
ATOM 1485 O O . PHE A 1 195 ? 4.661 8.871 -10.485 1.00 76.25 195 PHE A O 1
ATOM 1492 N N . LEU A 1 196 ? 3.792 10.703 -9.516 1.00 79.75 196 LEU A N 1
ATOM 1493 C CA . LEU A 1 196 ? 4.003 11.573 -10.666 1.00 79.75 196 LEU A CA 1
ATOM 1494 C C . LEU A 1 196 ? 4.812 12.791 -10.243 1.0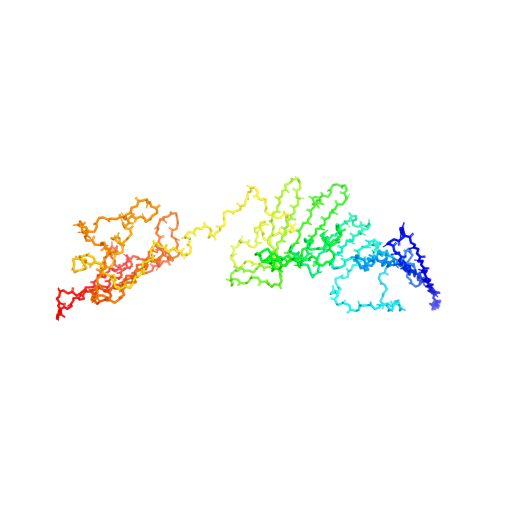0 79.75 196 LEU A C 1
ATOM 1496 O O . LEU A 1 196 ? 4.590 13.367 -9.177 1.00 79.75 196 LEU A O 1
ATOM 1500 N N . GLN A 1 197 ? 5.732 13.215 -11.098 1.00 78.44 197 GLN A N 1
ATOM 1501 C CA . GLN A 1 197 ? 6.366 14.517 -10.962 1.00 78.44 197 GLN A CA 1
ATOM 1502 C C . GLN A 1 197 ? 5.627 15.523 -11.843 1.00 78.44 197 GLN A C 1
ATOM 1504 O O . GLN A 1 197 ? 5.895 15.557 -13.037 1.00 78.44 197 GLN A O 1
ATOM 1509 N N . VAL A 1 198 ? 4.729 16.334 -11.284 1.00 77.31 198 VAL A N 1
ATOM 1510 C CA . VAL A 1 198 ? 3.955 17.342 -12.032 1.00 77.31 198 VAL A CA 1
ATOM 1511 C C . VAL A 1 198 ? 4.491 18.732 -11.713 1.00 77.31 198 VAL A C 1
ATOM 1513 O O . VAL A 1 198 ? 4.535 19.117 -10.548 1.00 77.31 198 VAL A O 1
ATOM 1516 N N . ASP A 1 199 ? 4.937 19.480 -12.727 1.00 76.19 199 ASP A N 1
ATOM 1517 C CA . ASP A 1 199 ? 5.425 20.865 -12.578 1.00 76.19 199 ASP A CA 1
ATOM 1518 C C . ASP A 1 199 ? 6.495 21.042 -11.473 1.00 76.19 199 ASP A C 1
ATOM 1520 O O . ASP A 1 199 ? 6.516 22.019 -10.727 1.00 76.19 199 ASP A O 1
ATOM 1524 N N . GLY A 1 200 ? 7.392 20.057 -11.335 1.00 70.81 200 GLY A N 1
ATOM 1525 C CA . GLY A 1 200 ? 8.462 20.049 -10.326 1.00 70.81 200 GLY A CA 1
ATOM 1526 C C . GLY A 1 200 ? 8.032 19.605 -8.923 1.00 70.81 200 GLY A C 1
ATOM 1527 O O . GLY A 1 200 ? 8.891 19.433 -8.057 1.00 70.81 200 GLY A O 1
ATOM 1528 N N . LYS A 1 201 ? 6.739 19.353 -8.701 1.00 76.44 201 LYS A N 1
ATOM 1529 C CA . LYS A 1 201 ? 6.199 18.787 -7.461 1.00 76.44 201 LYS A CA 1
ATOM 1530 C C . LYS A 1 201 ? 6.083 17.275 -7.558 1.00 76.44 201 LYS A C 1
ATOM 1532 O O . LYS A 1 201 ? 5.805 16.728 -8.622 1.00 76.44 201 LYS A O 1
ATOM 1537 N N . VAL A 1 202 ? 6.278 16.600 -6.430 1.00 77.44 202 VAL A N 1
ATOM 1538 C CA . VAL A 1 202 ? 6.045 15.158 -6.317 1.00 77.44 202 VAL A CA 1
ATOM 1539 C C . VAL A 1 202 ? 4.611 14.947 -5.860 1.00 77.44 202 VAL A C 1
ATOM 1541 O O . VAL A 1 202 ? 4.175 15.524 -4.867 1.00 77.44 202 VAL A O 1
ATOM 1544 N N . THR A 1 203 ? 3.880 14.118 -6.586 1.00 78.62 203 THR A N 1
ATOM 1545 C CA . THR A 1 203 ? 2.479 13.806 -6.315 1.00 78.62 203 THR A CA 1
ATOM 1546 C C . THR A 1 203 ? 2.277 12.299 -6.187 1.00 78.62 203 THR A C 1
ATOM 1548 O O . THR A 1 203 ? 3.014 11.510 -6.787 1.00 78.62 203 THR A O 1
ATOM 1551 N N . LEU A 1 204 ? 1.289 11.904 -5.388 1.00 74.62 204 LEU A N 1
ATOM 1552 C CA . LEU A 1 204 ? 0.833 10.533 -5.193 1.00 74.62 204 LEU A CA 1
ATOM 1553 C C . LEU A 1 204 ? -0.613 10.408 -5.672 1.00 74.62 204 LEU A C 1
ATOM 1555 O O . LEU A 1 204 ? -1.465 11.225 -5.329 1.00 74.62 204 LEU A O 1
ATOM 1559 N N . ALA A 1 205 ? -0.903 9.333 -6.386 1.00 79.00 205 ALA A N 1
ATOM 1560 C CA . ALA A 1 205 ? -2.247 8.892 -6.698 1.00 79.00 205 ALA A CA 1
ATOM 1561 C C . ALA A 1 205 ? -2.411 7.409 -6.344 1.00 79.00 205 ALA A C 1
ATOM 1563 O O . ALA A 1 205 ? -1.476 6.609 -6.440 1.00 79.00 205 ALA A O 1
ATOM 1564 N N . ILE A 1 206 ? -3.616 7.047 -5.933 1.00 75.12 206 ILE A N 1
ATOM 1565 C CA . ILE A 1 206 ? -4.049 5.679 -5.694 1.00 75.12 206 ILE A CA 1
ATOM 1566 C C . ILE A 1 206 ? -4.789 5.226 -6.950 1.00 75.12 206 ILE A C 1
ATOM 1568 O O . ILE A 1 206 ? -5.810 5.803 -7.316 1.00 75.12 206 ILE A O 1
ATOM 1572 N N . ASP A 1 207 ? -4.282 4.179 -7.595 1.00 81.00 207 ASP A N 1
ATOM 1573 C CA . ASP A 1 207 ? -5.028 3.467 -8.629 1.00 81.00 207 ASP A CA 1
ATOM 1574 C C . ASP A 1 207 ? -6.054 2.580 -7.920 1.00 81.00 207 ASP A C 1
ATOM 1576 O O . ASP A 1 207 ? -5.722 1.536 -7.347 1.00 81.00 207 ASP A O 1
ATOM 1580 N N . GLY A 1 208 ? -7.292 3.058 -7.852 1.00 78.19 208 GLY A N 1
ATOM 1581 C CA . GLY A 1 208 ? -8.321 2.479 -7.009 1.00 78.19 208 GLY A CA 1
ATOM 1582 C C . GLY A 1 208 ? -9.645 3.224 -7.088 1.00 78.19 208 GLY A C 1
ATOM 1583 O O . GLY A 1 208 ? -9.805 4.177 -7.845 1.00 78.19 208 GLY A O 1
ATOM 1584 N N . SER A 1 209 ? -10.609 2.774 -6.296 1.00 79.75 209 SER A N 1
ATOM 1585 C CA . SER A 1 209 ? -11.929 3.396 -6.198 1.00 79.75 209 SER A CA 1
ATOM 1586 C C . SER A 1 209 ? -12.406 3.411 -4.756 1.00 79.75 209 SER A C 1
ATOM 1588 O O . SER A 1 209 ? -12.260 2.421 -4.042 1.00 79.75 209 SER A O 1
ATOM 1590 N N . CYS A 1 210 ? -13.028 4.505 -4.342 1.00 70.62 210 CYS A N 1
ATOM 1591 C CA . CYS A 1 210 ? -13.646 4.684 -3.040 1.00 70.62 210 CYS A CA 1
ATOM 1592 C C . CYS A 1 210 ? -15.158 4.890 -3.201 1.00 70.62 210 CYS A C 1
ATOM 1594 O O . CYS A 1 210 ? -15.602 5.744 -3.959 1.00 70.62 210 CYS A O 1
ATOM 1596 N N . SER A 1 211 ? -15.987 4.131 -2.492 1.00 71.12 211 SER A N 1
ATOM 1597 C CA . SER A 1 211 ? -17.448 4.281 -2.568 1.00 71.12 211 SER A CA 1
ATOM 1598 C C . SER A 1 211 ? -17.985 5.430 -1.704 1.00 71.12 211 SER A C 1
ATOM 1600 O O . SER A 1 211 ? -19.194 5.661 -1.668 1.00 71.12 211 SER A O 1
ATOM 1602 N N . VAL A 1 212 ? -17.111 6.140 -0.983 1.00 63.50 212 VAL A N 1
ATOM 1603 C CA . VAL A 1 212 ? -17.480 7.298 -0.165 1.00 63.50 212 VAL A CA 1
ATOM 1604 C C . VAL A 1 212 ? -17.723 8.507 -1.082 1.00 63.50 212 VAL A C 1
ATOM 1606 O O . VAL A 1 212 ? -16.819 8.884 -1.837 1.00 63.50 212 VAL A O 1
ATOM 1609 N N . PRO A 1 213 ? -18.910 9.143 -1.022 1.00 68.50 213 PRO A N 1
ATOM 1610 C CA . PRO A 1 213 ? -19.228 10.305 -1.850 1.00 68.50 213 PRO A CA 1
ATOM 1611 C C . PRO A 1 213 ? -18.187 11.424 -1.711 1.00 68.50 213 PRO A C 1
ATOM 1613 O O . PRO A 1 213 ? -17.779 11.758 -0.599 1.00 68.50 213 PRO A O 1
ATOM 1616 N N . GLY A 1 214 ? -17.758 12.000 -2.836 1.00 68.25 214 GLY A N 1
ATOM 1617 C CA . GLY A 1 214 ? -16.799 13.109 -2.880 1.00 68.25 214 GLY A CA 1
ATOM 1618 C C . GLY A 1 214 ? -15.320 12.731 -2.727 1.00 68.25 214 GLY A C 1
ATOM 1619 O O . GLY A 1 214 ? -14.469 13.598 -2.924 1.00 68.25 214 GLY A O 1
ATOM 1620 N N . LEU A 1 215 ? -14.978 11.469 -2.405 1.00 69.50 215 LEU A N 1
ATOM 1621 C CA . LEU A 1 215 ? -13.575 11.028 -2.302 1.00 69.50 215 LEU A CA 1
ATOM 1622 C C . LEU A 1 215 ? -12.976 10.572 -3.639 1.00 69.50 215 LEU A C 1
ATOM 1624 O O . LEU A 1 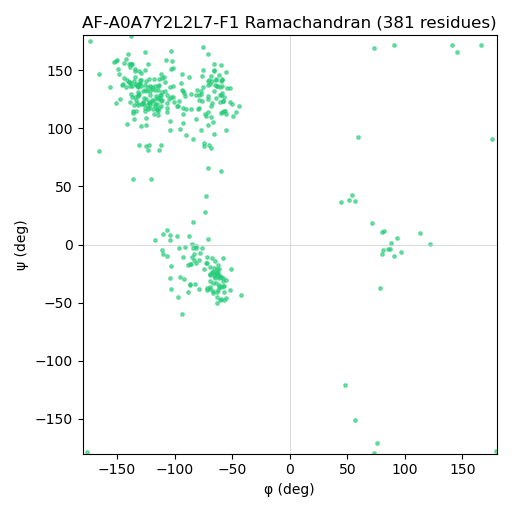215 ? -11.809 10.854 -3.884 1.00 69.50 215 LEU A O 1
ATOM 1628 N N . ASN A 1 216 ? -13.752 9.951 -4.534 1.00 73.56 216 ASN A N 1
ATOM 1629 C CA . ASN A 1 216 ? -13.269 9.612 -5.889 1.00 73.56 216 ASN A CA 1
ATOM 1630 C C . ASN A 1 216 ? -12.912 10.838 -6.734 1.00 73.56 216 ASN A C 1
ATOM 1632 O O . ASN A 1 216 ? -12.132 10.745 -7.673 1.00 73.56 216 ASN A O 1
ATOM 1636 N N . GLU A 1 217 ? -13.511 11.980 -6.412 1.00 76.88 217 GLU A N 1
ATOM 1637 C CA . GLU A 1 217 ? -13.287 13.246 -7.106 1.00 76.88 217 GLU A CA 1
ATOM 1638 C C . GLU A 1 217 ? -12.032 13.967 -6.590 1.00 76.88 217 GLU A C 1
ATOM 1640 O O . GLU A 1 217 ? -11.622 14.971 -7.167 1.00 76.88 217 GLU A O 1
ATOM 1645 N N . GLN A 1 218 ? -11.411 13.470 -5.511 1.00 77.81 218 GLN A N 1
ATOM 1646 C CA . GLN A 1 218 ? -10.200 14.063 -4.952 1.00 77.81 218 GLN A CA 1
ATOM 1647 C C . GLN A 1 218 ? -8.972 13.747 -5.815 1.00 77.81 218 GLN A C 1
ATOM 1649 O O . GLN A 1 218 ? -8.880 12.646 -6.369 1.00 77.81 218 GLN A O 1
ATOM 1654 N N . PRO A 1 219 ? -7.961 14.639 -5.839 1.00 80.56 219 PRO A N 1
ATOM 1655 C CA . PRO A 1 219 ? -6.737 14.428 -6.614 1.00 80.56 219 PRO A CA 1
ATOM 1656 C C . PRO A 1 219 ? -6.026 13.108 -6.286 1.00 80.56 219 PRO A C 1
ATOM 1658 O O . PRO A 1 219 ? -5.440 12.485 -7.165 1.00 80.56 219 PRO A O 1
ATOM 1661 N N . LEU A 1 220 ? -6.132 12.627 -5.040 1.00 78.75 220 LEU A N 1
ATOM 1662 C CA . LEU A 1 220 ? -5.534 11.363 -4.599 1.00 78.75 220 LEU A CA 1
ATOM 1663 C C . LEU A 1 220 ? -6.064 10.132 -5.358 1.00 78.75 220 LEU A C 1
ATOM 1665 O O . LEU A 1 220 ? -5.322 9.170 -5.508 1.00 78.75 220 LEU A O 1
ATOM 1669 N N . PHE A 1 221 ? -7.305 10.150 -5.846 1.00 79.25 221 PHE A N 1
ATOM 1670 C CA . PHE A 1 221 ? -7.899 9.053 -6.627 1.00 79.25 221 PHE A CA 1
ATOM 1671 C C . PHE A 1 221 ? -7.961 9.354 -8.127 1.00 79.25 221 PHE A C 1
ATOM 1673 O O . PHE A 1 221 ? -8.482 8.551 -8.898 1.00 79.25 221 PHE A O 1
ATOM 1680 N N . ASN A 1 222 ? -7.421 10.498 -8.554 1.00 81.44 222 ASN A N 1
ATOM 1681 C CA . ASN A 1 222 ? -7.482 10.938 -9.937 1.00 81.44 222 ASN A CA 1
ATOM 1682 C C . ASN A 1 222 ? -6.074 11.179 -10.511 1.00 81.44 222 ASN A C 1
ATOM 1684 O O . ASN A 1 222 ? -5.598 12.318 -10.567 1.00 81.44 222 ASN A O 1
ATOM 1688 N N . PRO A 1 223 ? -5.382 10.110 -10.952 1.00 72.81 223 PRO A N 1
ATOM 1689 C CA . PRO A 1 223 ? -4.045 10.230 -11.529 1.00 72.81 223 PRO A CA 1
ATOM 1690 C C . PRO A 1 223 ? -4.021 11.064 -12.818 1.00 72.81 223 PRO A C 1
ATOM 1692 O O . PRO A 1 223 ? -3.009 11.697 -13.111 1.00 72.81 223 PRO A O 1
ATOM 1695 N N . GLU A 1 224 ? -5.124 11.112 -13.573 1.00 76.81 224 GLU A N 1
ATOM 1696 C CA . GLU A 1 224 ? -5.233 11.913 -14.802 1.00 76.81 224 GLU A CA 1
ATOM 1697 C C . GLU A 1 224 ? -5.243 13.422 -14.520 1.00 76.81 224 GLU A C 1
ATOM 1699 O O . GLU A 1 224 ? -4.819 14.217 -15.358 1.00 76.81 224 GLU A O 1
ATOM 1704 N N . GLN A 1 225 ? -5.664 13.820 -13.317 1.00 77.31 225 GLN A N 1
ATOM 1705 C CA . GLN A 1 225 ? -5.616 15.206 -12.847 1.00 77.31 225 GLN A CA 1
ATOM 1706 C C . GLN A 1 225 ? -4.282 15.578 -12.180 1.00 77.31 225 GLN A C 1
ATOM 1708 O O . GLN A 1 225 ? -4.146 16.680 -11.654 1.00 77.31 225 GLN A O 1
ATOM 1713 N N . GLY A 1 226 ? -3.280 14.694 -12.236 1.00 72.94 226 GLY A N 1
ATOM 1714 C CA . GLY A 1 226 ? -1.934 14.959 -11.731 1.00 72.94 226 GLY A CA 1
ATOM 1715 C C . GLY A 1 226 ? -1.686 14.512 -10.291 1.00 72.94 226 GLY A C 1
ATOM 1716 O O . GLY A 1 226 ? -0.597 14.754 -9.788 1.00 72.94 226 GLY A O 1
ATOM 1717 N N . GLY A 1 227 ? -2.636 13.830 -9.645 1.00 78.38 227 GLY A N 1
ATOM 1718 C CA . GLY A 1 227 ? -2.446 13.279 -8.303 1.00 78.38 227 GLY A CA 1
ATOM 1719 C C . GLY A 1 227 ? -2.438 14.324 -7.180 1.00 78.38 227 GLY A C 1
ATOM 1720 O O . GLY A 1 227 ? -2.597 15.527 -7.388 1.00 78.38 227 GLY A O 1
ATOM 1721 N N . GLN A 1 228 ? -2.247 13.853 -5.952 1.00 79.06 228 GLN A N 1
ATOM 1722 C CA . GLN A 1 228 ? -2.166 14.684 -4.757 1.00 79.06 228 GLN A CA 1
ATOM 1723 C C . GLN A 1 228 ? -0.720 15.073 -4.441 1.00 79.06 228 GLN A C 1
ATOM 1725 O O . GLN A 1 228 ? 0.138 14.202 -4.344 1.00 79.06 228 GLN A O 1
ATOM 1730 N N . ASP A 1 229 ? -0.449 16.356 -4.199 1.00 79.44 229 ASP A N 1
ATOM 1731 C CA . ASP A 1 229 ? 0.864 16.825 -3.730 1.00 79.44 229 ASP A CA 1
ATOM 1732 C C . ASP A 1 229 ? 1.246 16.145 -2.402 1.00 79.44 229 ASP A C 1
ATOM 1734 O O . ASP A 1 229 ? 0.508 16.231 -1.418 1.00 79.44 229 ASP A O 1
ATOM 1738 N N . VAL A 1 230 ? 2.405 15.476 -2.358 1.00 72.62 230 VAL A N 1
ATOM 1739 C CA . VAL A 1 230 ? 2.854 14.734 -1.165 1.00 72.62 230 VAL A CA 1
ATOM 1740 C C . VAL A 1 230 ? 3.162 15.646 0.022 1.00 72.62 230 VAL A C 1
ATOM 1742 O O . VAL A 1 230 ? 3.102 15.197 1.164 1.00 72.62 230 VAL A O 1
ATOM 1745 N N . GLN A 1 231 ? 3.476 16.921 -0.233 1.00 73.62 231 GLN A N 1
ATOM 1746 C CA . GLN A 1 231 ? 3.684 17.928 0.815 1.00 73.62 231 GLN A CA 1
ATOM 1747 C C . GLN A 1 231 ? 2.361 18.463 1.376 1.00 73.62 231 GLN A C 1
ATOM 1749 O O . GLN A 1 231 ? 2.347 19.124 2.411 1.00 73.62 231 GLN A O 1
ATOM 1754 N N . ASN A 1 232 ? 1.247 18.185 0.699 1.00 71.62 232 ASN A N 1
ATOM 1755 C CA . ASN A 1 232 ? -0.080 18.645 1.077 1.00 71.62 232 ASN A CA 1
ATOM 1756 C C . ASN A 1 232 ? -1.090 17.504 0.933 1.00 71.62 232 ASN A C 1
ATOM 1758 O O . ASN A 1 232 ? -2.060 17.609 0.186 1.00 71.62 232 ASN A O 1
ATOM 1762 N N . MET A 1 233 ? -0.836 16.379 1.602 1.00 61.62 233 MET A N 1
ATOM 1763 C CA . MET A 1 233 ? -1.779 15.261 1.620 1.00 61.62 233 MET A CA 1
ATOM 1764 C C . MET A 1 233 ? -3.073 15.674 2.334 1.00 61.62 233 MET A C 1
ATOM 1766 O O . MET A 1 233 ? -2.995 16.296 3.398 1.00 61.62 233 MET A O 1
ATOM 1770 N N . PRO A 1 234 ? -4.262 15.317 1.810 1.00 55.88 234 PRO A N 1
ATOM 1771 C CA . PRO A 1 234 ? -5.498 15.532 2.532 1.00 55.88 234 PRO A CA 1
ATOM 1772 C C . PRO A 1 234 ? -5.406 14.776 3.860 1.00 55.88 234 PRO A C 1
ATOM 1774 O O . PRO A 1 234 ? -4.845 13.673 3.902 1.00 55.88 234 PRO A O 1
ATOM 1777 N N . PRO A 1 235 ? -5.947 15.338 4.949 1.00 51.47 235 PRO A N 1
ATOM 1778 C CA . PRO A 1 235 ? -6.030 14.616 6.202 1.00 51.47 235 PRO A CA 1
ATOM 1779 C C . PRO A 1 235 ? -6.803 13.324 5.940 1.00 51.47 235 PRO A C 1
ATOM 1781 O O . PRO A 1 235 ? -7.969 13.352 5.553 1.00 51.47 235 PRO A O 1
ATOM 1784 N N . VAL A 1 236 ? -6.125 12.190 6.092 1.00 47.75 236 VAL A N 1
ATOM 1785 C CA . VAL A 1 236 ? -6.698 10.854 5.925 1.00 47.75 236 VAL A CA 1
ATOM 1786 C C . VAL A 1 236 ? -7.899 10.726 6.866 1.00 47.75 236 VAL A C 1
ATOM 1788 O O . VAL A 1 236 ? -7.704 10.752 8.087 1.00 47.75 236 VAL A O 1
ATOM 1791 N N . PRO A 1 237 ? -9.139 10.579 6.354 1.00 41.31 237 PRO A N 1
ATOM 1792 C CA . PRO A 1 237 ? -10.299 10.335 7.199 1.00 41.31 237 PRO A CA 1
ATOM 1793 C C . PRO A 1 237 ? -10.131 8.960 7.855 1.00 41.31 237 PRO A C 1
ATOM 1795 O O . PRO A 1 237 ? -10.420 7.934 7.248 1.00 41.31 237 PRO A O 1
ATOM 1798 N N . GLY A 1 238 ? -9.599 8.929 9.079 1.00 43.56 238 GLY A N 1
ATOM 1799 C CA . GLY A 1 238 ? -9.309 7.685 9.799 1.00 43.56 238 GLY A CA 1
ATOM 1800 C C . GLY A 1 238 ? -7.855 7.467 10.229 1.00 43.56 238 GLY A C 1
ATOM 1801 O O . GLY A 1 238 ? -7.608 6.474 10.908 1.00 43.56 238 GLY A O 1
ATOM 1802 N N . GLN A 1 239 ? -6.901 8.374 9.958 1.00 37.72 239 GLN A N 1
ATOM 1803 C CA . GLN A 1 239 ? -5.763 8.499 10.888 1.00 37.72 239 GLN A CA 1
ATOM 1804 C C . GLN A 1 239 ? -6.265 9.224 12.131 1.00 37.72 239 GLN A C 1
ATOM 1806 O O . GLN A 1 239 ? -6.229 10.447 12.251 1.00 37.72 239 GLN A O 1
ATOM 1811 N N . GLY A 1 240 ? -6.831 8.435 13.026 1.00 51.88 240 GLY A N 1
ATOM 1812 C CA . GLY A 1 240 ? -7.433 8.899 14.255 1.00 51.88 240 GLY A CA 1
ATOM 1813 C C . GLY A 1 240 ? -8.639 8.050 14.599 1.00 51.88 240 GLY A C 1
ATOM 1814 O O . GLY A 1 240 ? -9.187 7.319 13.773 1.00 51.88 240 GLY A O 1
ATOM 1815 N N . ASN A 1 241 ? -9.074 8.199 15.836 1.00 54.94 241 ASN A N 1
ATOM 1816 C CA . ASN A 1 241 ? -10.138 7.433 16.458 1.00 54.94 241 ASN A CA 1
ATOM 1817 C C . ASN A 1 241 ? -11.533 7.830 15.916 1.00 54.94 241 ASN A C 1
ATOM 1819 O O . ASN A 1 241 ? -12.466 8.057 16.669 1.00 54.94 241 ASN A O 1
ATOM 1823 N N . ALA A 1 242 ? -11.693 8.043 14.607 1.00 59.69 242 ALA A N 1
ATOM 1824 C CA . ALA A 1 242 ? -12.921 8.579 14.019 1.00 59.69 242 ALA A CA 1
ATOM 1825 C C . ALA A 1 242 ? -14.020 7.517 13.886 1.00 59.69 242 ALA A C 1
ATOM 1827 O O . ALA A 1 242 ? -15.191 7.815 14.106 1.00 59.69 242 ALA A O 1
ATOM 1828 N N . TYR A 1 243 ? -13.657 6.280 13.542 1.00 64.50 243 TYR A N 1
ATOM 1829 C CA . TYR A 1 243 ? -14.616 5.184 13.364 1.00 64.50 243 TYR A CA 1
ATOM 1830 C C . TYR A 1 243 ? -14.628 4.220 14.540 1.00 64.50 243 TYR A C 1
ATOM 1832 O O . TYR A 1 243 ? -15.700 3.775 14.936 1.00 64.50 243 TYR A O 1
ATOM 1840 N N . PHE A 1 244 ? -13.464 3.939 15.113 1.00 75.25 244 PHE A N 1
ATOM 1841 C CA . PHE A 1 244 ? -13.301 3.052 16.250 1.00 75.25 244 PHE A CA 1
ATOM 1842 C C . PHE A 1 244 ? -12.169 3.576 17.132 1.00 75.25 244 PHE A C 1
ATOM 1844 O O . PHE A 1 244 ? -11.140 4.014 16.618 1.00 75.25 244 PHE A O 1
ATOM 1851 N N . ASP A 1 245 ? -12.377 3.543 18.441 1.00 81.25 245 ASP A N 1
ATOM 1852 C CA . ASP A 1 245 ? -11.401 3.944 19.450 1.00 81.25 245 ASP A CA 1
ATOM 1853 C C . ASP A 1 245 ? -11.350 2.901 20.552 1.00 81.25 245 ASP A C 1
ATOM 1855 O O . ASP A 1 245 ? -12.339 2.750 21.265 1.00 81.25 245 ASP A O 1
ATOM 1859 N N . LEU A 1 246 ? -10.228 2.204 20.716 1.00 80.19 246 LEU A N 1
ATOM 1860 C CA . LEU A 1 246 ? -10.014 1.328 21.865 1.00 80.19 246 LEU A CA 1
ATOM 1861 C C . LEU A 1 246 ? -9.303 2.123 22.962 1.00 80.19 246 LEU A C 1
ATOM 1863 O O . LEU A 1 246 ? -8.099 2.354 22.884 1.00 80.19 246 LEU A O 1
ATOM 1867 N N . LYS A 1 247 ? -10.050 2.515 23.994 1.00 86.25 247 LYS A N 1
ATOM 1868 C CA . LYS A 1 247 ? -9.547 3.343 25.101 1.00 86.25 247 LYS A CA 1
ATOM 1869 C C . LYS A 1 247 ? -8.914 2.502 26.208 1.00 86.25 247 LYS A C 1
ATOM 1871 O O . LYS A 1 247 ? -7.925 2.915 26.804 1.00 86.25 247 LYS A O 1
ATOM 1876 N N . LEU A 1 248 ? -9.463 1.311 26.459 1.00 86.69 248 LEU A N 1
ATOM 1877 C CA . LEU A 1 248 ? -8.948 0.362 27.446 1.00 86.69 248 LEU A CA 1
ATOM 1878 C C . LEU A 1 248 ? -9.081 -1.071 26.930 1.00 86.69 248 LEU A C 1
ATOM 1880 O O . LEU A 1 248 ? -10.150 -1.468 26.463 1.00 86.69 248 LEU A O 1
ATOM 1884 N N . LEU A 1 249 ? -8.020 -1.856 27.110 1.00 88.44 249 LEU A N 1
ATOM 1885 C CA . LEU A 1 249 ? -8.051 -3.315 27.090 1.00 88.44 249 LEU A CA 1
ATOM 1886 C C . LEU A 1 249 ? -7.199 -3.831 28.253 1.00 88.44 249 LEU A C 1
ATOM 1888 O O . LEU A 1 249 ? -5.983 -3.657 28.256 1.00 88.44 249 LEU A O 1
ATOM 1892 N N . ALA A 1 250 ? -7.834 -4.468 29.232 1.00 83.75 250 ALA A N 1
ATOM 1893 C CA . ALA A 1 250 ? -7.165 -5.111 30.355 1.00 83.75 250 ALA A CA 1
ATOM 1894 C C . ALA A 1 250 ? -7.497 -6.603 30.352 1.00 83.75 250 ALA A C 1
ATOM 1896 O O . ALA A 1 250 ? -8.666 -6.982 30.369 1.00 83.75 250 ALA A O 1
ATOM 1897 N N . LEU A 1 251 ? -6.468 -7.445 30.336 1.00 86.44 251 LEU A N 1
ATOM 1898 C CA . LEU A 1 251 ? -6.589 -8.899 30.370 1.00 86.44 251 LEU A CA 1
ATOM 1899 C C . LEU A 1 251 ? -5.654 -9.446 31.447 1.00 86.44 251 LEU A C 1
ATOM 1901 O O . LEU A 1 251 ? -4.512 -9.003 31.565 1.00 86.44 251 LEU A O 1
ATOM 1905 N N . GLY A 1 252 ? -6.116 -10.422 32.218 1.00 83.94 252 GLY A N 1
ATOM 1906 C CA . GLY A 1 252 ? -5.295 -11.058 33.238 1.00 83.94 252 GLY A CA 1
ATOM 1907 C C . GLY A 1 252 ? -5.902 -12.355 33.742 1.00 83.94 252 GLY A C 1
ATOM 1908 O O . GLY A 1 252 ? -7.117 -12.495 33.834 1.00 83.94 252 GLY A O 1
ATOM 1909 N N . GLN A 1 253 ? -5.047 -13.307 34.097 1.00 90.00 253 GLN A N 1
ATOM 1910 C CA . GLN A 1 253 ? -5.456 -14.535 34.770 1.00 90.00 253 GLN A CA 1
ATOM 1911 C C . GLN A 1 253 ? -5.143 -14.405 36.262 1.00 90.00 253 GLN A C 1
ATOM 1913 O O . GLN A 1 253 ? -4.054 -13.949 36.616 1.00 90.00 253 GLN A O 1
ATOM 1918 N N . ARG A 1 254 ? -6.066 -14.822 37.138 1.00 90.75 254 ARG A N 1
ATOM 1919 C CA . ARG A 1 254 ? -5.923 -14.686 38.604 1.00 90.75 254 ARG A CA 1
ATOM 1920 C C . ARG A 1 254 ? -5.702 -13.254 39.080 1.00 90.75 254 ARG A C 1
ATOM 1922 O O . ARG A 1 254 ? -4.935 -13.004 40.008 1.00 90.75 254 ARG A O 1
ATOM 1929 N N . ILE A 1 255 ? -6.375 -12.313 38.428 1.00 90.19 255 ILE A N 1
ATOM 1930 C CA . ILE A 1 255 ? -6.355 -10.901 38.796 1.00 90.19 255 ILE A CA 1
ATOM 1931 C C . ILE A 1 255 ? -7.740 -10.510 39.306 1.00 90.19 255 ILE A C 1
ATOM 1933 O O . ILE A 1 255 ? -8.731 -10.759 38.625 1.00 90.19 255 ILE A O 1
ATOM 1937 N N . ALA A 1 256 ? -7.801 -9.890 40.479 1.00 91.12 256 ALA A N 1
ATOM 1938 C CA . ALA A 1 256 ? -8.994 -9.264 41.043 1.00 91.12 256 ALA A CA 1
ATOM 1939 C C . ALA A 1 256 ? -8.873 -7.738 40.992 1.00 91.12 256 ALA A C 1
ATOM 1941 O O . ALA A 1 256 ? -7.764 -7.199 40.937 1.00 91.12 256 ALA A O 1
ATOM 1942 N N . ILE A 1 257 ? -10.006 -7.040 41.059 1.00 91.44 257 ILE A N 1
ATOM 1943 C CA . ILE A 1 257 ? -10.053 -5.578 41.188 1.00 91.44 257 ILE A CA 1
ATOM 1944 C C . ILE A 1 257 ? -10.318 -5.211 42.652 1.00 91.44 257 ILE A C 1
ATOM 1946 O O . ILE A 1 257 ? -11.319 -5.620 43.245 1.00 91.44 257 ILE A O 1
ATOM 1950 N N . ALA A 1 258 ? -9.430 -4.421 43.256 1.00 89.50 258 ALA A N 1
ATOM 1951 C CA . ALA A 1 258 ? -9.608 -3.959 44.629 1.00 89.50 258 ALA A CA 1
ATOM 1952 C C . ALA A 1 258 ? -10.891 -3.128 44.777 1.00 89.50 258 ALA A C 1
ATOM 1954 O O . ALA A 1 258 ? -11.169 -2.249 43.962 1.00 89.50 258 ALA A O 1
ATOM 1955 N N . GLY A 1 259 ? -11.670 -3.373 45.832 1.00 85.94 259 GLY A N 1
ATOM 1956 C CA . GLY A 1 259 ? -12.914 -2.637 46.071 1.00 85.94 259 GLY A CA 1
ATOM 1957 C C . GLY A 1 259 ? -14.059 -2.974 45.107 1.00 85.94 259 GLY A C 1
ATOM 1958 O O . GLY A 1 259 ? -15.010 -2.206 45.042 1.00 85.94 259 GLY A O 1
ATOM 1959 N N . ALA A 1 260 ? -14.017 -4.112 44.399 1.00 83.75 260 ALA A N 1
ATOM 1960 C CA . ALA A 1 260 ? -15.082 -4.541 43.482 1.00 83.75 260 ALA A CA 1
ATOM 1961 C C . ALA A 1 260 ? -16.532 -4.332 44.009 1.00 83.75 260 ALA A C 1
ATOM 1963 O O . ALA A 1 260 ? -17.359 -3.798 43.267 1.00 83.75 260 ALA A O 1
ATOM 1964 N N . PRO A 1 261 ? -16.867 -4.632 45.285 1.00 84.00 261 PRO A N 1
ATOM 1965 C CA . PRO A 1 261 ? -18.235 -4.465 45.791 1.00 84.00 261 PRO A CA 1
ATOM 1966 C C . PRO A 1 261 ? -18.706 -3.005 45.945 1.00 84.00 261 PRO A C 1
ATOM 1968 O O . PRO A 1 261 ? -19.913 -2.745 46.039 1.00 84.00 261 PRO A O 1
ATOM 1971 N N . THR A 1 262 ? -17.787 -2.036 46.011 1.00 88.19 262 THR A N 1
ATOM 1972 C CA . THR A 1 262 ? -18.131 -0.627 46.276 1.00 88.19 262 THR A CA 1
ATOM 1973 C C . THR A 1 262 ? -18.485 0.148 45.012 1.00 88.19 262 THR A C 1
ATOM 1975 O O . THR A 1 262 ? -19.146 1.183 45.114 1.00 88.19 262 THR A O 1
ATOM 1978 N N . PHE A 1 263 ? -18.124 -0.366 43.833 1.00 91.31 263 PHE A N 1
ATOM 1979 C CA . PHE A 1 263 ? -18.509 0.234 42.560 1.00 91.31 263 PHE A CA 1
ATOM 1980 C C . PHE A 1 263 ? -20.027 0.207 42.365 1.00 91.31 263 PHE A C 1
ATOM 1982 O O . PHE A 1 263 ? -20.724 -0.748 42.744 1.00 91.31 263 PHE A O 1
ATOM 1989 N N . LYS A 1 264 ? -20.542 1.287 41.780 1.00 91.50 264 LYS A N 1
ATOM 1990 C CA . LYS A 1 264 ? -21.966 1.476 41.485 1.00 91.50 264 LYS A CA 1
ATOM 1991 C C . LYS A 1 264 ? -22.278 1.267 40.010 1.00 91.50 264 LYS A C 1
ATOM 1993 O O . LYS A 1 264 ? -23.390 0.866 39.697 1.00 91.50 264 LYS A O 1
ATOM 1998 N N . THR A 1 265 ? -21.324 1.522 39.117 1.00 92.62 265 THR A N 1
ATOM 1999 C CA . THR A 1 265 ? -21.527 1.414 37.664 1.00 92.62 265 THR A CA 1
ATOM 2000 C C . THR A 1 265 ? -20.332 0.762 36.979 1.00 92.62 265 THR A C 1
ATOM 2002 O O . THR A 1 265 ? -19.200 0.852 37.463 1.00 92.62 265 THR A O 1
ATOM 2005 N N . THR A 1 266 ? -20.559 0.148 35.817 1.00 90.56 266 THR A N 1
ATOM 2006 C CA . THR A 1 266 ? -19.483 -0.370 34.956 1.00 90.56 266 THR A CA 1
ATOM 2007 C C . THR A 1 266 ? -18.519 0.750 34.561 1.00 90.56 266 THR A C 1
ATOM 2009 O O . THR A 1 266 ? -17.305 0.549 34.513 1.00 90.56 266 THR A O 1
ATOM 2012 N N . GLN A 1 267 ? -19.043 1.962 34.345 1.00 92.25 267 GLN A N 1
ATOM 2013 C CA . GLN A 1 267 ? -18.226 3.133 34.030 1.00 92.25 267 GLN A CA 1
ATOM 2014 C C . GLN A 1 267 ? -17.246 3.507 35.150 1.00 92.25 267 GLN A C 1
ATOM 2016 O O . GLN A 1 267 ? -16.120 3.903 34.852 1.00 92.25 267 GLN A O 1
ATOM 2021 N N . GLU A 1 268 ? -17.641 3.404 36.422 1.00 93.25 268 GLU A N 1
ATOM 2022 C CA . GLU A 1 268 ? -16.726 3.658 37.544 1.00 93.25 268 GLU A CA 1
ATOM 2023 C C . GLU A 1 268 ? -15.570 2.653 37.565 1.00 93.25 268 GLU A C 1
ATOM 2025 O O . GLU A 1 268 ? -14.425 3.055 37.769 1.00 93.25 268 GLU A O 1
ATOM 2030 N N . VAL A 1 269 ? -15.852 1.374 37.291 1.00 92.38 269 VAL A N 1
ATOM 2031 C CA . VAL A 1 269 ? -14.828 0.320 37.232 1.00 92.38 269 VAL A CA 1
ATOM 2032 C C . VAL A 1 269 ? -13.825 0.602 36.112 1.00 92.38 269 VAL A C 1
ATOM 2034 O O . VAL A 1 269 ? -12.619 0.615 36.352 1.00 92.38 269 VAL A O 1
ATOM 2037 N N . ILE A 1 270 ? -14.312 0.879 34.898 1.00 93.62 270 ILE A N 1
ATOM 2038 C CA . ILE A 1 270 ? -13.463 1.191 33.738 1.00 93.62 270 ILE A CA 1
ATOM 2039 C C . ILE A 1 270 ? -12.607 2.431 33.994 1.00 93.62 270 ILE A C 1
ATOM 2041 O O . ILE A 1 270 ? -11.401 2.378 33.777 1.00 93.62 270 ILE A O 1
ATOM 2045 N N . LYS A 1 271 ? -13.189 3.517 34.518 1.00 92.75 271 LYS A N 1
ATOM 2046 C CA . LYS A 1 271 ? -12.429 4.733 34.856 1.00 92.75 271 LYS A CA 1
ATOM 2047 C C . LYS A 1 271 ? -11.330 4.463 35.878 1.00 92.75 271 LYS A C 1
ATOM 2049 O O . LYS A 1 271 ? -10.264 5.068 35.805 1.00 92.75 271 LYS A O 1
ATOM 2054 N N . ALA A 1 272 ? -11.586 3.573 36.835 1.00 91.25 272 ALA A N 1
ATOM 2055 C CA . ALA A 1 272 ? -10.589 3.206 37.826 1.00 91.25 272 ALA A CA 1
ATOM 2056 C C . ALA A 1 272 ? -9.431 2.403 37.204 1.00 91.25 272 ALA A C 1
ATOM 2058 O O . ALA A 1 272 ? -8.279 2.634 37.564 1.00 91.25 272 ALA A O 1
ATOM 2059 N N . LEU A 1 273 ? -9.720 1.533 36.227 1.00 90.00 273 LEU A N 1
ATOM 2060 C CA . LEU A 1 273 ? -8.702 0.810 35.456 1.00 90.00 273 LEU A CA 1
ATOM 2061 C C . LEU A 1 273 ? -7.907 1.732 34.513 1.00 90.00 273 LEU A C 1
ATOM 2063 O O . LEU A 1 273 ? -6.696 1.583 34.385 1.00 90.00 273 LEU A O 1
ATOM 2067 N N . GLU A 1 274 ? -8.554 2.711 33.882 1.00 89.75 274 GLU A N 1
ATOM 2068 C CA . GLU A 1 274 ? -7.893 3.709 33.023 1.00 89.75 274 GLU A CA 1
ATOM 2069 C C . GLU A 1 274 ? -6.943 4.630 33.798 1.00 89.75 274 GLU A C 1
ATOM 2071 O O . GLU A 1 274 ? -5.973 5.135 33.238 1.00 89.75 274 GLU A O 1
ATOM 2076 N N . ALA A 1 275 ? -7.200 4.845 35.091 1.00 88.25 275 ALA A N 1
ATOM 2077 C CA . ALA A 1 275 ? -6.366 5.676 35.955 1.00 88.25 275 ALA A CA 1
ATOM 2078 C C . ALA A 1 275 ? -5.059 4.989 36.401 1.00 88.25 275 ALA A C 1
ATOM 2080 O O . ALA A 1 275 ? -4.257 5.604 37.112 1.00 88.25 275 ALA A O 1
ATOM 2081 N N . ILE A 1 276 ? -4.839 3.722 36.032 1.00 84.69 276 ILE A N 1
ATOM 2082 C CA . ILE A 1 276 ? -3.635 2.979 36.410 1.00 84.69 276 ILE A CA 1
ATOM 2083 C C . ILE A 1 276 ? -2.428 3.534 35.634 1.00 84.69 276 ILE A C 1
ATOM 2085 O O . ILE A 1 276 ? -2.472 3.607 34.405 1.00 84.69 276 ILE A O 1
ATOM 2089 N N . PRO A 1 277 ? -1.325 3.891 36.319 1.00 80.38 277 PRO A N 1
ATOM 2090 C CA . PRO A 1 277 ? -0.115 4.367 35.658 1.00 80.38 277 PRO A CA 1
ATOM 2091 C C . PRO A 1 277 ? 0.488 3.322 34.714 1.00 80.38 277 PRO A C 1
ATOM 2093 O O . PRO A 1 277 ? 0.483 2.124 35.000 1.00 80.38 277 PRO A O 1
ATOM 2096 N N . ALA A 1 278 ? 1.083 3.784 33.614 1.00 75.69 278 ALA A N 1
ATOM 2097 C CA . ALA A 1 278 ? 1.791 2.917 32.680 1.00 75.69 278 ALA A CA 1
ATOM 2098 C C . ALA A 1 278 ? 3.018 2.251 33.331 1.00 75.69 278 ALA A C 1
ATOM 2100 O O . ALA A 1 278 ? 3.771 2.879 34.075 1.00 75.69 278 ALA A O 1
ATOM 2101 N N . SER A 1 279 ? 3.274 0.987 32.986 1.00 70.12 279 SER A N 1
ATOM 2102 C CA . SER A 1 279 ? 4.409 0.196 33.486 1.00 70.12 279 SER A CA 1
ATOM 2103 C C . SER A 1 279 ? 5.720 0.426 32.714 1.00 70.12 279 SER A C 1
ATOM 2105 O O . SER A 1 279 ? 6.604 -0.424 32.735 1.00 70.12 279 SER A O 1
ATOM 2107 N N . SER A 1 280 ? 5.847 1.537 31.982 1.00 66.56 280 SER A N 1
ATOM 2108 C CA . SER A 1 280 ? 6.996 1.829 31.109 1.00 66.56 280 SER A CA 1
ATOM 2109 C C . SER A 1 280 ? 8.189 2.477 31.829 1.00 66.56 280 SER A C 1
ATOM 2111 O O . SER A 1 280 ? 9.184 2.798 31.183 1.00 66.56 280 SER A O 1
ATOM 2113 N N . GLY A 1 281 ? 8.093 2.710 33.142 1.00 68.62 281 GLY A N 1
ATOM 2114 C CA . GLY A 1 281 ? 9.155 3.293 33.968 1.00 68.62 281 GLY A CA 1
ATOM 2115 C C . GLY A 1 281 ? 9.898 2.261 34.832 1.00 68.62 281 GLY A C 1
ATOM 2116 O O . GLY A 1 281 ? 9.426 1.137 34.998 1.00 68.62 281 GLY A O 1
ATOM 2117 N N . PRO A 1 282 ? 11.057 2.625 35.413 1.00 50.41 282 PRO A N 1
ATOM 2118 C CA . PRO A 1 282 ? 11.768 1.766 36.354 1.00 50.41 282 PRO A CA 1
ATOM 2119 C C . PRO A 1 282 ? 11.003 1.682 37.686 1.00 50.41 282 PRO A C 1
ATOM 2121 O O . PRO A 1 282 ? 11.046 2.607 38.494 1.00 50.41 282 PRO A O 1
ATOM 2124 N N . GLY A 1 283 ? 10.294 0.574 37.910 1.00 65.06 283 GLY A N 1
ATOM 2125 C CA . GLY A 1 283 ? 9.575 0.284 39.157 1.00 65.06 283 GLY A CA 1
ATOM 2126 C C . GLY A 1 283 ? 8.220 -0.389 38.930 1.00 65.06 283 GLY A C 1
ATOM 2127 O O . GLY A 1 283 ? 7.752 -0.505 37.799 1.00 65.06 283 GLY A O 1
ATOM 2128 N N . MET A 1 284 ? 7.573 -0.843 40.008 1.00 65.56 284 MET A N 1
ATOM 2129 C CA . MET A 1 284 ? 6.163 -1.240 39.928 1.00 65.56 284 MET A CA 1
ATOM 2130 C C . MET A 1 284 ? 5.290 0.016 39.752 1.00 65.56 284 MET A C 1
ATOM 2132 O O . MET A 1 284 ? 5.528 1.006 40.445 1.00 65.56 284 MET A O 1
ATOM 2136 N N . PRO A 1 285 ? 4.271 -0.005 38.869 1.00 71.44 285 PRO A N 1
ATOM 2137 C CA . PRO A 1 285 ? 3.428 1.163 38.583 1.00 71.44 285 PRO A CA 1
ATOM 2138 C C . PRO A 1 285 ? 2.586 1.625 39.785 1.00 71.44 285 PRO A C 1
ATOM 2140 O O . PRO A 1 285 ? 2.039 2.726 39.775 1.00 71.44 285 PRO A O 1
ATOM 2143 N N . PHE A 1 286 ? 2.477 0.795 40.822 1.00 72.81 286 PHE A N 1
ATOM 2144 C CA . PHE A 1 286 ? 1.832 1.110 42.089 1.00 72.81 286 PHE A CA 1
ATOM 2145 C C . PHE A 1 286 ? 2.443 0.273 43.221 1.00 72.81 286 PHE A C 1
ATOM 2147 O O . PHE A 1 286 ? 3.028 -0.782 42.978 1.00 72.81 286 PHE A O 1
ATOM 2154 N N . ASP A 1 287 ? 2.305 0.757 44.457 1.00 73.69 287 ASP A N 1
ATOM 2155 C CA . ASP A 1 287 ? 2.767 0.078 45.670 1.00 73.69 287 ASP A CA 1
ATOM 2156 C C . ASP A 1 287 ? 1.762 -1.014 46.095 1.00 73.69 287 ASP A C 1
ATOM 2158 O O . ASP A 1 287 ? 0.628 -0.681 46.458 1.00 73.69 287 ASP A O 1
ATOM 2162 N N . PRO A 1 288 ? 2.145 -2.306 46.098 1.00 68.00 288 PRO A N 1
ATOM 2163 C CA . PRO A 1 288 ? 1.267 -3.399 46.518 1.00 68.00 288 PRO A CA 1
ATOM 2164 C C . PRO A 1 288 ? 0.833 -3.323 47.990 1.00 68.00 288 PRO A C 1
ATOM 2166 O O . PRO A 1 288 ? -0.169 -3.933 48.358 1.00 68.00 288 PRO A O 1
ATOM 2169 N N . SER A 1 289 ? 1.575 -2.600 48.837 1.00 72.06 289 SER A N 1
ATOM 2170 C CA . SER A 1 289 ? 1.260 -2.434 50.262 1.00 72.06 289 SER A CA 1
ATOM 2171 C C . SER A 1 289 ? 0.199 -1.358 50.530 1.00 72.06 289 SER A C 1
ATOM 2173 O O . SER A 1 289 ? -0.402 -1.342 51.604 1.00 72.06 289 SER A O 1
ATOM 2175 N N . GLN A 1 290 ? -0.078 -0.493 49.547 1.00 76.62 290 GLN A N 1
ATOM 2176 C CA . GLN A 1 290 ? -1.058 0.595 49.628 1.00 76.62 290 GLN A CA 1
ATOM 2177 C C . GLN A 1 290 ? -2.144 0.450 48.559 1.00 76.62 290 GLN A C 1
ATOM 2179 O O . GLN A 1 290 ? -2.380 1.351 47.749 1.00 76.62 290 GLN A O 1
ATOM 2184 N N . GLN A 1 291 ? -2.809 -0.702 48.557 1.00 78.50 291 GLN A N 1
ATOM 2185 C CA . GLN A 1 291 ? -3.848 -1.019 47.588 1.00 78.50 291 GLN A CA 1
ATOM 2186 C C . GLN A 1 291 ? -5.019 -0.022 47.650 1.00 78.50 291 GLN A C 1
ATOM 2188 O O . GLN A 1 291 ? -5.671 0.143 48.683 1.00 78.50 291 GLN A O 1
ATOM 2193 N N . LYS A 1 292 ? -5.310 0.623 46.517 1.00 82.94 292 LYS A N 1
ATOM 2194 C CA . LYS A 1 292 ? -6.446 1.543 46.350 1.00 82.94 292 LYS A CA 1
ATOM 2195 C C . LYS A 1 292 ? -7.586 0.871 45.575 1.00 82.94 292 LYS A C 1
ATOM 2197 O O . LYS A 1 292 ? -7.309 0.025 44.723 1.00 82.94 292 LYS A O 1
ATOM 2202 N N . PRO A 1 293 ? -8.858 1.256 45.811 1.00 82.88 293 PRO A N 1
ATOM 2203 C CA . PRO A 1 293 ? -9.978 0.785 44.999 1.00 82.88 293 PRO A CA 1
ATOM 2204 C C . PRO A 1 293 ? -9.720 0.992 43.501 1.00 82.88 293 PRO A C 1
ATOM 2206 O O . PRO A 1 293 ? -9.247 2.053 43.095 1.00 82.88 293 PRO A O 1
ATOM 2209 N N . GLY A 1 294 ? -10.014 -0.025 42.692 1.00 83.31 294 GLY A N 1
ATOM 2210 C CA . GLY A 1 294 ? -9.786 -0.028 41.245 1.00 83.31 294 GLY A CA 1
ATOM 2211 C C . GLY A 1 294 ? -8.434 -0.562 40.789 1.00 83.31 294 GLY A C 1
ATOM 2212 O O . GLY A 1 294 ? -8.261 -0.800 39.597 1.00 83.31 294 GLY A O 1
ATOM 2213 N N . GLN A 1 295 ? -7.490 -0.803 41.702 1.00 88.56 295 GLN A N 1
ATOM 2214 C CA . GLN A 1 295 ? -6.201 -1.380 41.330 1.00 88.56 295 GLN A CA 1
ATOM 2215 C C . GLN A 1 295 ? -6.298 -2.905 41.154 1.00 88.56 295 GLN A C 1
ATOM 2217 O O . GLN A 1 295 ? -6.848 -3.590 42.027 1.00 88.56 295 GLN A O 1
ATOM 2222 N N . PRO A 1 296 ? -5.753 -3.456 40.054 1.00 88.56 296 PRO A N 1
ATOM 2223 C CA . PRO A 1 296 ? -5.671 -4.886 39.842 1.00 88.56 296 PRO A CA 1
ATOM 2224 C C . PRO A 1 296 ? -4.632 -5.488 40.785 1.00 88.56 296 PRO A C 1
ATOM 2226 O O . PRO A 1 296 ? -3.558 -4.925 40.996 1.00 88.56 296 PRO A O 1
ATOM 2229 N N . TYR A 1 297 ? -4.930 -6.658 41.332 1.00 87.94 297 TYR A N 1
ATOM 2230 C CA . TYR A 1 297 ? -3.998 -7.404 42.166 1.00 87.94 297 TYR A CA 1
ATOM 2231 C C . TYR A 1 297 ? -4.135 -8.895 41.935 1.00 87.94 297 TYR A C 1
ATOM 2233 O O . TYR A 1 297 ? -5.180 -9.386 41.511 1.00 87.94 297 TYR A O 1
ATOM 2241 N N . TYR A 1 298 ? -3.065 -9.624 42.230 1.00 89.12 298 TYR A N 1
ATOM 2242 C CA . TYR A 1 298 ? -3.099 -11.071 42.155 1.00 89.12 298 TYR A CA 1
ATOM 2243 C C . TYR A 1 298 ? -4.017 -11.640 43.241 1.00 89.12 298 TYR A C 1
ATOM 2245 O O . TYR A 1 298 ? -3.772 -11.449 44.433 1.00 89.12 298 TYR A O 1
ATOM 2253 N N . ASN A 1 299 ? -5.032 -12.389 42.821 1.00 89.19 299 ASN A N 1
ATOM 2254 C CA . ASN A 1 299 ? -5.900 -13.154 43.700 1.00 89.19 299 ASN A CA 1
ATOM 2255 C C . ASN A 1 299 ? -6.051 -14.577 43.160 1.00 89.19 299 ASN A C 1
ATOM 2257 O O . ASN A 1 299 ? -6.545 -14.800 42.056 1.00 89.19 299 ASN A O 1
ATOM 2261 N N . ARG A 1 300 ? -5.653 -15.563 43.969 1.00 89.56 300 ARG A N 1
ATOM 2262 C CA . ARG A 1 300 ? -5.707 -16.981 43.596 1.00 89.56 300 ARG A CA 1
ATOM 2263 C C . ARG A 1 300 ? -7.137 -17.494 43.398 1.00 89.56 300 ARG A C 1
ATOM 2265 O O . ARG A 1 300 ? -7.300 -18.470 42.671 1.00 89.56 300 ARG A O 1
ATOM 2272 N N . SER A 1 301 ? -8.129 -16.887 44.052 1.00 88.81 301 SER A N 1
ATOM 2273 C CA . SER A 1 301 ? -9.536 -17.286 43.927 1.00 88.81 301 SER A CA 1
ATOM 2274 C C . SER A 1 301 ? -10.233 -16.694 42.703 1.00 88.81 301 SER A C 1
ATOM 2276 O O . SER A 1 301 ? -11.329 -17.136 42.375 1.00 88.81 301 SER A O 1
ATOM 2278 N N . SER A 1 302 ? -9.627 -15.706 42.040 1.00 89.94 302 SER A N 1
ATOM 2279 C CA . SER A 1 302 ? -10.175 -15.122 40.816 1.00 89.94 302 SER A CA 1
ATOM 2280 C C . SER A 1 302 ? -9.688 -15.916 39.607 1.00 89.94 302 SER A C 1
ATOM 2282 O O . SER A 1 302 ? -8.549 -16.387 39.572 1.00 89.94 302 SER A O 1
ATOM 2284 N N . ASN A 1 303 ? -10.536 -16.066 38.596 1.00 88.50 303 ASN A N 1
ATOM 2285 C CA . ASN A 1 303 ? -10.192 -16.840 37.406 1.00 88.50 303 ASN A CA 1
ATOM 2286 C C . ASN A 1 303 ? -9.618 -15.926 36.327 1.00 88.50 303 ASN A C 1
ATOM 2288 O O . ASN A 1 303 ? -8.457 -16.074 35.929 1.00 88.50 303 ASN A O 1
ATOM 2292 N N . TRP A 1 304 ? -10.412 -14.943 35.904 1.00 87.00 304 TRP A N 1
ATOM 2293 C CA . TRP A 1 304 ? -10.101 -14.081 34.771 1.00 87.00 304 TRP A CA 1
ATOM 2294 C C . TRP A 1 304 ? -10.522 -12.640 35.028 1.00 87.00 304 TRP A C 1
ATOM 2296 O O . TRP A 1 304 ? -11.589 -12.373 35.574 1.00 87.00 304 TRP A O 1
ATOM 2306 N N . LEU A 1 305 ? -9.683 -11.719 34.570 1.00 90.31 305 LEU A N 1
ATOM 2307 C CA . LEU A 1 305 ? -10.001 -10.322 34.342 1.00 90.31 305 LEU A CA 1
ATOM 2308 C C . LEU A 1 305 ? -9.995 -10.080 32.831 1.00 90.31 305 LEU A C 1
ATOM 2310 O O . LEU A 1 305 ? -8.993 -10.326 32.162 1.00 90.31 305 LEU A O 1
ATOM 2314 N N . GLY A 1 306 ? -11.100 -9.564 32.317 1.00 86.69 306 GLY A N 1
ATOM 2315 C CA . GLY A 1 306 ? -11.231 -8.992 30.992 1.00 86.69 306 GLY A CA 1
ATOM 2316 C C . GLY A 1 306 ? -12.026 -7.702 31.086 1.00 86.69 306 GLY A C 1
ATOM 2317 O O . GLY A 1 306 ? -13.193 -7.729 31.447 1.00 86.69 306 GLY A O 1
ATOM 2318 N N . ALA A 1 307 ? -11.418 -6.566 30.777 1.00 88.12 307 ALA A N 1
ATOM 2319 C CA . ALA A 1 307 ? -12.110 -5.287 30.718 1.00 88.12 307 ALA A CA 1
ATOM 2320 C C . ALA A 1 307 ? -11.788 -4.586 29.406 1.00 88.12 307 ALA A C 1
ATOM 2322 O O . ALA A 1 307 ? -10.647 -4.597 28.944 1.00 88.12 307 ALA A O 1
ATOM 2323 N N . MET A 1 308 ? -12.802 -3.981 28.804 1.00 85.12 308 MET A N 1
ATOM 2324 C CA . MET A 1 308 ? -12.677 -3.318 27.519 1.00 85.12 308 MET A CA 1
ATOM 2325 C C . MET A 1 308 ? -13.574 -2.085 27.473 1.00 85.12 308 MET A C 1
ATOM 2327 O O . MET A 1 308 ? -14.726 -2.122 27.904 1.00 85.12 308 MET A O 1
ATOM 2331 N N . HIS A 1 309 ? -13.046 -1.004 26.910 1.00 92.56 309 HIS A N 1
ATOM 2332 C CA . HIS A 1 309 ? -13.785 0.221 26.637 1.00 92.56 309 HIS A CA 1
ATOM 2333 C C . HIS A 1 309 ? -13.446 0.695 25.234 1.00 92.56 309 HIS A C 1
ATOM 2335 O O . HIS A 1 309 ? -12.282 0.974 24.931 1.00 92.56 309 HIS A O 1
ATOM 2341 N N . PHE A 1 310 ? -14.466 0.796 24.387 1.00 83.38 310 PHE A N 1
ATOM 2342 C CA . PHE A 1 310 ? -14.300 1.328 23.048 1.00 83.38 310 PHE A CA 1
ATOM 2343 C C . PHE A 1 310 ? -15.447 2.249 22.632 1.00 83.38 310 PHE A C 1
ATOM 2345 O O . PHE A 1 310 ? -16.583 2.132 23.094 1.00 83.38 310 PHE A O 1
ATOM 2352 N N . GLY A 1 311 ? -15.128 3.177 21.737 1.00 82.94 311 GLY A N 1
ATOM 2353 C CA . GLY A 1 311 ? -16.089 4.042 21.068 1.00 82.94 311 GLY A CA 1
ATOM 2354 C C . GLY A 1 311 ? -16.203 3.695 19.588 1.00 82.94 311 GLY A C 1
ATOM 2355 O O . GLY A 1 311 ? -15.202 3.377 18.952 1.00 82.94 311 GLY A O 1
ATOM 2356 N N . ILE A 1 312 ? -17.409 3.783 19.026 1.00 71.50 312 ILE A N 1
ATOM 2357 C CA . ILE A 1 312 ? -17.664 3.658 17.586 1.00 71.50 312 ILE A CA 1
ATOM 2358 C C . ILE A 1 312 ? -18.296 4.962 17.086 1.00 71.50 312 ILE A C 1
ATOM 2360 O O . ILE A 1 312 ? -19.234 5.485 17.693 1.00 71.50 312 ILE A O 1
ATOM 2364 N N . LEU A 1 313 ? -17.785 5.465 15.961 1.00 70.81 313 LEU A N 1
ATOM 2365 C CA . LEU A 1 313 ? -18.213 6.682 15.264 1.00 70.81 313 LEU A CA 1
ATOM 2366 C C . LEU A 1 313 ? -18.115 7.949 16.127 1.00 70.81 313 LEU A C 1
ATOM 2368 O O . LEU A 1 313 ? -19.058 8.339 16.813 1.00 70.81 313 LEU A O 1
ATOM 2372 N N . ARG A 1 314 ? -16.988 8.649 16.044 1.00 77.00 314 ARG A N 1
ATOM 2373 C CA . ARG A 1 314 ? -16.776 9.943 16.698 1.00 77.00 314 ARG A CA 1
ATOM 2374 C C . ARG A 1 314 ? -17.788 10.992 16.214 1.00 77.00 314 ARG A C 1
ATOM 2376 O O . ARG A 1 314 ? -18.146 11.053 15.033 1.00 77.00 314 ARG A O 1
ATOM 2383 N N . ILE A 1 315 ? -18.259 11.822 17.143 1.00 72.50 315 ILE A N 1
ATOM 2384 C CA . ILE A 1 315 ? -19.250 12.877 16.901 1.00 72.50 315 ILE A CA 1
ATOM 2385 C C . ILE A 1 315 ? -18.539 14.235 16.877 1.00 72.50 315 ILE A C 1
ATOM 2387 O O . ILE A 1 315 ? -18.165 14.765 17.925 1.00 72.50 315 ILE A O 1
ATOM 2391 N N . GLY A 1 316 ? -18.388 14.815 15.684 1.00 67.62 316 GLY A N 1
ATOM 2392 C CA . GLY A 1 316 ? -17.731 16.113 15.492 1.00 67.62 316 GLY A CA 1
ATOM 2393 C C . GLY A 1 316 ? -16.300 16.145 16.044 1.00 67.62 316 GLY A C 1
ATOM 2394 O O . GLY A 1 316 ? -15.626 15.119 16.122 1.00 67.62 316 GLY A O 1
ATOM 2395 N N . GLU A 1 317 ? -15.845 17.322 16.473 1.00 63.53 317 GLU A N 1
ATOM 2396 C CA . GLU A 1 317 ? -14.532 17.487 17.120 1.00 63.53 317 GLU A CA 1
ATOM 2397 C C . GLU A 1 317 ? -14.520 17.038 18.593 1.00 63.53 317 GLU A C 1
ATOM 2399 O O . GLU A 1 317 ? -13.462 16.923 19.214 1.00 63.53 317 GLU A O 1
ATOM 2404 N N . SER A 1 318 ? -15.684 16.707 19.159 1.00 59.84 318 SER A N 1
ATOM 2405 C CA . SER A 1 318 ? -15.801 16.252 20.546 1.00 59.84 318 SER A CA 1
ATOM 2406 C C . SER A 1 318 ? -15.098 14.904 20.757 1.00 59.84 318 SER A C 1
ATOM 2408 O O . SER A 1 318 ? -15.082 14.049 19.872 1.00 59.84 318 SER A O 1
ATOM 2410 N N . ALA A 1 319 ? -14.574 14.655 21.961 1.00 67.19 319 ALA A N 1
ATOM 2411 C CA . ALA A 1 319 ? -14.055 13.343 22.383 1.00 67.19 319 ALA A CA 1
ATOM 2412 C C . ALA A 1 319 ? -15.178 12.313 22.673 1.00 67.19 319 ALA A C 1
ATOM 2414 O O . ALA A 1 319 ? -15.037 11.441 23.530 1.00 67.19 319 ALA A O 1
ATOM 2415 N N . LYS A 1 320 ? -16.335 12.452 22.011 1.00 73.12 320 LYS A N 1
ATOM 2416 C CA . LYS A 1 320 ? -17.539 11.638 22.225 1.00 73.12 320 LYS A CA 1
ATOM 2417 C C . LYS A 1 320 ? -17.815 10.757 21.011 1.00 73.12 320 LYS A C 1
ATOM 2419 O O . LYS A 1 320 ? -17.597 11.172 19.873 1.00 73.12 320 LYS A O 1
ATOM 2424 N N . TYR A 1 321 ? -18.359 9.574 21.275 1.00 81.69 321 TYR A N 1
ATOM 2425 C CA . TYR A 1 321 ? -18.665 8.544 20.284 1.00 81.69 321 TYR A CA 1
ATOM 2426 C C . TYR A 1 321 ? -20.163 8.267 20.237 1.00 81.69 321 TYR A C 1
ATOM 2428 O O . TYR A 1 321 ? -20.820 8.287 21.280 1.00 81.69 321 TYR A O 1
ATOM 2436 N N . ALA A 1 322 ? -20.698 8.022 19.040 1.00 74.12 322 ALA A N 1
ATOM 2437 C CA . ALA A 1 322 ? -22.112 7.731 18.818 1.00 74.12 322 ALA A CA 1
ATOM 2438 C C . ALA A 1 322 ? -22.539 6.463 19.546 1.00 74.12 322 ALA A C 1
ATOM 2440 O O . ALA A 1 322 ? -23.630 6.428 20.106 1.00 74.12 322 ALA A O 1
ATOM 2441 N N . ILE A 1 323 ? -21.650 5.474 19.600 1.00 71.38 323 ILE A N 1
ATOM 2442 C CA . ILE A 1 323 ? -21.781 4.293 20.445 1.00 71.38 323 ILE A CA 1
ATOM 2443 C C . ILE A 1 323 ? -20.569 4.268 21.371 1.00 71.38 323 ILE A C 1
ATOM 2445 O O . ILE A 1 323 ? -19.431 4.267 20.909 1.00 71.38 323 ILE A O 1
ATOM 2449 N N . ASP A 1 324 ? -20.812 4.252 22.671 1.00 85.56 324 ASP A N 1
ATOM 2450 C CA . ASP A 1 324 ? -19.796 4.114 23.709 1.00 85.56 324 ASP A CA 1
ATOM 2451 C C . ASP A 1 324 ? -20.101 2.832 24.484 1.00 85.56 324 ASP A C 1
ATOM 2453 O O . ASP A 1 324 ? -21.190 2.683 25.048 1.00 85.56 324 ASP A O 1
ATOM 2457 N N . PHE A 1 325 ? -19.182 1.871 24.420 1.00 80.38 325 PHE A N 1
ATOM 2458 C CA . PHE A 1 325 ? -19.385 0.532 24.954 1.00 80.38 325 PHE A CA 1
ATOM 2459 C C . PHE A 1 325 ? -18.290 0.180 25.953 1.00 80.38 325 PHE A C 1
ATOM 2461 O O . PHE A 1 325 ? -17.096 0.336 25.684 1.00 80.38 325 PHE A O 1
ATOM 2468 N N . MET A 1 326 ? -18.709 -0.326 27.105 1.00 90.19 326 MET A N 1
ATOM 2469 C CA . MET A 1 326 ? -17.835 -0.747 28.189 1.00 90.19 326 MET A CA 1
ATOM 2470 C C . MET A 1 326 ? -18.257 -2.128 28.664 1.00 90.19 326 MET A C 1
ATOM 2472 O O . MET A 1 326 ? -19.440 -2.388 28.876 1.00 90.19 326 MET A O 1
ATOM 2476 N N . VAL A 1 327 ? -17.286 -3.003 28.876 1.00 86.25 327 VAL A N 1
ATOM 2477 C CA . VAL A 1 327 ? -17.513 -4.328 29.444 1.00 86.25 327 VAL A CA 1
ATOM 2478 C C . VAL A 1 327 ? -16.425 -4.644 30.454 1.00 86.25 327 VAL A C 1
ATOM 2480 O O . VAL A 1 327 ? -15.251 -4.346 30.234 1.00 86.25 327 VAL A O 1
ATOM 2483 N N . VAL A 1 328 ? -16.823 -5.252 31.565 1.00 91.88 328 VAL A N 1
ATOM 2484 C CA . VAL A 1 328 ? -15.922 -5.779 32.584 1.00 91.88 328 VAL A CA 1
ATOM 2485 C C . VAL A 1 328 ? -16.362 -7.191 32.934 1.00 91.88 328 VAL A C 1
ATOM 2487 O O . VAL A 1 328 ? -17.524 -7.452 33.219 1.00 91.88 328 VAL A O 1
ATOM 2490 N N . PHE A 1 329 ? -15.409 -8.101 32.935 1.00 91.19 329 PHE A N 1
ATOM 2491 C CA . PHE A 1 329 ? -15.540 -9.484 33.333 1.00 91.19 329 PHE A CA 1
ATOM 2492 C C . PHE A 1 329 ? -14.423 -9.766 34.327 1.00 91.19 329 PHE A C 1
ATOM 2494 O O . PHE A 1 329 ? -13.266 -9.900 33.942 1.00 91.19 329 PHE A O 1
ATOM 2501 N N . ASN A 1 330 ? -14.737 -9.798 35.614 1.00 91.88 330 ASN A N 1
ATOM 2502 C CA . ASN A 1 330 ? -13.791 -10.141 36.661 1.00 91.88 330 ASN A CA 1
ATOM 2503 C C . ASN A 1 330 ? -14.355 -11.293 37.487 1.00 91.88 330 ASN A C 1
ATOM 2505 O O . ASN A 1 330 ? -15.009 -11.080 38.498 1.00 91.88 330 ASN A O 1
ATOM 2509 N N . ASP A 1 331 ? -14.144 -12.516 37.013 1.00 87.56 331 ASP A N 1
ATOM 2510 C CA . ASP A 1 331 ? -14.748 -13.721 37.583 1.00 87.56 331 ASP A CA 1
ATOM 2511 C C . ASP A 1 331 ? -14.046 -14.154 38.884 1.00 87.56 331 ASP A C 1
ATOM 2513 O O . ASP A 1 331 ? -12.812 -14.294 38.872 1.00 87.56 331 ASP A O 1
ATOM 2517 N N . PRO A 1 332 ? -14.780 -14.413 39.990 1.00 88.88 332 PRO A N 1
ATOM 2518 C CA . PRO A 1 332 ? -16.251 -14.391 40.154 1.00 88.88 332 PRO A CA 1
ATOM 2519 C C . PRO A 1 332 ? -16.830 -13.098 40.754 1.00 88.88 332 PRO A C 1
ATOM 2521 O O . PRO A 1 332 ? -18.009 -13.044 41.112 1.00 88.88 332 PRO A O 1
ATOM 2524 N N . ASP A 1 333 ? -16.002 -12.074 40.925 1.00 90.12 333 ASP A N 1
ATOM 2525 C CA . ASP A 1 333 ? -16.270 -10.943 41.808 1.00 90.12 333 ASP A CA 1
ATOM 2526 C C . ASP A 1 333 ? -17.165 -9.857 41.178 1.00 90.12 333 ASP A C 1
ATOM 2528 O O . ASP A 1 333 ? -17.955 -9.228 41.889 1.00 90.12 333 ASP A O 1
ATOM 2532 N N . LEU A 1 334 ? -17.071 -9.616 39.863 1.00 91.75 334 LEU A N 1
ATOM 2533 C CA . LEU A 1 334 ? -17.747 -8.495 39.195 1.00 91.75 334 LEU A CA 1
ATOM 2534 C C . LEU A 1 334 ? -17.971 -8.736 37.694 1.00 91.75 334 LEU A C 1
ATOM 2536 O O . LEU A 1 334 ? -17.050 -9.107 36.971 1.00 91.75 334 LEU A O 1
ATOM 2540 N N . TYR A 1 335 ? -19.172 -8.419 37.200 1.00 88.94 335 TYR A N 1
ATOM 2541 C CA . TYR A 1 335 ? -19.498 -8.413 35.768 1.00 88.94 335 TYR A CA 1
ATOM 2542 C C . TYR A 1 335 ? -20.260 -7.145 35.414 1.00 88.94 335 TYR A C 1
ATOM 2544 O O . TYR A 1 335 ? -21.275 -6.852 36.032 1.00 88.94 335 TYR A O 1
ATOM 2552 N N . GLY A 1 336 ? -19.802 -6.395 34.423 1.00 86.00 336 GLY A N 1
ATOM 2553 C CA . GLY A 1 336 ? -20.403 -5.129 34.026 1.00 86.00 336 GLY A CA 1
ATOM 2554 C C . GLY A 1 336 ? -20.541 -5.017 32.518 1.00 86.00 336 GLY A C 1
ATOM 2555 O O . GLY A 1 336 ? -19.642 -5.416 31.777 1.00 86.00 336 GLY A O 1
ATOM 2556 N N . LEU A 1 337 ? -21.649 -4.450 32.060 1.00 79.56 337 LEU A N 1
ATOM 2557 C CA . LEU A 1 337 ? -21.863 -4.062 30.673 1.00 79.56 337 LEU A CA 1
ATOM 2558 C C . LEU A 1 337 ? -22.539 -2.702 30.648 1.00 79.56 337 LEU A C 1
ATOM 2560 O O . LEU A 1 337 ? -23.586 -2.507 31.260 1.00 79.56 337 LEU A O 1
ATOM 2564 N N . ARG A 1 338 ? -21.984 -1.780 29.869 1.00 88.38 338 ARG A N 1
ATOM 2565 C CA . ARG A 1 338 ? -22.606 -0.495 29.595 1.00 88.38 338 ARG A CA 1
ATOM 2566 C C . ARG A 1 338 ? -22.598 -0.189 28.109 1.00 88.38 338 ARG A C 1
ATOM 2568 O O . ARG A 1 338 ? -21.585 -0.341 27.433 1.00 88.38 338 ARG A O 1
ATOM 2575 N N . LEU A 1 339 ? -23.733 0.311 27.639 1.00 73.62 339 LEU A N 1
ATOM 2576 C CA . LEU A 1 339 ? -23.929 0.846 26.301 1.00 73.62 339 LEU A CA 1
ATOM 2577 C C . LEU A 1 339 ? -24.533 2.247 26.419 1.00 73.62 339 LEU A C 1
ATOM 2579 O O . LEU A 1 339 ? -25.613 2.412 26.986 1.00 73.62 339 LEU A O 1
ATOM 2583 N N . ALA A 1 340 ? -23.856 3.247 25.865 1.00 83.06 340 ALA A N 1
ATOM 2584 C CA . ALA A 1 340 ? -24.364 4.608 25.753 1.00 83.06 340 ALA A CA 1
ATOM 2585 C C . ALA A 1 340 ? -24.411 5.056 24.288 1.00 83.06 340 ALA A C 1
ATOM 2587 O O . ALA A 1 340 ? -23.476 4.830 23.519 1.00 83.06 340 ALA A O 1
ATOM 2588 N N . LEU A 1 341 ? -25.513 5.702 23.912 1.00 74.75 341 LEU A N 1
ATOM 2589 C CA . LEU A 1 341 ? -25.793 6.179 22.563 1.00 74.75 341 LEU A CA 1
ATOM 2590 C C . LEU A 1 341 ? -25.823 7.708 22.567 1.00 74.75 341 LEU A C 1
ATOM 2592 O O . LEU A 1 341 ? -26.658 8.315 23.237 1.00 74.75 341 LEU A O 1
ATOM 2596 N N . ASN A 1 342 ? -24.922 8.353 21.827 1.00 79.56 342 ASN A N 1
ATOM 2597 C CA . ASN A 1 342 ? -24.723 9.802 21.901 1.00 79.56 342 ASN A CA 1
ATOM 2598 C C . ASN A 1 342 ? -24.891 10.502 20.545 1.00 79.56 342 ASN A C 1
ATOM 2600 O O . ASN A 1 342 ? -24.628 9.936 19.488 1.00 79.56 342 ASN A O 1
ATOM 2604 N N . GLY A 1 343 ? -25.238 11.789 20.602 1.00 75.06 343 GLY A N 1
ATOM 2605 C CA . GLY A 1 343 ? -25.234 12.696 19.453 1.00 75.06 343 GLY A CA 1
ATOM 2606 C C . GLY A 1 343 ? -26.359 12.480 18.443 1.00 75.06 343 GLY A C 1
ATOM 2607 O O . GLY A 1 343 ? -27.069 11.475 18.448 1.00 75.06 343 GLY A O 1
ATOM 2608 N N . ASP A 1 344 ? -26.483 13.442 17.533 1.00 69.00 344 ASP A N 1
ATOM 2609 C CA . ASP A 1 344 ? -27.624 13.551 16.614 1.00 69.00 344 ASP A CA 1
ATOM 2610 C C . ASP A 1 344 ? -27.729 12.373 15.635 1.00 69.00 344 ASP A C 1
ATOM 2612 O O . ASP A 1 344 ? -28.817 12.024 15.174 1.00 69.00 344 ASP A O 1
ATOM 2616 N N . LYS A 1 345 ? -26.607 11.687 15.367 1.00 64.06 345 LYS A N 1
ATOM 2617 C CA . LYS A 1 345 ? -26.571 10.475 14.533 1.00 64.06 345 LYS A CA 1
ATOM 2618 C C . LYS A 1 345 ? -27.427 9.337 15.102 1.00 64.06 345 LYS A C 1
ATOM 2620 O O . LYS A 1 345 ? -27.934 8.532 14.325 1.00 64.06 345 LYS A O 1
ATOM 2625 N N . MET A 1 346 ? -27.631 9.296 16.421 1.00 60.31 346 MET A N 1
ATOM 2626 C CA . MET A 1 346 ? -28.465 8.290 17.089 1.00 60.31 346 MET A CA 1
ATOM 2627 C C . MET A 1 346 ? -29.960 8.647 17.091 1.00 60.31 346 MET A C 1
ATOM 2629 O O . MET A 1 346 ? -30.779 7.836 17.527 1.00 60.31 346 MET A O 1
ATOM 2633 N N . LYS A 1 347 ? -30.336 9.821 16.555 1.00 69.81 347 LYS A N 1
ATOM 2634 C CA . LYS A 1 347 ? -31.724 10.285 16.392 1.00 69.81 347 LYS A CA 1
ATOM 2635 C C . LYS A 1 347 ? -32.535 10.103 17.684 1.00 69.81 347 LYS A C 1
ATOM 2637 O O . LYS A 1 347 ? -32.155 10.613 18.731 1.00 69.81 347 LYS A O 1
ATOM 2642 N N . VAL A 1 348 ? -33.624 9.335 17.628 1.00 65.44 348 VAL A N 1
ATOM 2643 C CA . VAL A 1 348 ? -34.532 9.068 18.756 1.00 65.44 348 VAL A CA 1
ATOM 2644 C C . VAL A 1 348 ? -33.871 8.334 19.926 1.00 65.44 348 VAL A C 1
ATOM 2646 O O . VAL A 1 348 ? -34.414 8.348 21.023 1.00 65.44 348 VAL A O 1
ATOM 2649 N N . LEU A 1 349 ? -32.715 7.701 19.710 1.00 54.47 349 LEU A N 1
ATOM 2650 C CA . LEU A 1 349 ? -31.955 6.988 20.739 1.00 54.47 349 LEU A CA 1
ATOM 2651 C C . LEU A 1 349 ? -30.836 7.839 21.352 1.00 54.47 349 LEU A C 1
ATOM 2653 O O . LEU A 1 349 ? -30.151 7.378 22.263 1.00 54.47 349 LEU A O 1
ATOM 2657 N N . ALA A 1 350 ? -30.625 9.067 20.868 1.00 71.38 350 ALA A N 1
ATOM 2658 C CA . ALA A 1 350 ? -29.597 9.951 21.400 1.00 71.38 350 ALA A CA 1
ATOM 2659 C C . ALA A 1 350 ? -29.831 10.221 22.896 1.00 71.38 350 ALA A C 1
ATOM 2661 O O . ALA A 1 350 ? -30.933 10.573 23.316 1.00 71.38 350 ALA A O 1
ATOM 2662 N N . GLY A 1 351 ? -28.785 10.052 23.704 1.00 72.12 351 GLY A N 1
ATOM 2663 C CA . GLY A 1 351 ? -28.819 10.209 25.158 1.00 72.12 351 GLY A CA 1
ATOM 2664 C C . GLY A 1 351 ? -29.219 8.950 25.931 1.00 72.12 351 GLY A C 1
ATOM 2665 O O . GLY A 1 351 ? -29.181 8.990 27.162 1.00 72.12 351 GLY A O 1
ATOM 2666 N N . LEU A 1 352 ? -29.575 7.848 25.258 1.00 71.75 352 LEU A N 1
ATOM 2667 C CA . LEU A 1 352 ? -29.834 6.565 25.915 1.00 71.75 352 LEU A CA 1
ATOM 2668 C C . LEU A 1 352 ? -28.543 6.026 26.543 1.00 71.75 352 LEU A C 1
ATOM 2670 O O . LEU A 1 352 ? -27.519 5.939 25.867 1.00 71.75 352 LEU A O 1
ATOM 2674 N N . ALA A 1 353 ? -28.602 5.601 27.802 1.00 84.81 353 ALA A N 1
ATOM 2675 C CA . ALA A 1 353 ? -27.529 4.838 28.426 1.00 84.81 353 ALA A CA 1
ATOM 2676 C C . ALA A 1 353 ? -28.102 3.705 29.277 1.00 84.81 353 ALA A C 1
ATOM 2678 O O . ALA A 1 353 ? -29.078 3.888 30.001 1.00 84.81 353 ALA A O 1
ATOM 2679 N N . ILE A 1 354 ? -27.490 2.532 29.166 1.00 73.81 354 ILE A N 1
ATOM 2680 C CA . ILE A 1 354 ? -27.827 1.342 29.942 1.00 73.81 354 ILE A CA 1
ATOM 2681 C C . ILE A 1 354 ? -26.530 0.856 30.569 1.00 73.81 354 ILE A C 1
ATOM 2683 O O . ILE A 1 354 ? -25.574 0.604 29.840 1.00 73.81 354 ILE A O 1
ATOM 2687 N N . ASP A 1 355 ? -26.492 0.739 31.889 1.00 88.38 355 ASP A N 1
ATOM 2688 C CA . ASP A 1 355 ? -25.372 0.190 32.652 1.00 88.38 355 ASP A CA 1
ATOM 2689 C C . ASP A 1 355 ? -25.912 -0.931 33.542 1.00 88.38 355 ASP A C 1
ATOM 2691 O O . ASP A 1 355 ? -26.791 -0.706 34.373 1.00 88.38 355 ASP A O 1
ATOM 2695 N N . VAL A 1 356 ? -25.437 -2.152 33.324 1.00 83.25 356 VAL A N 1
ATOM 2696 C CA . VAL A 1 356 ? -25.799 -3.341 34.093 1.00 83.25 356 VAL A CA 1
ATOM 2697 C C . VAL A 1 356 ? -24.543 -3.816 34.797 1.00 83.25 356 VAL A C 1
ATOM 2699 O O . VAL A 1 356 ? -23.584 -4.217 34.141 1.00 83.25 356 VAL A O 1
ATOM 2702 N N . LEU A 1 357 ? -24.560 -3.798 36.124 1.00 91.62 357 LEU A N 1
ATOM 2703 C CA . LEU A 1 357 ? -23.447 -4.223 36.958 1.00 91.62 357 LEU A CA 1
ATOM 2704 C C . LEU A 1 357 ? -23.911 -5.312 37.924 1.00 91.62 357 LEU A C 1
ATOM 2706 O O . LEU A 1 357 ? -24.773 -5.094 38.772 1.00 91.62 357 LEU A O 1
ATOM 2710 N N . TYR A 1 358 ? -23.297 -6.478 37.822 1.00 91.50 358 TYR A N 1
ATOM 2711 C CA . TYR A 1 358 ? -23.293 -7.496 38.854 1.00 91.50 358 TYR A CA 1
ATOM 2712 C C . TY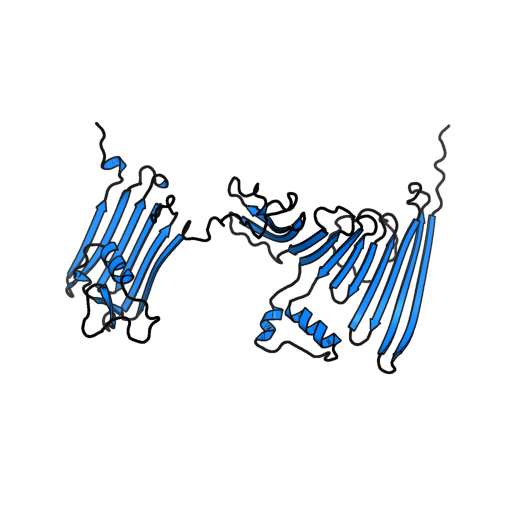R A 1 358 ? -22.046 -7.357 39.721 1.00 91.50 358 TYR A C 1
ATOM 2714 O O . TYR A 1 358 ? -20.933 -7.195 39.216 1.00 91.50 358 TYR A O 1
ATOM 2722 N N . LYS A 1 359 ? -22.225 -7.522 41.028 1.00 92.00 359 LYS A N 1
ATOM 2723 C CA . LYS A 1 359 ? -21.133 -7.619 41.992 1.00 92.00 359 LYS A CA 1
ATOM 2724 C C . LYS A 1 359 ? -21.419 -8.676 43.043 1.00 92.00 359 LYS A C 1
ATOM 2726 O O . LYS A 1 359 ? -22.534 -8.781 43.557 1.00 92.00 359 LYS A O 1
ATOM 2731 N N . LYS A 1 360 ? -20.383 -9.417 43.404 1.00 90.38 360 LYS A N 1
ATOM 2732 C CA . LYS A 1 360 ? -20.395 -10.315 44.551 1.00 90.38 360 LYS A CA 1
ATOM 2733 C C . LYS A 1 360 ? -20.207 -9.489 45.831 1.00 90.38 360 LYS A C 1
ATOM 2735 O O . LYS A 1 360 ? -19.258 -8.716 45.934 1.00 90.38 360 LYS A O 1
ATOM 2740 N N . ILE A 1 361 ? -21.130 -9.604 46.786 1.00 88.56 361 ILE A N 1
ATOM 2741 C CA . ILE A 1 361 ? -21.089 -8.887 48.076 1.00 88.56 361 ILE A CA 1
ATOM 2742 C C . ILE A 1 361 ? -20.496 -9.782 49.165 1.00 88.56 361 ILE A C 1
ATOM 2744 O O . ILE A 1 361 ? -19.638 -9.346 49.928 1.00 88.56 361 ILE A O 1
ATOM 2748 N N . THR A 1 362 ? -20.936 -11.037 49.215 1.00 86.69 362 THR A N 1
ATOM 2749 C CA . THR A 1 362 ? -20.388 -12.099 50.069 1.00 86.69 362 THR A CA 1
ATOM 2750 C C . THR A 1 362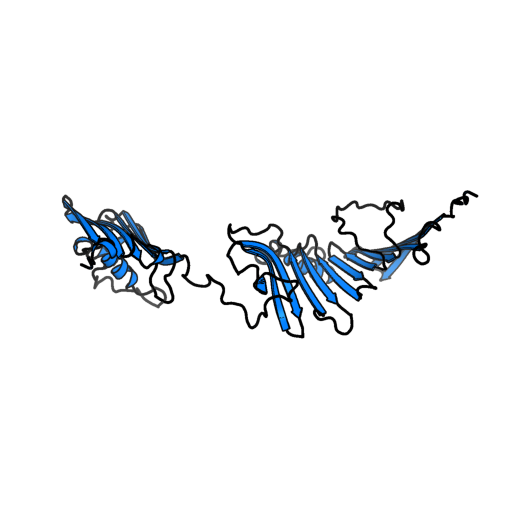 ? -20.295 -13.395 49.262 1.00 86.69 362 THR A C 1
ATOM 2752 O O . THR A 1 362 ? -20.674 -13.420 48.091 1.00 86.69 362 THR A O 1
ATOM 2755 N N . ASP A 1 363 ? -19.800 -14.481 49.859 1.00 83.88 363 ASP A N 1
ATOM 2756 C CA . ASP A 1 363 ? -19.716 -15.779 49.175 1.00 83.88 363 ASP A CA 1
ATOM 2757 C C . ASP A 1 363 ? -21.067 -16.322 48.700 1.00 83.88 363 ASP A C 1
ATOM 2759 O O . ASP A 1 363 ? -21.118 -16.962 47.651 1.00 83.88 363 ASP A O 1
ATOM 2763 N N . ASP A 1 364 ? -22.150 -15.952 49.384 1.00 87.38 364 ASP A N 1
ATOM 2764 C CA . ASP A 1 364 ? -23.508 -16.420 49.089 1.00 87.38 364 ASP A CA 1
ATOM 2765 C C . ASP A 1 364 ? -24.423 -15.332 48.502 1.00 87.38 364 ASP A C 1
ATOM 2767 O O . ASP A 1 364 ? -25.548 -15.620 48.092 1.00 87.38 364 ASP A O 1
ATOM 2771 N N . ILE A 1 365 ? -23.981 -14.068 48.475 1.00 86.12 365 ILE A N 1
ATOM 2772 C CA . ILE A 1 365 ? -24.820 -12.931 48.077 1.00 86.12 365 ILE A CA 1
ATOM 2773 C C . ILE A 1 365 ? -24.180 -12.184 46.911 1.00 86.12 365 ILE A C 1
ATOM 2775 O O . ILE A 1 365 ? -23.133 -11.549 47.049 1.00 86.12 365 ILE A O 1
ATOM 2779 N N . GLY A 1 366 ? -24.877 -12.191 45.776 1.00 87.50 366 GLY A N 1
ATOM 2780 C CA . GLY A 1 366 ? -24.636 -11.300 44.645 1.00 87.50 366 GLY A CA 1
ATOM 2781 C C . GLY A 1 366 ? -25.655 -10.160 44.592 1.00 87.50 366 GLY A C 1
ATOM 2782 O O . GLY A 1 366 ? -26.757 -10.262 45.130 1.00 87.50 366 GLY A O 1
ATOM 2783 N N . CYS A 1 367 ? -25.298 -9.067 43.928 1.00 89.06 367 CYS A N 1
ATOM 2784 C CA . CYS A 1 367 ? -26.167 -7.918 43.704 1.00 89.06 367 CYS A CA 1
ATOM 2785 C C . CYS A 1 367 ? -26.124 -7.514 42.229 1.00 89.06 367 CYS A C 1
ATOM 2787 O O . CYS A 1 367 ? -25.043 -7.307 41.679 1.00 89.06 367 CYS A O 1
ATOM 2789 N N . TYR A 1 368 ? -27.302 -7.387 41.616 1.00 87.25 368 TYR A N 1
ATOM 2790 C CA . TYR A 1 368 ? -27.478 -6.808 40.288 1.00 87.25 368 TYR A CA 1
ATOM 2791 C C . TYR A 1 368 ? -27.990 -5.378 40.429 1.00 87.25 368 TYR A C 1
ATOM 2793 O O . TYR A 1 368 ? -29.014 -5.134 41.069 1.00 87.25 368 TYR A O 1
ATOM 2801 N N . GLN A 1 369 ? -27.294 -4.444 39.798 1.00 88.12 369 GLN A N 1
ATOM 2802 C CA . GLN A 1 369 ? -27.675 -3.047 39.711 1.00 88.12 369 GLN A CA 1
ATOM 2803 C C . GLN A 1 369 ? -27.819 -2.671 38.239 1.00 88.12 369 GLN A C 1
ATOM 2805 O O . GLN A 1 369 ? -26.956 -2.984 37.421 1.00 88.12 369 GLN A O 1
ATOM 2810 N N . ILE A 1 370 ? -28.922 -2.007 37.905 1.00 77.00 370 ILE A N 1
ATOM 2811 C CA . ILE A 1 370 ? -29.175 -1.493 36.562 1.00 77.00 370 ILE A CA 1
ATOM 2812 C C . ILE A 1 370 ? -29.392 0.008 36.679 1.00 77.00 370 ILE A C 1
ATOM 2814 O O . ILE A 1 370 ? -30.289 0.455 37.392 1.00 77.00 370 ILE A O 1
ATOM 2818 N N . GLU A 1 371 ? -28.583 0.778 35.964 1.00 86.69 371 GLU A N 1
ATOM 2819 C CA . GLU A 1 371 ? -28.805 2.199 35.747 1.00 86.69 371 GLU A CA 1
ATOM 2820 C C . GLU A 1 371 ? -29.264 2.403 34.305 1.00 86.69 371 GLU A C 1
ATOM 2822 O O . GLU A 1 371 ? -28.564 2.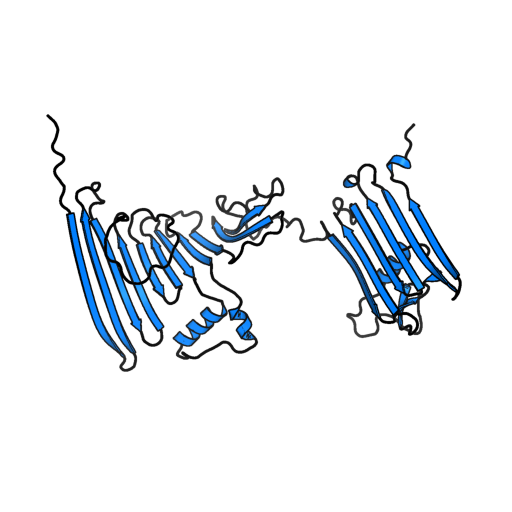072 33.347 1.00 86.69 371 GLU A O 1
ATOM 2827 N N . PHE A 1 372 ? -30.479 2.921 34.152 1.00 81.31 372 PHE A N 1
ATOM 2828 C CA . PHE A 1 372 ? -31.097 3.141 32.854 1.00 81.31 372 PHE A CA 1
ATOM 2829 C C . PHE A 1 372 ? -31.439 4.615 32.694 1.00 81.31 372 PHE A C 1
ATOM 2831 O O . PHE A 1 372 ? -32.222 5.177 33.460 1.00 81.31 372 PHE A O 1
ATOM 2838 N N . THR A 1 373 ? -30.861 5.249 31.682 1.00 86.38 373 THR A N 1
ATOM 2839 C CA . THR A 1 373 ? -31.092 6.655 31.374 1.00 86.38 373 THR A CA 1
ATOM 2840 C C . THR A 1 373 ? -31.802 6.772 30.025 1.00 86.38 373 THR A C 1
ATOM 2842 O O . THR A 1 373 ? -31.239 6.429 28.991 1.00 86.38 373 THR A O 1
ATOM 2845 N N . LEU A 1 374 ? -33.042 7.277 30.025 1.00 74.38 374 LEU A N 1
ATOM 2846 C CA . LEU A 1 374 ? -33.924 7.374 28.844 1.00 74.38 374 LEU A CA 1
ATOM 2847 C C . LEU A 1 374 ? -33.333 8.224 27.704 1.00 74.38 374 LEU A C 1
ATOM 2849 O O . LEU A 1 374 ? -32.571 9.132 27.990 1.00 74.38 374 LEU A O 1
ATOM 2853 N N . PRO A 1 375 ? -33.694 8.049 26.427 1.00 75.69 375 PRO A N 1
ATOM 2854 C CA . PRO A 1 375 ? -33.269 8.971 25.371 1.00 75.69 375 PRO A CA 1
ATOM 2855 C C . PRO A 1 375 ? -33.652 10.432 25.664 1.00 75.69 375 PRO A C 1
ATOM 2857 O O . PRO A 1 375 ? -34.694 10.694 26.265 1.00 75.69 375 PRO A O 1
ATOM 2860 N N . SER A 1 376 ? -32.842 11.393 25.212 1.00 81.75 376 SER A N 1
ATOM 2861 C CA . SER A 1 376 ? -33.025 12.826 25.495 1.00 81.75 376 SER A CA 1
ATOM 2862 C C . SER A 1 376 ? -34.393 13.355 25.055 1.00 81.75 376 SER A C 1
ATOM 2864 O O . SER A 1 376 ? -34.991 14.153 25.769 1.00 81.75 376 SER A O 1
ATOM 2866 N N . VAL A 1 377 ? -34.924 12.855 23.933 1.00 75.75 377 VAL A N 1
ATOM 2867 C CA . VAL A 1 377 ? -36.259 13.221 23.419 1.00 75.75 377 VAL A CA 1
ATOM 2868 C C . VAL A 1 377 ? -37.399 12.847 24.374 1.00 75.75 377 VAL A C 1
ATOM 2870 O O . VAL A 1 377 ? -38.451 13.466 24.340 1.00 75.75 377 VAL A O 1
ATOM 2873 N N . LEU A 1 378 ? -37.195 11.853 25.246 1.00 73.31 378 LEU A N 1
ATOM 2874 C CA . LEU A 1 378 ? -38.176 11.452 26.262 1.00 73.31 378 LEU A CA 1
ATOM 2875 C C . LEU A 1 378 ? -37.966 12.165 27.605 1.00 73.31 378 LEU A C 1
ATOM 2877 O O . LEU A 1 378 ? -38.811 12.050 28.487 1.00 73.31 378 LEU A O 1
ATOM 2881 N N . ARG A 1 379 ? -36.836 12.863 27.787 1.00 74.19 379 ARG A N 1
ATOM 2882 C CA . ARG A 1 379 ? -36.534 13.620 29.015 1.00 74.19 379 ARG A CA 1
ATOM 2883 C C . ARG A 1 379 ? -36.982 15.075 28.931 1.00 74.19 379 ARG A C 1
ATOM 2885 O O . ARG A 1 379 ? -37.312 15.653 29.959 1.00 74.19 379 ARG A O 1
ATOM 2892 N N . ASN A 1 380 ? -36.994 15.642 27.726 1.00 64.44 380 ASN A N 1
ATOM 2893 C CA . ASN A 1 380 ? -37.444 17.005 27.471 1.00 64.44 380 ASN A CA 1
ATOM 2894 C C . ASN A 1 380 ? -38.836 16.949 26.833 1.00 64.44 380 ASN A C 1
ATOM 2896 O O . ASN A 1 380 ? -38.964 16.697 25.638 1.00 64.44 380 ASN A O 1
ATOM 2900 N N . LEU A 1 381 ? -39.873 17.141 27.647 1.00 56.41 381 LEU A N 1
ATOM 2901 C CA . LEU A 1 381 ? -41.225 17.397 27.160 1.00 56.41 381 LEU A CA 1
ATOM 2902 C C . LEU A 1 381 ? -41.369 18.915 27.012 1.00 56.41 381 LEU A C 1
ATOM 2904 O O . LEU A 1 381 ? -41.643 19.598 27.998 1.00 56.41 381 LEU A O 1
ATOM 2908 N N . ASP A 1 382 ? -41.126 19.440 25.811 1.00 54.28 382 ASP A N 1
ATOM 2909 C CA . ASP A 1 382 ? -41.489 20.822 25.489 1.00 54.28 382 ASP A CA 1
ATOM 2910 C C . ASP A 1 382 ? -43.020 20.879 25.350 1.00 54.28 382 ASP A C 1
ATOM 2912 O O . ASP A 1 382 ? -43.587 20.269 24.439 1.00 54.28 382 ASP A O 1
ATOM 2916 N N . PHE A 1 383 ? -43.676 21.542 26.307 1.00 50.38 383 PHE A N 1
ATOM 2917 C CA . PHE A 1 383 ? -45.115 21.828 26.306 1.00 50.38 383 PHE A CA 1
ATOM 2918 C C . PHE A 1 383 ? -45.412 23.190 25.685 1.00 50.38 383 PHE A C 1
ATOM 2920 O O . PHE A 1 383 ? -44.637 24.138 25.955 1.00 50.38 383 PHE A O 1
#

Solvent-accessible surface area (backbone atoms only — not comparable to full-atom values): 21014 Å² total; per-residue (Å²): 133,87,80,78,82,71,85,58,63,66,53,76,48,77,51,75,51,76,50,75,51,63,82,42,102,86,40,58,36,41,36,40,37,38,38,37,43,36,41,34,58,79,47,57,95,95,46,30,50,29,37,35,40,39,35,37,40,37,31,89,86,78,43,63,36,36,40,34,37,40,37,34,52,80,67,98,76,71,95,73,88,70,100,69,94,68,90,69,83,78,74,81,75,72,66,54,46,33,42,35,38,40,41,92,44,38,36,40,37,35,34,69,88,74,34,31,41,38,38,36,35,42,91,36,19,58,32,50,53,53,35,54,56,43,26,73,74,71,41,82,80,60,71,65,53,85,77,57,40,58,35,53,70,45,68,37,40,46,31,32,42,35,36,41,69,49,88,86,52,58,52,37,41,37,38,37,37,36,49,95,62,64,50,73,70,90,50,40,35,40,41,27,42,34,37,33,31,44,82,90,39,59,16,38,18,39,44,49,54,44,76,52,87,77,51,49,79,31,41,42,40,26,58,92,77,51,21,25,44,66,92,63,61,76,82,59,9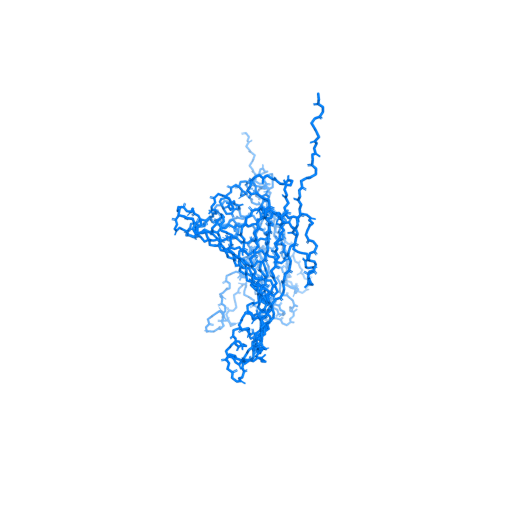2,59,83,55,60,44,58,55,32,82,80,43,80,47,78,41,73,26,26,38,54,36,57,52,63,74,57,83,42,34,66,57,50,51,54,34,51,70,69,54,59,72,69,88,57,99,63,74,59,64,61,84,91,66,76,48,72,33,41,75,42,85,29,91,86,22,58,34,25,42,35,38,30,37,32,36,38,44,46,78,92,52,100,43,30,32,37,35,40,38,40,35,40,29,39,81,45,34,40,22,41,28,46,34,27,28,56,77,91,42,54,83,44,16,51,24,32,43,29,39,23,39,26,36,75,50,100,90,40,73,45,79,44,77,51,78,42,69,23,45,74,80,72,56,81,90,126

pLDDT: mean 74.33, std 14.98, range [27.58, 93.62]

Mean predicted aligned error: 18.48 Å

Nearest PDB structures (foldseek):
  1ozb-assembly2_G  TM=7.101E-01  e=2.834E+00  Haemophilus influenzae
  1ozb-assembly1_A  TM=7.049E-01  e=3.643E+00  Haemophilus influenzae
  6ehf-assembly1_A  TM=1.607E-01  e=6.657E+00  Vibrio cholerae O395
  6bpn-assembly1_A  TM=1.132E-01  e=6.021E+00  Escherichia coli K-12

Sequence (383 aa):
AVAATGTRSSYSISTRIRWIFELTPQIPIDILAELGLDYDGSRKPGEEFAGSVIGTINIDFLGPIQIGYRFGAPTTSSGVTTLRDLPLAAAALPANSTLWMSWKGFRAEYDFDKQVVAFSLTGWTVGSLITALVEMLGDPYFTLPAPWSVLNSIALNGFSIQFDLKSGAKSRVTAKYTLPAPIDLGFLTIKGLQFLQVDGKVTLAIDGSCSVPGLNEQPLFNPEQGGQDVQNMPPVPGQGNAYFDLKLLALGQRIAIAGAPTFKTTQEVIKALEAIPASSGPGMPFDPSQQKPGQPYYNRSSNWLGAMHFGILRIGESAKYAIDFMVVFNDPDLYGLRLALNGDKMKVLAGLAIDVLYKKITDDIGCYQIEFTLPSVLRNLDF